Protein AF-0000000080282209 (afdb_homodimer)

pLDDT: mean 96.03, std 4.67, range [55.38, 98.94]

Organism: Amycolatopsis orientalis (NCBI:txid31958)

Solvent-accessible surface area (backbone atoms only — not comparable to full-atom values): 29805 Å² total; per-residue (Å²): 130,85,61,48,77,62,69,85,67,68,61,69,82,38,49,68,60,52,50,51,51,41,63,74,38,39,68,49,49,39,55,50,38,53,59,71,51,58,87,59,62,84,45,36,33,34,35,30,46,46,34,48,61,20,61,69,52,25,40,48,25,49,76,28,24,89,66,11,30,38,38,38,37,25,22,42,46,64,68,29,40,53,47,11,50,54,51,24,50,71,39,30,30,93,63,36,48,75,46,78,44,86,36,30,80,79,41,85,63,44,62,79,75,48,74,73,14,48,30,30,35,36,49,79,42,57,87,52,42,35,44,43,62,59,40,48,36,50,46,43,69,30,24,30,75,67,9,33,36,38,35,34,58,81,58,42,72,72,48,46,68,42,59,28,66,73,55,74,65,64,45,53,68,56,53,36,51,41,23,38,53,51,42,48,52,51,52,52,71,65,22,80,75,50,48,90,58,54,56,19,68,60,51,45,44,43,74,40,57,30,37,83,62,44,54,50,74,41,66,36,75,42,47,46,58,45,56,71,67,51,39,54,47,50,40,52,47,52,52,49,36,53,60,59,17,49,89,68,44,53,71,64,55,49,53,38,53,53,37,31,62,30,86,84,34,95,62,18,50,76,75,54,64,40,35,33,40,36,31,29,41,25,38,38,33,26,25,26,101,132,86,61,47,79,62,67,86,68,70,61,71,81,37,49,68,61,52,50,51,52,41,63,73,37,39,68,51,51,38,53,50,39,54,60,72,49,60,88,57,63,83,45,37,33,36,35,31,44,47,34,50,63,20,61,68,52,25,40,46,26,48,77,28,25,89,65,11,30,38,38,37,36,26,20,42,46,65,68,29,41,52,49,11,51,53,51,23,50,71,39,30,29,93,64,36,46,76,46,78,43,85,35,28,81,80,41,86,63,44,61,80,75,47,74,70,14,47,32,31,34,35,50,79,38,58,86,50,43,34,43,43,62,60,42,46,35,50,45,42,68,30,24,30,76,68,8,33,36,37,36,35,57,81,59,42,73,73,48,46,68,42,58,28,65,73,55,74,66,63,44,54,67,57,53,37,51,43,24,38,53,52,43,46,52,53,52,51,71,63,23,79,76,48,48,91,58,54,57,20,68,60,51,46,44,42,74,40,59,32,38,82,64,45,54,50,74,41,66,37,74,41,47,46,58,47,56,72,68,51,38,52,47,49,40,52,49,53,52,49,35,54,60,60,18,51,87,68,44,53,71,64,54,50,53,39,53,52,37,31,62,29,85,86,35,95,62,17,50,76,74,55,65,40,36,33,40,36,32,28,42,24,39,37,34,25,24,26,101

Sequence (578 aa):
MAVHTHDDIDWADRLRSLRMAEALDAGPTRAAARRLLKGMPDGPTILDVGCGAGGMSVHFAEELASAGARIVLVDATEHLLAEARRAVSAAAGDKSTVETIHADVADDGLPKKLPSADLVWASRVVHHLPDQQAAINTFARLARPGGLVAISEGGLDFNCLPWDLGVGRPGLEERLLAARGEWFAEMRAGIPGSVAMPYGWNIALQRAGLDDVDSFGVLIHHPAPGPELLREFVVERVTWLAEVAGDRLSGDDHKTAAALVDPASPAFLGARQDLFLQGAKTIHCGRRPMAVHTHDDIDWADRLRSLRMAEALDAGPTRAAARRLLKGMPDGPTILDVGCGAGGMSVHFAEELASAGARIVLVDATEHLLAEARRAVSAAAGDKSTVETIHADVADDGLPKKLPSADLVWASRVVHHLPDQQAAINTFARLARPGGLVAISEGGLDFNCLPWDLGVGRPGLEERLLAARGEWFAEMRAGIPGSVAMPYGWNIALQRAGLDDVDSFGVLIHHPAPGPELLREFVVERVTWLAEVAGDRLSGDDHKTAAALVDPASPAFLGARQDLFLQGAKTIHCGRRP

Secondary structure (DSSP, 8-state):
-----SS---GGGGHHHHHHHHHHTHHHHHHHHHHHHTTPPSS-EEEEET-TT-HHHHHHHHHTTTT--EEEEEES-HHHHHHHHHHHHHHS-TT-EEEEEE--TT-TTHHHHS--EEEEEEES-GGGSSBHHHHHHHHHHHEEEEEEEEEE---EEEE-S-S--SSSSS-HHHHHHHHHHHHHHHHHHTSTT-B---S-HHHHHHHTT-EEEEEEEEEEEEPSSPPHHHHHHHHHHHHHHHHHHGGGS-HHHHHHHHHHH-TTSTT-GGG-S---EEEEEEEEEEE--/-----SS---GGGGHHHHHHHHHHTHHHHHHHHHHHHTTPPSS-EEEEET-TT-HHHHHHHHHTTTT--EEEEEES-HHHHHHHHHHHHHHS-TT-EEEEEE--TT-TTHHHHS--EEEEEEES-GGGSSBHHHHHHHHHHHEEEEEEEEEE---EEEE-S-S--SSSSS-HHHHHHHHHHHHHHHHHHTSTT-B---S-HHHHHHHTT-EEEEEEEEEEEEPSSPPHHHHHHHHHHHHHHHHHHGGGS-HHHHHHHHHHH-TTSTT-GGG-S---EEEEEEEEEEE--

Structure (mmCIF, N/CA/C/O backbone):
data_AF-0000000080282209-model_v1
#
loop_
_entity.id
_entity.type
_entity.pdbx_description
1 polymer Methylase
#
loop_
_atom_site.group_PDB
_atom_site.id
_atom_site.type_symbol
_atom_site.label_atom_id
_atom_site.label_alt_id
_atom_site.label_comp_id
_atom_site.label_asym_id
_atom_site.label_entity_id
_atom_site.label_seq_id
_atom_site.pdbx_PDB_ins_code
_atom_site.Cartn_x
_atom_site.Cartn_y
_atom_site.Cartn_z
_atom_site.occupancy
_atom_site.B_iso_or_equiv
_atom_site.auth_seq_id
_atom_site.auth_comp_id
_atom_site.auth_asym_id
_atom_site.auth_atom_id
_atom_site.pdbx_PDB_model_num
ATOM 1 N N . MET A 1 1 ? -3.6 38.219 7.805 1 55.38 1 MET A N 1
ATOM 2 C CA . MET A 1 1 ? -3.881 37.812 6.434 1 55.38 1 MET A CA 1
ATOM 3 C C . MET A 1 1 ? -5.117 36.906 6.379 1 55.38 1 MET A C 1
ATOM 5 O O . MET A 1 1 ? -5.477 36.281 7.371 1 55.38 1 MET A O 1
ATOM 9 N N . ALA A 1 2 ? -5.738 36.906 5.086 1 67.38 2 ALA A N 1
ATOM 10 C CA . ALA A 1 2 ? -6.996 36.188 4.914 1 67.38 2 ALA A CA 1
ATOM 11 C C . ALA A 1 2 ? -6.793 34.656 5.039 1 67.38 2 ALA A C 1
ATOM 13 O O . ALA A 1 2 ? -5.859 34.125 4.457 1 67.38 2 ALA A O 1
ATOM 14 N N . VAL A 1 3 ? -7.488 34 5.941 1 80.44 3 VAL A N 1
ATOM 15 C CA . VAL A 1 3 ? -7.488 32.562 6.133 1 80.44 3 VAL A CA 1
ATOM 16 C C . VAL A 1 3 ? -7.852 31.875 4.824 1 80.44 3 VAL A C 1
ATOM 18 O O . VAL A 1 3 ? -8.898 32.156 4.234 1 80.44 3 VAL A O 1
ATOM 21 N N . HIS A 1 4 ? -6.957 31.016 4.273 1 78.75 4 HIS A N 1
ATOM 22 C CA . HIS A 1 4 ? -7.234 30.328 3.01 1 78.75 4 HIS A CA 1
ATOM 23 C C . HIS A 1 4 ? -6.395 29.078 2.865 1 78.75 4 HIS A C 1
ATOM 25 O O . HIS A 1 4 ? -5.453 28.859 3.633 1 78.75 4 HIS A O 1
ATOM 31 N N . THR A 1 5 ? -6.867 28.25 1.902 1 80.88 5 THR A N 1
ATOM 32 C CA . THR A 1 5 ? -6.055 27.109 1.494 1 80.88 5 THR A CA 1
ATOM 33 C C . THR A 1 5 ? -5.059 27.516 0.41 1 80.88 5 THR A C 1
ATOM 35 O O . THR A 1 5 ? -5.238 28.531 -0.254 1 80.88 5 THR A O 1
ATOM 38 N N . HIS A 1 6 ? -4.027 26.75 0.248 1 81.69 6 HIS A N 1
ATOM 39 C CA . HIS A 1 6 ? -2.949 27.188 -0.629 1 81.69 6 HIS A CA 1
ATOM 40 C C . HIS A 1 6 ? -2.941 26.406 -1.934 1 81.69 6 HIS A C 1
ATOM 42 O O . HIS A 1 6 ? -2.229 26.75 -2.875 1 81.69 6 HIS A O 1
ATOM 48 N N . ASP A 1 7 ? -3.777 25.406 -2.057 1 80.12 7 ASP A N 1
ATOM 49 C CA . ASP A 1 7 ? -3.668 24.469 -3.168 1 80.12 7 ASP A CA 1
ATOM 50 C C . ASP A 1 7 ? -4.758 24.719 -4.207 1 80.12 7 ASP A C 1
ATOM 52 O O . ASP A 1 7 ? -4.832 24.016 -5.219 1 80.12 7 ASP A O 1
ATOM 56 N N . ASP A 1 8 ? -5.625 25.672 -4.098 1 78.88 8 ASP A N 1
ATOM 57 C CA . ASP A 1 8 ? -6.707 26.062 -5 1 78.88 8 ASP A CA 1
ATOM 58 C C . ASP A 1 8 ? -7.727 24.938 -5.148 1 78.88 8 ASP A C 1
ATOM 60 O O . ASP A 1 8 ? -8.312 24.766 -6.215 1 78.88 8 ASP A O 1
ATOM 64 N N . ILE A 1 9 ? -7.859 24.062 -4.211 1 78.94 9 ILE A N 1
ATOM 65 C CA . ILE A 1 9 ? -8.867 23.016 -4.168 1 78.94 9 ILE A CA 1
ATOM 66 C C . ILE A 1 9 ? -10.047 23.453 -3.309 1 78.94 9 ILE A C 1
ATOM 68 O O . ILE A 1 9 ? -9.859 24.047 -2.238 1 78.94 9 ILE A O 1
ATOM 72 N N . ASP A 1 10 ? -11.195 23.234 -3.836 1 83.12 10 ASP A N 1
ATOM 73 C CA . ASP A 1 10 ? -12.398 23.516 -3.057 1 83.12 10 ASP A CA 1
ATOM 74 C C . ASP A 1 10 ? -12.727 22.344 -2.133 1 83.12 10 ASP A C 1
ATOM 76 O O . ASP A 1 10 ? -13.562 21.5 -2.465 1 83.12 10 ASP A O 1
ATOM 80 N N . TRP A 1 11 ? -12.289 22.391 -1.03 1 82.12 11 TRP A N 1
ATOM 81 C CA . TRP A 1 11 ? -12.414 21.281 -0.078 1 82.12 11 TRP A CA 1
ATOM 82 C C . TRP A 1 11 ? -13.844 21.188 0.455 1 82.12 11 TRP A C 1
ATOM 84 O O . TRP A 1 11 ? -14.289 20.125 0.864 1 82.12 11 TRP A O 1
ATOM 94 N N . ALA A 1 12 ? -14.539 22.234 0.569 1 81.44 12 ALA A N 1
ATOM 95 C CA . ALA A 1 12 ? -15.938 22.219 1.01 1 81.44 12 ALA A CA 1
ATOM 96 C C . ALA A 1 12 ? -16.781 21.328 0.105 1 81.44 12 ALA A C 1
ATOM 98 O O . ALA A 1 12 ? -17.672 20.609 0.579 1 81.44 12 ALA A O 1
ATOM 99 N N . ASP A 1 13 ? -16.422 21.328 -1.155 1 84.62 13 ASP A N 1
ATOM 100 C CA . ASP A 1 13 ? -17.172 20.547 -2.141 1 84.62 13 ASP A CA 1
ATOM 101 C C . ASP A 1 13 ? -16.797 19.062 -2.078 1 84.62 13 ASP A C 1
ATOM 103 O O . ASP A 1 13 ? -17.406 18.234 -2.748 1 84.62 13 ASP A O 1
ATOM 107 N N . ARG A 1 14 ? -15.883 18.781 -1.133 1 89.06 14 ARG A N 1
ATOM 108 C CA . ARG A 1 14 ? -15.375 17.422 -1.071 1 89.06 14 ARG A CA 1
ATOM 109 C C . ARG A 1 14 ? -15.828 16.719 0.209 1 89.06 14 ARG A C 1
ATOM 111 O O . ARG A 1 14 ? -15.344 15.633 0.539 1 89.06 14 ARG A O 1
ATOM 118 N N . LEU A 1 15 ? -16.797 17.266 0.87 1 92 15 LEU A N 1
ATOM 119 C CA . LEU A 1 15 ? -17.219 16.75 2.164 1 92 15 LEU A CA 1
ATOM 120 C C . LEU A 1 15 ? -17.703 15.312 2.037 1 92 15 LEU A C 1
ATOM 122 O O . LEU A 1 15 ? -17.344 14.445 2.842 1 92 15 LEU A O 1
ATOM 126 N N . ARG A 1 16 ? -18.516 15.055 1.03 1 90.75 16 ARG A N 1
ATOM 127 C CA . ARG A 1 16 ? -19.062 13.719 0.853 1 90.75 16 ARG A CA 1
ATOM 128 C C . ARG A 1 16 ? -17.969 12.688 0.645 1 90.75 16 ARG A C 1
ATOM 130 O O . ARG A 1 16 ? -17.969 11.625 1.268 1 90.75 16 ARG A O 1
ATOM 137 N N . SER A 1 17 ? -17.047 13 -0.207 1 92.19 17 SER A N 1
ATOM 138 C CA . SER A 1 17 ? -15.922 12.109 -0.483 1 92.19 17 SER A CA 1
ATOM 139 C C . SER A 1 17 ? -15.07 11.891 0.763 1 92.19 17 SER A C 1
ATOM 141 O O . SER A 1 17 ? -14.625 10.773 1.027 1 92.19 17 SER A O 1
ATOM 143 N N . LEU A 1 18 ? -14.852 12.93 1.521 1 93.56 18 LEU A N 1
ATOM 144 C CA . LEU A 1 18 ? -14.086 12.836 2.76 1 93.56 18 LEU A CA 1
ATOM 145 C C . LEU A 1 18 ? -14.773 11.906 3.756 1 93.56 18 LEU A C 1
ATOM 147 O O . LEU A 1 18 ? -14.125 11.062 4.375 1 93.56 18 LEU A O 1
ATOM 151 N N . ARG A 1 19 ? -16.062 12.008 3.834 1 94.12 19 ARG A N 1
ATOM 152 C CA . ARG A 1 19 ? -16.828 11.188 4.762 1 94.12 19 ARG A CA 1
ATOM 153 C C . ARG A 1 19 ? -16.812 9.719 4.344 1 94.12 19 ARG A C 1
ATOM 155 O O . ARG A 1 19 ? -16.719 8.828 5.188 1 94.12 19 ARG A O 1
ATOM 162 N N . MET A 1 20 ? -16.938 9.484 3.043 1 94.38 20 MET A N 1
ATOM 163 C CA . MET A 1 20 ? -16.875 8.117 2.543 1 94.38 20 MET A CA 1
ATOM 164 C C . MET A 1 20 ? -15.516 7.484 2.855 1 94.38 20 MET A C 1
ATOM 166 O O . MET A 1 20 ? -15.453 6.348 3.328 1 94.38 20 MET A O 1
ATOM 170 N N . ALA A 1 21 ? -14.484 8.227 2.602 1 94.31 21 ALA A N 1
ATOM 171 C CA . ALA A 1 21 ? -13.133 7.738 2.883 1 94.31 21 ALA A CA 1
ATOM 172 C C . ALA A 1 21 ? -12.953 7.445 4.371 1 94.31 21 ALA A C 1
ATOM 174 O O . ALA A 1 21 ? -12.398 6.41 4.746 1 94.31 21 ALA A O 1
ATOM 175 N N . GLU A 1 22 ? -13.406 8.328 5.195 1 95.12 22 GLU A N 1
ATOM 176 C CA . GLU A 1 22 ? -13.32 8.164 6.645 1 95.12 22 GLU A CA 1
ATOM 177 C C . GLU A 1 22 ? -14.055 6.91 7.102 1 95.12 22 GLU A C 1
ATOM 179 O O . GLU A 1 22 ? -13.57 6.191 7.98 1 95.12 22 GLU A O 1
ATOM 184 N N . ALA A 1 23 ? -15.227 6.695 6.492 1 95.81 23 ALA A N 1
ATOM 185 C CA . ALA A 1 23 ? -16 5.512 6.844 1 95.81 23 ALA A CA 1
ATOM 186 C C . ALA A 1 23 ? -15.266 4.234 6.445 1 95.81 23 ALA A C 1
ATOM 188 O O . ALA A 1 23 ? -15.242 3.264 7.207 1 95.81 23 ALA A O 1
ATOM 189 N N . LEU A 1 24 ? -14.625 4.227 5.352 1 95.88 24 LEU A N 1
ATOM 190 C CA . LEU A 1 24 ? -13.945 3.049 4.82 1 95.88 24 LEU A CA 1
ATOM 191 C C . LEU A 1 24 ? -12.648 2.785 5.574 1 95.88 24 LEU A C 1
ATOM 193 O O . LEU A 1 24 ? -12.18 1.646 5.633 1 95.88 24 LEU A O 1
ATOM 197 N N . ASP A 1 25 ? -12.055 3.832 6.125 1 95.69 25 ASP A N 1
ATOM 198 C CA . ASP A 1 25 ? -10.789 3.605 6.82 1 95.69 25 ASP A CA 1
ATOM 199 C C . ASP A 1 25 ? -10.984 3.645 8.336 1 95.69 25 ASP A C 1
ATOM 201 O O . ASP A 1 25 ? -10.008 3.67 9.094 1 95.69 25 ASP A O 1
ATOM 205 N N . ALA A 1 26 ? -12.18 3.615 8.859 1 96.69 26 ALA A N 1
ATOM 206 C CA . ALA A 1 26 ? -12.508 3.865 10.266 1 96.69 26 ALA A CA 1
ATOM 207 C C . ALA A 1 26 ? -11.789 2.877 11.172 1 96.69 26 ALA A C 1
ATOM 209 O O . ALA A 1 26 ? -11.164 3.273 12.164 1 96.69 26 ALA A O 1
ATOM 210 N N . GLY A 1 27 ? -11.898 1.588 10.828 1 97 27 GLY A N 1
ATOM 211 C CA . GLY A 1 27 ? -11.305 0.565 11.672 1 97 27 GLY A CA 1
ATOM 212 C C . GLY A 1 27 ? -9.812 0.755 11.883 1 97 27 GLY A C 1
ATOM 213 O O . GLY A 1 27 ? -9.367 0.995 13.008 1 97 27 GLY A O 1
ATOM 214 N N . PRO A 1 28 ? -9.086 0.719 10.805 1 97.69 28 PRO A N 1
ATOM 215 C CA . PRO A 1 28 ? -7.633 0.896 10.93 1 97.69 28 PRO A CA 1
ATOM 216 C C . PRO A 1 28 ? -7.254 2.258 11.508 1 97.69 28 PRO A C 1
ATOM 218 O O . PRO A 1 28 ? -6.262 2.371 12.234 1 97.69 28 PRO A O 1
ATOM 221 N N . THR A 1 29 ? -7.945 3.309 11.203 1 97.69 29 THR A N 1
ATOM 222 C CA . THR A 1 29 ? -7.664 4.641 11.727 1 97.69 29 THR A CA 1
ATOM 223 C C . THR A 1 29 ? -7.918 4.691 13.234 1 97.69 29 THR A C 1
ATOM 225 O O . THR A 1 29 ? -7.211 5.383 13.969 1 97.69 29 THR A O 1
ATOM 228 N N . ARG A 1 30 ? -8.945 4.02 13.711 1 98.19 30 ARG A N 1
ATOM 229 C CA . ARG A 1 30 ? -9.195 3.934 15.141 1 98.19 30 ARG A CA 1
ATOM 230 C C . ARG A 1 30 ? -8.039 3.258 15.859 1 98.19 30 ARG A C 1
ATOM 232 O O . ARG A 1 30 ? -7.621 3.703 16.938 1 98.19 30 ARG A O 1
ATOM 239 N N . ALA A 1 31 ? -7.551 2.168 15.266 1 98.38 31 ALA A N 1
ATOM 240 C CA . ALA A 1 31 ? -6.395 1.493 15.844 1 98.38 31 ALA A CA 1
ATOM 241 C C . ALA A 1 31 ? -5.188 2.428 15.914 1 98.38 31 ALA A C 1
ATOM 243 O O . ALA A 1 31 ? -4.434 2.408 16.891 1 98.38 31 ALA A O 1
ATOM 244 N N . ALA A 1 32 ? -4.992 3.203 14.859 1 98.62 32 ALA A N 1
ATOM 245 C CA . ALA A 1 32 ? -3.916 4.188 14.852 1 98.62 32 ALA A CA 1
ATOM 246 C C . ALA A 1 32 ? -4.109 5.227 15.953 1 98.62 32 ALA A C 1
ATOM 248 O O . ALA A 1 32 ? -3.152 5.613 16.625 1 98.62 32 ALA A O 1
ATOM 249 N N . ALA A 1 33 ? -5.34 5.688 16.141 1 98.75 33 ALA A N 1
ATOM 250 C CA . ALA A 1 33 ? -5.645 6.637 17.203 1 98.75 33 ALA A CA 1
ATOM 251 C C . ALA A 1 33 ? -5.266 6.074 18.562 1 98.75 33 ALA A C 1
ATOM 253 O O . ALA A 1 33 ? -4.625 6.758 19.375 1 98.75 33 ALA A O 1
ATOM 254 N N . ARG A 1 34 ? -5.641 4.812 18.812 1 98.31 34 ARG A N 1
ATOM 255 C CA . ARG A 1 34 ? -5.309 4.156 20.078 1 98.31 34 ARG A CA 1
ATOM 256 C C . ARG A 1 34 ? -3.799 4.129 20.297 1 98.31 34 ARG A C 1
ATOM 258 O O . ARG A 1 34 ? -3.324 4.371 21.406 1 98.31 34 ARG A O 1
ATOM 265 N N . ARG A 1 35 ? -3.125 3.824 19.219 1 98.44 35 ARG A N 1
ATOM 266 C CA . ARG A 1 35 ? -1.669 3.768 19.312 1 98.44 35 ARG A CA 1
ATOM 267 C C . ARG A 1 35 ? -1.086 5.133 19.656 1 98.44 35 ARG A C 1
ATOM 269 O O . ARG A 1 35 ? -0.184 5.234 20.484 1 98.44 35 ARG A O 1
ATOM 276 N N . LEU A 1 36 ? -1.546 6.172 19.047 1 98.62 36 LEU A N 1
ATOM 277 C CA . LEU A 1 36 ? -1.034 7.523 19.25 1 98.62 36 LEU A CA 1
ATOM 278 C C . LEU A 1 36 ? -1.358 8.023 20.656 1 98.62 36 LEU A C 1
ATOM 280 O O . LEU A 1 36 ? -0.621 8.836 21.203 1 98.62 36 LEU A O 1
ATOM 284 N N . LEU A 1 37 ? -2.436 7.523 21.219 1 98.25 37 LEU A N 1
ATOM 285 C CA . LEU A 1 37 ? -2.904 8.008 22.516 1 98.25 37 LEU A CA 1
ATOM 286 C C . LEU A 1 37 ? -2.229 7.258 23.656 1 98.25 37 LEU A C 1
ATOM 288 O O . LEU A 1 37 ? -2.373 7.629 24.828 1 98.25 37 LEU A O 1
ATOM 292 N N . LYS A 1 38 ? -1.565 6.168 23.312 1 96.88 38 LYS A N 1
ATOM 293 C CA . LYS A 1 38 ? -0.911 5.387 24.359 1 96.88 38 LYS A CA 1
ATOM 294 C C . LYS A 1 38 ? 0.052 6.246 25.172 1 96.88 38 LYS A C 1
ATOM 296 O O . LYS A 1 38 ? 0.897 6.941 24.609 1 96.88 38 LYS A O 1
ATOM 301 N N . GLY A 1 39 ? -0.11 6.266 26.453 1 93.44 39 GLY A N 1
ATOM 302 C CA . GLY A 1 39 ? 0.801 6.953 27.344 1 93.44 39 GLY A CA 1
ATOM 303 C C . GLY A 1 39 ? 0.463 8.422 27.531 1 93.44 39 GLY A C 1
ATOM 304 O O . GLY A 1 39 ? 1.195 9.148 28.203 1 93.44 39 GLY A O 1
ATOM 305 N N . MET A 1 40 ? -0.633 8.852 26.953 1 95.38 40 MET A N 1
ATOM 306 C CA . MET A 1 40 ? -1.047 10.242 27.141 1 95.38 40 MET A CA 1
ATOM 307 C C . MET A 1 40 ? -1.525 10.492 28.562 1 95.38 40 MET A C 1
ATOM 309 O O . MET A 1 40 ? -1.998 9.578 29.234 1 95.38 40 MET A O 1
ATOM 313 N N . PRO A 1 41 ? -1.358 11.703 29.062 1 94.88 41 PRO A N 1
ATOM 314 C CA . PRO A 1 41 ? -1.919 12.031 30.375 1 94.88 41 PRO A CA 1
ATOM 315 C C . PRO A 1 41 ? -3.445 12.039 30.391 1 94.88 41 PRO A C 1
ATOM 317 O O . PRO A 1 41 ? -4.07 11.977 29.328 1 94.88 41 PRO A O 1
ATOM 320 N N . ASP A 1 42 ? -3.922 12.055 31.625 1 92.62 42 ASP A N 1
ATOM 321 C CA . ASP A 1 42 ? -5.367 12.219 31.75 1 92.62 42 ASP A CA 1
ATOM 322 C C . ASP A 1 42 ? -5.812 13.578 31.219 1 92.62 42 ASP A C 1
ATOM 324 O O . ASP A 1 42 ? -5.172 14.594 31.5 1 92.62 42 ASP A O 1
ATOM 328 N N . GLY A 1 43 ? -6.809 13.602 30.453 1 95.44 43 GLY A N 1
ATOM 329 C CA . GLY A 1 43 ? -7.352 14.828 29.906 1 95.44 43 GLY A CA 1
ATOM 330 C C . GLY A 1 43 ? -6.379 15.562 29.016 1 95.44 43 GLY A C 1
ATOM 331 O O . GLY A 1 43 ? -6.121 16.75 29.203 1 95.44 43 GLY A O 1
ATOM 332 N N . PRO A 1 44 ? -5.84 14.836 28.078 1 98.38 44 PRO A N 1
ATOM 333 C CA . PRO A 1 44 ? -4.828 15.469 27.234 1 98.38 44 PRO A CA 1
ATOM 334 C C . PRO A 1 44 ? -5.406 16.578 26.344 1 98.38 44 PRO A C 1
ATOM 336 O O . PRO A 1 44 ? -6.598 16.562 26.031 1 98.38 44 PRO A O 1
ATOM 339 N N . THR A 1 45 ? -4.523 17.531 26 1 98.75 45 THR A N 1
ATOM 340 C CA . THR A 1 45 ? -4.828 18.5 24.953 1 98.75 45 THR A CA 1
ATOM 341 C C . THR A 1 45 ? -4.355 18 23.594 1 98.75 45 THR A C 1
ATOM 343 O O . THR A 1 45 ? -3.174 17.703 23.406 1 98.75 45 THR A O 1
ATOM 346 N N . ILE A 1 46 ? -5.262 17.891 22.641 1 98.88 46 ILE A N 1
ATOM 347 C CA . ILE A 1 46 ? -4.98 17.406 21.297 1 98.88 46 ILE A CA 1
ATOM 348 C C . ILE A 1 46 ? -5.273 18.5 20.266 1 98.88 46 ILE A C 1
ATOM 350 O O . ILE A 1 46 ? -6.363 19.078 20.266 1 98.88 46 ILE A O 1
ATOM 354 N N . LEU A 1 47 ? -4.266 18.828 19.5 1 98.88 47 LEU A N 1
ATOM 355 C CA . LEU A 1 47 ? -4.461 19.703 18.359 1 98.88 47 LEU A CA 1
ATOM 356 C C . LEU A 1 47 ? -4.582 18.906 17.062 1 98.88 47 LEU A C 1
ATOM 358 O O . LEU A 1 47 ? -3.705 18.094 16.75 1 98.88 47 LEU A O 1
ATOM 362 N N . ASP A 1 48 ? -5.656 19.047 16.375 1 98.81 48 ASP A N 1
ATOM 363 C CA . ASP A 1 48 ? -5.848 18.516 15.039 1 98.81 48 ASP A CA 1
ATOM 364 C C . ASP A 1 48 ? -5.77 19.609 13.992 1 98.81 48 ASP A C 1
ATOM 366 O O . ASP A 1 48 ? -6.762 20.297 13.719 1 98.81 48 ASP A O 1
ATOM 370 N N . VAL A 1 49 ? -4.555 19.797 13.414 1 98.25 49 VAL A N 1
ATOM 371 C CA . VAL A 1 49 ? -4.262 20.891 12.508 1 98.25 49 VAL A CA 1
ATOM 372 C C . VAL A 1 49 ? -4.547 20.484 11.07 1 98.25 49 VAL A C 1
ATOM 374 O O . VAL A 1 49 ? -3.92 19.547 10.547 1 98.25 49 VAL A O 1
ATOM 377 N N . GLY A 1 50 ? -5.383 21.219 10.383 1 97.38 50 GLY A N 1
ATOM 378 C CA . GLY A 1 50 ? -5.949 20.734 9.133 1 97.38 50 GLY A CA 1
ATOM 379 C C . GLY A 1 50 ? -6.914 19.578 9.328 1 97.38 50 GLY A C 1
ATOM 380 O O . GLY A 1 50 ? -6.801 18.547 8.656 1 97.38 50 GLY A O 1
ATOM 381 N N . CYS A 1 51 ? -7.891 19.734 10.141 1 97.69 51 CYS A N 1
ATOM 382 C CA . CYS A 1 51 ? -8.688 18.641 10.656 1 97.69 51 CYS A CA 1
ATOM 383 C C . CYS A 1 51 ? -9.68 18.141 9.617 1 97.69 51 CYS A C 1
ATOM 385 O O . CYS A 1 51 ? -10.273 17.078 9.766 1 97.69 51 CYS A O 1
ATOM 387 N N . GLY A 1 52 ? -9.93 18.938 8.555 1 96.06 52 GLY A N 1
ATOM 388 C CA . GLY A 1 52 ? -10.961 18.547 7.602 1 96.06 52 GLY A CA 1
ATOM 389 C C . GLY A 1 52 ? -12.312 18.297 8.25 1 96.06 52 GLY A C 1
ATOM 390 O O . GLY A 1 52 ? -12.797 19.109 9.031 1 96.06 52 GLY A O 1
ATOM 391 N N . ALA A 1 53 ? -12.906 17.219 7.906 1 95.19 53 ALA A N 1
ATOM 392 C CA . ALA A 1 53 ? -14.219 16.906 8.445 1 95.19 53 ALA A CA 1
ATOM 393 C C . ALA A 1 53 ? -14.109 16.281 9.836 1 95.19 53 ALA A C 1
ATOM 395 O O . ALA A 1 53 ? -15.117 15.875 10.422 1 95.19 53 ALA A O 1
ATOM 396 N N . GLY A 1 54 ? -12.938 16.109 10.312 1 97.19 54 GLY A N 1
ATOM 397 C CA . GLY A 1 54 ? -12.719 15.742 11.703 1 97.19 54 GLY A CA 1
ATOM 398 C C . GLY A 1 54 ? -12.641 14.242 11.914 1 97.19 54 GLY A C 1
ATOM 399 O O . GLY A 1 54 ? -12.898 13.75 13.016 1 97.19 54 GLY A O 1
ATOM 400 N N . GLY A 1 55 ? -12.367 13.484 10.875 1 96.69 55 GLY A N 1
ATOM 401 C CA . GLY A 1 55 ? -12.406 12.031 10.938 1 96.69 55 GLY A CA 1
ATOM 402 C C . GLY A 1 55 ? -11.539 11.453 12.039 1 96.69 55 GLY A C 1
ATOM 403 O O . GLY A 1 55 ? -12.023 10.688 12.875 1 96.69 55 GLY A O 1
ATOM 404 N N . MET A 1 56 ? -10.281 11.812 12.117 1 98.44 56 MET A N 1
ATOM 405 C CA . MET A 1 56 ? -9.367 11.289 13.125 1 98.44 56 MET A CA 1
ATOM 406 C C . MET A 1 56 ? -9.758 11.773 14.516 1 98.44 56 MET A C 1
ATOM 408 O O . MET A 1 56 ? -9.688 11.008 15.484 1 98.44 56 MET A O 1
ATOM 412 N N . SER A 1 57 ? -10.148 12.969 14.633 1 98.62 57 SER A N 1
ATOM 413 C CA . SER A 1 57 ? -10.484 13.555 15.93 1 98.62 57 SER A CA 1
ATOM 414 C C . SER A 1 57 ? -11.727 12.891 16.531 1 98.62 57 SER A C 1
ATOM 416 O O . SER A 1 57 ? -11.875 12.836 17.75 1 98.62 57 SER A O 1
ATOM 418 N N . VAL A 1 58 ? -12.641 12.391 15.688 1 98.56 58 VAL A N 1
ATOM 419 C CA . VAL A 1 58 ? -13.758 11.586 16.188 1 98.56 58 VAL A CA 1
ATOM 420 C C . VAL A 1 58 ? -13.219 10.367 16.922 1 98.56 58 VAL A C 1
ATOM 422 O O . VAL A 1 58 ? -13.688 10.039 18.016 1 98.56 58 VAL A O 1
ATOM 425 N N . HIS A 1 59 ? -12.219 9.672 16.375 1 98.62 59 HIS A N 1
ATOM 426 C CA . HIS A 1 59 ? -11.633 8.5 17.016 1 98.62 59 HIS A CA 1
ATOM 427 C C . HIS A 1 59 ? -10.922 8.875 18.312 1 98.62 59 HIS A C 1
ATOM 429 O O . HIS A 1 59 ? -11.023 8.156 19.312 1 98.62 59 HIS A O 1
ATOM 435 N N . PHE A 1 60 ? -10.156 10.008 18.297 1 98.62 60 PHE A N 1
ATOM 436 C CA . PHE A 1 60 ? -9.547 10.477 19.531 1 98.62 60 PHE A CA 1
ATOM 437 C C . PHE A 1 60 ? -10.602 10.688 20.609 1 98.62 60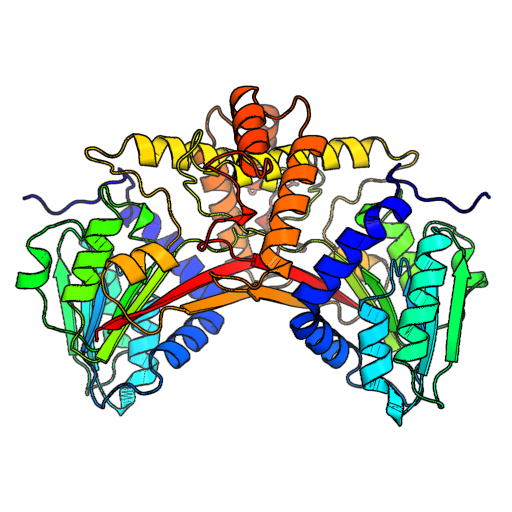 PHE A C 1
ATOM 439 O O . PHE A 1 60 ? -10.438 10.234 21.75 1 98.62 60 PHE A O 1
ATOM 446 N N . ALA A 1 61 ? -11.688 11.391 20.234 1 98.31 61 ALA A N 1
ATOM 447 C CA . ALA A 1 61 ? -12.758 11.711 21.172 1 98.31 61 ALA A CA 1
ATOM 448 C C . ALA A 1 61 ? -13.375 10.438 21.75 1 98.31 61 ALA A C 1
ATOM 450 O O . ALA A 1 61 ? -13.586 10.336 22.953 1 98.31 61 ALA A O 1
ATOM 451 N N . GLU A 1 62 ? -13.648 9.484 20.891 1 97.75 62 GLU A N 1
ATOM 452 C CA . GLU A 1 62 ? -14.258 8.234 21.328 1 97.75 62 GLU A CA 1
ATOM 453 C C . GLU A 1 62 ? -13.352 7.496 22.312 1 97.75 62 GLU A C 1
ATOM 455 O O . GLU A 1 62 ? -13.82 7.008 23.344 1 97.75 62 GLU A O 1
ATOM 460 N N . GLU A 1 63 ? -12.094 7.391 21.984 1 97 63 GLU A N 1
ATOM 461 C CA . GLU A 1 63 ? -11.148 6.656 22.812 1 97 63 GLU A CA 1
ATOM 462 C C . GLU A 1 63 ? -10.961 7.336 24.172 1 97 63 GLU A C 1
ATOM 464 O O . GLU A 1 63 ? -10.641 6.676 25.156 1 97 63 GLU A O 1
ATOM 469 N N . LEU A 1 64 ? -11.227 8.656 24.234 1 97.38 64 LEU A N 1
ATOM 470 C CA . LEU A 1 64 ? -10.953 9.414 25.453 1 97.38 64 LEU A CA 1
ATOM 471 C C . LEU A 1 64 ? -12.25 9.82 26.141 1 97.38 64 LEU A C 1
ATOM 473 O O . LEU A 1 64 ? -12.234 10.648 27.047 1 97.38 64 LEU A O 1
ATOM 477 N N . ALA A 1 65 ? -13.336 9.305 25.703 1 94.81 65 ALA A N 1
ATOM 478 C CA . ALA A 1 65 ? -14.656 9.734 26.156 1 94.81 65 ALA A CA 1
ATOM 479 C C . ALA A 1 65 ? -14.766 9.633 27.688 1 94.81 65 ALA A C 1
ATOM 481 O O . ALA A 1 65 ? -15.383 10.492 28.328 1 94.81 65 ALA A O 1
ATOM 482 N N . SER A 1 66 ? -14.219 8.617 28.328 1 93.25 66 SER A N 1
ATOM 483 C CA . SER A 1 66 ? -14.328 8.391 29.766 1 93.25 66 SER A CA 1
ATOM 484 C C . SER A 1 66 ? -13.328 9.258 30.531 1 93.25 66 SER A C 1
ATOM 486 O O . SER A 1 66 ? -13.625 9.711 31.641 1 93.25 66 SER A O 1
ATOM 488 N N . ALA A 1 67 ? -12.18 9.492 29.938 1 93.44 67 ALA A N 1
ATOM 489 C CA . ALA A 1 67 ? -11.117 10.227 30.625 1 93.44 67 ALA A CA 1
ATOM 490 C C . ALA A 1 67 ? -11.258 11.727 30.391 1 93.44 67 ALA A C 1
ATOM 492 O O . ALA A 1 67 ? -10.805 12.531 31.219 1 93.44 67 ALA A O 1
ATOM 493 N N . GLY A 1 68 ? -11.836 12.031 29.266 1 95.81 68 GLY A N 1
ATOM 494 C CA . GLY A 1 68 ? -11.914 13.43 28.875 1 95.81 68 GLY A CA 1
ATOM 495 C C . GLY A 1 68 ? -10.703 13.898 28.094 1 95.81 68 GLY A C 1
ATOM 496 O O . GLY A 1 68 ? -9.625 13.312 28.188 1 95.81 68 GLY A O 1
ATOM 497 N N . ALA A 1 69 ? -10.906 14.977 27.328 1 97.56 69 ALA A N 1
ATOM 498 C CA . ALA A 1 69 ? -9.836 15.602 26.547 1 97.56 69 ALA A CA 1
ATOM 499 C C . ALA A 1 69 ? -10.211 17.016 26.125 1 97.56 69 ALA A C 1
ATOM 501 O O . ALA A 1 69 ? -11.383 17.406 26.188 1 97.56 69 ALA A O 1
ATOM 502 N N . ARG A 1 70 ? -9.195 17.797 25.938 1 98.62 70 ARG A N 1
ATOM 503 C CA . ARG A 1 70 ? -9.359 19.047 25.219 1 98.62 70 ARG A CA 1
ATOM 504 C C . ARG A 1 70 ? -8.922 18.891 23.766 1 98.62 70 ARG A C 1
ATOM 506 O O . ARG A 1 70 ? -7.738 18.719 23.469 1 98.62 70 ARG A O 1
ATOM 513 N N . ILE A 1 71 ? -9.891 18.906 22.844 1 98.75 71 ILE A N 1
ATOM 514 C CA . ILE A 1 71 ? -9.609 18.734 21.438 1 98.75 71 ILE A CA 1
ATOM 515 C C . ILE A 1 71 ? -9.805 20.047 20.688 1 98.75 71 ILE A C 1
ATOM 517 O O . ILE A 1 71 ? -10.898 20.625 20.719 1 98.75 71 ILE A O 1
ATOM 521 N N . VAL A 1 72 ? -8.75 20.516 20.078 1 98.81 72 VAL A N 1
ATOM 522 C CA . VAL A 1 72 ? -8.781 21.766 19.312 1 98.81 72 VAL A CA 1
ATOM 523 C C . VAL A 1 72 ? -8.656 21.453 17.812 1 98.81 72 VAL A C 1
ATOM 525 O O . VAL A 1 72 ? -7.652 20.875 17.375 1 98.81 72 VAL A O 1
ATOM 528 N N . LEU A 1 73 ? -9.672 21.828 17.078 1 98.62 73 LEU A N 1
ATOM 529 C CA . LEU A 1 73 ? -9.75 21.594 15.641 1 98.62 73 LEU A CA 1
ATOM 530 C C . LEU A 1 73 ? -9.367 22.859 14.875 1 98.62 73 LEU A C 1
ATOM 532 O O . LEU A 1 73 ? -9.938 23.922 15.102 1 98.62 73 LEU A O 1
ATOM 536 N N . VAL A 1 74 ? -8.406 22.75 14.016 1 98.12 74 VAL A N 1
ATOM 537 C CA . VAL A 1 74 ? -7.926 23.891 13.25 1 98.12 74 VAL A CA 1
ATOM 538 C C . VAL A 1 74 ? -8.07 23.609 11.758 1 98.12 74 VAL A C 1
ATOM 540 O O . VAL A 1 74 ? -7.594 22.578 11.258 1 98.12 74 VAL A O 1
ATOM 543 N N . ASP A 1 75 ? -8.68 24.469 11.008 1 97.19 75 ASP A N 1
ATOM 544 C CA . ASP A 1 75 ? -8.781 24.344 9.555 1 97.19 75 ASP A CA 1
ATOM 545 C C . ASP A 1 75 ? -9.07 25.688 8.914 1 97.19 75 ASP A C 1
ATOM 547 O O . ASP A 1 75 ? -9.625 26.594 9.555 1 97.19 75 ASP A O 1
ATOM 551 N N . ALA A 1 76 ? -8.711 25.781 7.68 1 94.94 76 ALA A N 1
ATOM 552 C CA . ALA A 1 76 ? -8.906 27.031 6.953 1 94.94 76 ALA A CA 1
ATOM 553 C C . ALA A 1 76 ? -10.289 27.078 6.309 1 94.94 76 ALA A C 1
ATOM 555 O O . ALA A 1 76 ? -10.734 28.141 5.859 1 94.94 76 ALA A O 1
ATOM 556 N N . THR A 1 77 ? -10.938 25.938 6.199 1 95.06 77 THR A N 1
ATOM 557 C CA . THR A 1 77 ? -12.25 25.844 5.582 1 95.06 77 THR A CA 1
ATOM 558 C C . THR A 1 77 ? -13.352 25.859 6.648 1 95.06 77 THR A C 1
ATOM 560 O O . THR A 1 77 ? -13.578 24.859 7.32 1 95.06 77 THR A O 1
ATOM 563 N N . GLU A 1 78 ? -14.102 26.906 6.688 1 94.94 78 GLU A N 1
ATOM 564 C CA . GLU A 1 78 ? -15.109 27.109 7.723 1 94.94 78 GLU A CA 1
ATOM 565 C C . GLU A 1 78 ? -16.156 26 7.695 1 94.94 78 GLU A C 1
ATOM 567 O O . GLU A 1 78 ? -16.562 25.5 8.742 1 94.94 78 GLU A O 1
ATOM 572 N N . HIS A 1 79 ? -16.578 25.719 6.52 1 95.38 79 HIS A N 1
ATOM 573 C CA . HIS A 1 79 ? -17.609 24.703 6.371 1 95.38 79 HIS A CA 1
ATOM 574 C C . HIS A 1 79 ? -17.141 23.359 6.922 1 95.38 79 HIS A C 1
ATOM 576 O O . HIS A 1 79 ? -17.875 22.688 7.637 1 95.38 79 HIS A O 1
ATOM 582 N N . LEU A 1 80 ? -15.938 22.922 6.613 1 96.19 80 LEU A N 1
ATOM 583 C CA . LEU A 1 80 ? -15.383 21.672 7.121 1 96.19 80 LEU A CA 1
ATOM 584 C C . LEU A 1 80 ? -15.211 21.719 8.633 1 96.19 80 LEU A C 1
ATOM 586 O O . LEU A 1 80 ? -15.477 20.734 9.328 1 96.19 80 LEU A O 1
ATOM 590 N N . LEU A 1 81 ? -14.789 22.859 9.078 1 97 81 LEU A N 1
ATOM 591 C CA . LEU A 1 81 ? -14.586 23.047 10.508 1 97 81 LEU A CA 1
ATOM 592 C C . LEU A 1 81 ? -15.891 22.875 11.273 1 97 81 LEU A C 1
ATOM 594 O O . LEU A 1 81 ? -15.914 22.25 12.336 1 97 81 LEU A O 1
ATOM 598 N N . ALA A 1 82 ? -16.969 23.438 10.75 1 97.44 82 ALA A N 1
ATOM 599 C CA . ALA A 1 82 ? -18.281 23.297 11.375 1 97.44 82 ALA A CA 1
ATOM 600 C C . ALA A 1 82 ? -18.703 21.828 11.422 1 97.44 82 ALA A C 1
ATOM 602 O O . ALA A 1 82 ? -19.234 21.359 12.438 1 97.44 82 ALA A O 1
ATOM 603 N N . GLU A 1 83 ? -18.5 21.156 10.32 1 97.31 83 GLU A N 1
ATOM 604 C CA . GLU A 1 83 ? -18.828 19.734 10.25 1 97.31 83 GLU A CA 1
ATOM 605 C C . GLU A 1 83 ? -17.984 18.922 11.219 1 97.31 83 GLU A C 1
ATOM 607 O O . GLU A 1 83 ? -18.469 17.984 11.859 1 97.31 83 GLU A O 1
ATOM 612 N N . ALA A 1 84 ? -16.734 19.234 11.32 1 98.19 84 ALA A N 1
ATOM 613 C CA . ALA A 1 84 ? -15.836 18.562 12.25 1 98.19 84 ALA A CA 1
ATOM 614 C C . ALA A 1 84 ? -16.281 18.766 13.688 1 98.19 84 ALA A C 1
ATOM 616 O O . ALA A 1 84 ? -16.328 17.812 14.477 1 98.19 84 ALA A O 1
ATOM 617 N N . ARG A 1 85 ? -16.578 20 14.031 1 98.25 85 ARG A N 1
ATOM 618 C CA . ARG A 1 85 ? -17.047 20.312 15.383 1 98.25 85 ARG A CA 1
ATOM 619 C C . ARG A 1 85 ? -18.266 19.469 15.75 1 98.25 85 ARG A C 1
ATOM 621 O O . ARG A 1 85 ? -18.328 18.906 16.844 1 98.25 85 ARG A O 1
ATOM 628 N N . ARG A 1 86 ? -19.188 19.453 14.852 1 97.75 86 ARG A N 1
ATOM 629 C CA . ARG A 1 86 ? -20.406 18.672 15.078 1 97.75 86 ARG A CA 1
ATOM 630 C C . ARG A 1 86 ? -20.078 17.203 15.328 1 97.75 86 ARG A C 1
ATOM 632 O O . ARG A 1 86 ? -20.516 16.625 16.312 1 97.75 86 ARG A O 1
ATOM 639 N N . ALA A 1 87 ? -19.328 16.594 14.469 1 97.75 87 ALA A N 1
ATOM 640 C CA . ALA A 1 87 ? -19.016 15.156 14.539 1 97.75 87 ALA A CA 1
ATOM 641 C C . ALA A 1 87 ? -18.203 14.836 15.789 1 97.75 87 ALA A C 1
ATOM 643 O O . ALA A 1 87 ? -18.484 13.867 16.484 1 97.75 87 ALA A O 1
ATOM 644 N N . VAL A 1 88 ? -17.188 15.625 16.062 1 98.56 88 VAL A N 1
ATOM 645 C CA . VAL A 1 88 ? -16.281 15.352 17.172 1 98.56 88 VAL A CA 1
ATOM 646 C C . VAL A 1 88 ? -17 15.57 18.5 1 98.56 88 VAL A C 1
ATOM 648 O O . VAL A 1 88 ? -16.844 14.789 19.438 1 98.56 88 VAL A O 1
ATOM 651 N N . SER A 1 89 ? -17.828 16.609 18.562 1 98 89 SER A N 1
ATOM 652 C CA . SER A 1 89 ? -18.594 16.875 19.766 1 98 89 SER A CA 1
ATOM 653 C C . SER A 1 89 ? -19.562 15.727 20.078 1 98 89 SER A C 1
ATOM 655 O O . SER A 1 89 ? -19.766 15.375 21.234 1 98 89 SER A O 1
ATOM 657 N N . ALA A 1 90 ? -20.125 15.203 19.047 1 97.19 90 ALA A N 1
ATOM 658 C CA . ALA A 1 90 ? -21.062 14.094 19.219 1 97.19 90 ALA A CA 1
ATOM 659 C C . ALA A 1 90 ? -20.344 12.867 19.781 1 97.19 90 ALA A C 1
ATOM 661 O O . ALA A 1 90 ? -20.953 12.086 20.516 1 97.19 90 ALA A O 1
ATOM 662 N N . ALA A 1 91 ? -19.125 12.703 19.406 1 97 91 ALA A N 1
ATOM 663 C CA . ALA A 1 91 ? -18.344 11.547 19.844 1 97 91 ALA A CA 1
ATOM 664 C C . ALA A 1 91 ? -17.719 11.789 21.219 1 97 91 ALA A C 1
ATOM 666 O O . ALA A 1 91 ? -17.391 10.844 21.938 1 97 91 ALA A O 1
ATOM 667 N N . ALA A 1 92 ? -17.656 13.07 21.516 1 95.38 92 ALA A N 1
ATOM 668 C CA . ALA A 1 92 ? -16.922 13.461 22.719 1 95.38 92 ALA A CA 1
ATOM 669 C C . ALA A 1 92 ? -17.766 13.242 23.969 1 95.38 92 ALA A C 1
ATOM 671 O O . ALA A 1 92 ? -18.984 13.484 23.969 1 95.38 92 ALA A O 1
ATOM 672 N N . GLY A 1 93 ? -17.422 12.641 24.953 1 89.62 93 GLY A N 1
ATOM 673 C CA . GLY A 1 93 ? -18.109 12.523 26.234 1 89.62 93 GLY A CA 1
ATOM 674 C C . GLY A 1 93 ? -18.25 13.852 26.953 1 89.62 93 GLY A C 1
ATOM 675 O O . GLY A 1 93 ? -17.656 14.852 26.547 1 89.62 93 GLY A O 1
ATOM 676 N N . ASP A 1 94 ? -18.938 13.852 28.094 1 92.44 94 ASP A N 1
ATOM 677 C CA . ASP A 1 94 ? -19.281 15.047 28.859 1 92.44 94 ASP A CA 1
ATOM 678 C C . ASP A 1 94 ? -18.031 15.664 29.484 1 92.44 94 ASP A C 1
ATOM 680 O O . ASP A 1 94 ? -18.047 16.828 29.875 1 92.44 94 ASP A O 1
ATOM 684 N N . LYS A 1 95 ? -17.031 14.867 29.531 1 94.12 95 LYS A N 1
ATOM 685 C CA . LYS A 1 95 ? -15.82 15.336 30.188 1 94.12 95 LYS A CA 1
ATOM 686 C C . LYS A 1 95 ? -14.875 16.031 29.219 1 94.12 95 LYS A C 1
ATOM 688 O O . LYS A 1 95 ? -13.859 16.594 29.609 1 94.12 95 LYS A O 1
ATOM 693 N N . SER A 1 96 ? -15.188 16.016 27.922 1 96.31 96 SER A N 1
ATOM 694 C CA . SER A 1 96 ? -14.305 16.562 26.906 1 96.31 96 SER A CA 1
ATOM 695 C C . SER A 1 96 ? -14.781 17.938 26.422 1 96.31 96 SER A C 1
ATOM 697 O O . SER A 1 96 ? -15.977 18.234 26.484 1 96.31 96 SER A O 1
ATOM 699 N N . THR A 1 97 ? -13.82 18.766 26.016 1 97.75 97 THR A N 1
ATOM 700 C CA . THR A 1 97 ? -14.125 20.016 25.344 1 97.75 97 THR A CA 1
ATOM 701 C C . THR A 1 97 ? -13.633 20 23.906 1 97.75 97 THR A C 1
ATOM 703 O O . THR A 1 97 ? -12.555 19.469 23.609 1 97.75 97 THR A O 1
ATOM 706 N N . VAL A 1 98 ? -14.438 20.484 23.016 1 98.44 98 VAL A N 1
ATOM 707 C CA . VAL A 1 98 ? -14.102 20.594 21.609 1 98.44 98 VAL A CA 1
ATOM 708 C C . VAL A 1 98 ? -14.125 22.047 21.172 1 98.44 98 VAL A C 1
ATOM 710 O O . VAL A 1 98 ? -15.156 22.719 21.297 1 98.44 98 VAL A O 1
ATOM 713 N N . GLU A 1 99 ? -13.023 22.531 20.703 1 98.25 99 GLU A N 1
ATOM 714 C CA . GLU A 1 99 ? -12.883 23.906 20.234 1 98.25 99 GLU A CA 1
ATOM 715 C C . GLU A 1 99 ? -12.484 23.953 18.766 1 98.25 99 GLU A C 1
ATOM 717 O O . GLU A 1 99 ? -11.891 23.016 18.25 1 98.25 99 GLU A O 1
ATOM 722 N N . THR A 1 100 ? -12.891 25.016 18.125 1 97.94 100 THR A N 1
ATOM 723 C CA . THR A 1 100 ? -12.508 25.219 16.734 1 97.94 100 THR A CA 1
ATOM 724 C C . THR A 1 100 ? -11.75 26.531 16.578 1 97.94 100 THR A C 1
ATOM 726 O O . THR A 1 100 ? -12.078 27.531 17.219 1 97.94 100 THR A O 1
ATOM 729 N N . ILE A 1 101 ? -10.758 26.484 15.781 1 97.38 101 ILE A N 1
ATOM 730 C CA . ILE A 1 101 ? -10.008 27.672 15.391 1 97.38 101 ILE A CA 1
ATOM 731 C C . ILE A 1 101 ? -9.922 27.75 13.867 1 97.38 101 ILE A C 1
ATOM 733 O O . ILE A 1 101 ? -9.32 26.875 13.234 1 97.38 101 ILE A O 1
ATOM 737 N N . HIS A 1 102 ? -10.531 28.766 13.281 1 96.38 102 HIS A N 1
ATOM 738 C CA . HIS A 1 102 ? -10.43 29.031 11.852 1 96.38 102 HIS A CA 1
ATOM 739 C C . HIS A 1 102 ? -9.117 29.734 11.516 1 96.38 102 HIS A C 1
ATOM 741 O O . HIS A 1 102 ? -8.945 30.922 11.82 1 96.38 102 HIS A O 1
ATOM 747 N N . ALA A 1 103 ? -8.172 28.969 10.961 1 94.75 103 ALA A N 1
ATOM 748 C CA . ALA A 1 103 ? -6.844 29.531 10.727 1 94.75 103 ALA A CA 1
ATOM 749 C C . ALA A 1 103 ? -6.156 28.828 9.555 1 94.75 103 ALA A C 1
ATOM 751 O O . ALA A 1 103 ? -6.492 27.688 9.219 1 94.75 103 ALA A O 1
ATOM 752 N N . ASP A 1 104 ? -5.27 29.609 8.953 1 93.06 104 ASP A N 1
ATOM 753 C CA . ASP A 1 104 ? -4.328 29.062 7.977 1 93.06 104 ASP A CA 1
ATOM 754 C C . ASP A 1 104 ? -3.18 28.344 8.664 1 93.06 104 ASP A C 1
ATOM 756 O O . ASP A 1 104 ? -2.441 28.938 9.453 1 93.06 104 ASP A O 1
ATOM 760 N N . VAL A 1 105 ? -3.021 27.141 8.312 1 89.38 105 VAL A N 1
ATOM 761 C CA . VAL A 1 105 ? -2.018 26.297 8.945 1 89.38 105 VAL A CA 1
ATOM 762 C C . VAL A 1 105 ? -0.621 26.844 8.648 1 89.38 105 VAL A C 1
ATOM 764 O O . VAL A 1 105 ? 0.318 26.594 9.414 1 89.38 105 VAL A O 1
ATOM 767 N N . ALA A 1 106 ? -0.473 27.562 7.574 1 91.44 106 ALA A N 1
ATOM 768 C CA . ALA A 1 106 ? 0.829 28.094 7.184 1 91.44 106 ALA A CA 1
ATOM 769 C C . ALA A 1 106 ? 1.086 29.438 7.844 1 91.44 106 ALA A C 1
ATOM 771 O O . ALA A 1 106 ? 2.16 30.031 7.68 1 91.44 106 ALA A O 1
ATOM 772 N N . ASP A 1 107 ? 0.142 29.891 8.602 1 90.44 107 ASP A N 1
ATOM 773 C CA . ASP A 1 107 ? 0.293 31.172 9.273 1 90.44 107 ASP A CA 1
ATOM 774 C C . ASP A 1 107 ? 1.373 31.109 10.344 1 90.44 107 ASP A C 1
ATOM 776 O O . ASP A 1 107 ? 1.261 30.344 11.305 1 90.44 107 ASP A O 1
ATOM 780 N N . ASP A 1 108 ? 2.273 32 10.266 1 87.94 108 ASP A N 1
ATOM 781 C CA . ASP A 1 108 ? 3.391 32.031 11.203 1 87.94 108 ASP A CA 1
ATOM 782 C C . ASP A 1 108 ? 2.908 32.375 12.617 1 87.94 108 ASP A C 1
ATOM 784 O O . ASP A 1 108 ? 3.584 32.031 13.602 1 87.94 108 ASP A O 1
ATOM 788 N N . GLY A 1 109 ? 1.816 33 12.711 1 90.94 109 GLY A N 1
ATOM 789 C CA . GLY A 1 109 ? 1.284 33.375 14.008 1 90.94 109 GLY A CA 1
ATOM 790 C C . GLY A 1 109 ? 0.416 32.312 14.633 1 90.94 109 GLY A C 1
ATOM 791 O O . GLY A 1 109 ? -0.135 32.5 15.719 1 90.94 109 GLY A O 1
ATOM 792 N N . LEU A 1 110 ? 0.345 31.188 14.008 1 92.06 110 LEU A N 1
ATOM 793 C CA . LEU A 1 110 ? -0.544 30.125 14.461 1 92.06 110 LEU A CA 1
ATOM 794 C C . LEU A 1 110 ? -0.211 29.719 15.891 1 92.06 110 LEU A C 1
ATOM 796 O O . LEU A 1 110 ? -1.108 29.562 16.719 1 92.06 110 LEU A O 1
ATOM 800 N N . PRO A 1 111 ? 1.039 29.609 16.266 1 93.75 111 PRO A N 1
ATOM 801 C CA . PRO A 1 111 ? 1.362 29.172 17.625 1 93.75 111 PRO A CA 1
ATOM 802 C C . PRO A 1 111 ? 0.793 30.094 18.703 1 93.75 111 PRO A C 1
ATOM 804 O O . PRO A 1 111 ? 0.473 29.641 19.797 1 93.75 111 PRO A O 1
ATOM 807 N N . LYS A 1 112 ? 0.667 31.297 18.344 1 94.12 112 LYS A N 1
ATOM 808 C CA . LYS A 1 112 ? 0.156 32.25 19.312 1 94.12 112 LYS A CA 1
ATOM 809 C C . LYS A 1 112 ? -1.349 32.094 19.5 1 94.12 112 LYS A C 1
ATOM 811 O O . LYS A 1 112 ? -1.909 32.594 20.484 1 94.12 112 LYS A O 1
ATOM 816 N N . LYS A 1 113 ? -1.937 31.453 18.625 1 94.19 113 LYS A N 1
ATOM 817 C CA . LYS A 1 113 ? -3.391 31.328 18.641 1 94.19 113 LYS A CA 1
ATOM 818 C C . LYS A 1 113 ? -3.822 30.016 19.281 1 94.19 113 LYS A C 1
ATOM 820 O O . LYS A 1 113 ? -5.012 29.797 19.531 1 94.19 113 LYS A O 1
ATOM 825 N N . LEU A 1 114 ? -2.9 29.141 19.531 1 97.25 114 LEU A N 1
ATOM 826 C CA . LEU A 1 114 ? -3.24 27.781 19.953 1 97.25 114 LEU A CA 1
ATOM 827 C C . LEU A 1 114 ? -2.588 27.469 21.297 1 97.25 114 LEU A C 1
ATOM 829 O O . LEU A 1 114 ? -1.521 27.984 21.609 1 97.25 114 LEU A O 1
ATOM 833 N N . PRO A 1 115 ? -3.193 26.672 22.062 1 97.12 115 PRO A N 1
ATOM 834 C CA . PRO A 1 115 ? -2.537 26.188 23.281 1 97.12 115 PRO A CA 1
ATOM 835 C C . PRO A 1 115 ? -1.433 25.172 22.984 1 97.12 115 PRO A C 1
ATOM 837 O O . PRO A 1 115 ? -1.42 24.562 21.922 1 97.12 115 PRO A O 1
ATOM 840 N N . SER A 1 116 ? -0.538 25.031 24.016 1 97.38 116 SER A N 1
ATOM 841 C CA . SER A 1 116 ? 0.382 23.891 23.922 1 97.38 116 SER A CA 1
ATOM 842 C C . SER A 1 116 ? -0.362 22.562 24.031 1 97.38 116 SER A C 1
ATOM 844 O O . SER A 1 116 ? -1.38 22.469 24.719 1 97.38 116 SER A O 1
ATOM 846 N N . ALA A 1 117 ? 0.188 21.562 23.406 1 98.56 117 ALA A N 1
ATOM 847 C CA . ALA A 1 117 ? -0.587 20.328 23.281 1 98.56 117 ALA A CA 1
ATOM 848 C C . ALA A 1 117 ? 0.248 19.109 23.656 1 98.56 117 ALA A C 1
ATOM 850 O O . ALA A 1 117 ? 1.479 19.156 23.578 1 98.56 117 ALA A O 1
ATOM 851 N N . ASP A 1 118 ? -0.475 18.062 24.109 1 98.81 118 ASP A N 1
ATOM 852 C CA . ASP A 1 118 ? 0.134 16.766 24.359 1 98.81 118 ASP A CA 1
ATOM 853 C C . ASP A 1 118 ? 0.294 15.977 23.062 1 98.81 118 ASP A C 1
ATOM 855 O O . ASP A 1 118 ? 1.198 15.141 22.938 1 98.81 118 ASP A O 1
ATOM 859 N N . LEU A 1 119 ? -0.569 16.219 22.141 1 98.88 119 LEU A N 1
ATOM 860 C CA . LEU A 1 119 ? -0.543 15.617 20.812 1 98.88 119 LEU A CA 1
ATOM 861 C C . LEU A 1 119 ? -0.887 16.656 19.75 1 98.88 119 LEU A C 1
ATOM 863 O O . LEU A 1 119 ? -1.938 17.297 19.812 1 98.88 119 LEU A O 1
ATOM 867 N N . VAL A 1 120 ? 0.002 16.859 18.812 1 98.88 120 VAL A N 1
ATOM 868 C CA . VAL A 1 120 ? -0.254 17.625 17.594 1 98.88 120 VAL A CA 1
ATOM 869 C C . VAL A 1 120 ? -0.393 16.672 16.406 1 98.88 120 VAL A C 1
ATOM 871 O O . VAL A 1 120 ? 0.539 15.93 16.078 1 98.88 120 VAL A O 1
ATOM 874 N N . TRP A 1 121 ? -1.541 16.734 15.828 1 98.88 121 TRP A N 1
ATOM 875 C CA . TRP A 1 121 ? -1.874 15.836 14.719 1 98.88 121 TRP A CA 1
ATOM 876 C C . TRP A 1 121 ? -2.15 16.625 13.445 1 98.88 121 TRP A C 1
ATOM 878 O O . TRP A 1 121 ? -2.822 17.656 13.484 1 98.88 121 TRP A O 1
ATOM 888 N N . ALA A 1 122 ? -1.617 16.188 12.352 1 98.69 122 ALA A N 1
ATOM 889 C CA . ALA A 1 122 ? -1.932 16.703 11.023 1 98.69 122 ALA A CA 1
ATOM 890 C C . ALA A 1 122 ? -1.905 15.578 9.984 1 98.69 122 ALA A C 1
ATOM 892 O O . ALA A 1 122 ? -0.928 14.836 9.891 1 98.69 122 ALA A O 1
ATOM 893 N N . SER A 1 123 ? -2.932 15.445 9.227 1 98.25 123 SER A N 1
ATOM 894 C CA . SER A 1 123 ? -3.023 14.383 8.234 1 98.25 123 SER A CA 1
ATOM 895 C C . SER A 1 123 ? -3.447 14.93 6.875 1 98.25 123 SER A C 1
ATOM 897 O O . SER A 1 123 ? -4.512 15.539 6.75 1 98.25 123 SER A O 1
ATOM 899 N N . ARG A 1 124 ? -2.604 14.617 5.879 1 96.5 124 ARG A N 1
ATOM 900 C CA . ARG A 1 124 ? -2.885 14.977 4.492 1 96.5 124 ARG A CA 1
ATOM 901 C C . ARG A 1 124 ? -3.135 16.469 4.359 1 96.5 124 ARG A C 1
ATOM 903 O O . ARG A 1 124 ? -4.094 16.891 3.703 1 96.5 124 ARG A O 1
ATOM 910 N N . VAL A 1 125 ? -2.236 17.25 4.992 1 96 125 VAL A N 1
ATOM 911 C CA . VAL A 1 125 ? -2.355 18.703 5.008 1 96 125 VAL A CA 1
ATOM 912 C C . VAL A 1 125 ? -1.019 19.328 4.629 1 96 125 VAL A C 1
ATOM 914 O O . VAL A 1 125 ? -0.971 20.266 3.822 1 96 125 VAL A O 1
ATOM 917 N N . VAL A 1 126 ? 0.058 18.844 5.109 1 97.12 126 VAL A N 1
ATOM 918 C CA . VAL A 1 126 ? 1.363 19.484 5.055 1 97.12 126 VAL A CA 1
ATOM 919 C C . VAL A 1 126 ? 1.838 19.578 3.605 1 97.12 126 VAL A C 1
ATOM 921 O O . VAL A 1 126 ? 2.424 20.578 3.197 1 97.12 126 VAL A O 1
ATOM 924 N N . HIS A 1 127 ? 1.525 18.531 2.814 1 96.31 127 HIS A N 1
ATOM 925 C CA . HIS A 1 127 ? 1.999 18.5 1.436 1 96.31 127 HIS A CA 1
ATOM 926 C C . HIS A 1 127 ? 1.274 19.531 0.584 1 96.31 127 HIS A C 1
ATOM 928 O O . HIS A 1 127 ? 1.661 19.781 -0.56 1 96.31 127 HIS A O 1
ATOM 934 N N . HIS A 1 128 ? 0.283 20.219 1.095 1 95.31 128 HIS A N 1
ATOM 935 C CA . HIS A 1 128 ? -0.424 21.281 0.389 1 95.31 128 HIS A CA 1
ATOM 936 C C . HIS A 1 128 ? 0.091 22.656 0.804 1 95.31 128 HIS A C 1
ATOM 938 O O . HIS A 1 128 ? -0.386 23.688 0.308 1 95.31 128 HIS A O 1
ATOM 944 N N . LEU A 1 129 ? 0.998 22.75 1.707 1 96.5 129 LEU A N 1
ATOM 945 C CA . LEU A 1 129 ? 1.502 24.016 2.232 1 96.5 129 LEU A CA 1
ATOM 946 C C . LEU A 1 129 ? 2.727 24.484 1.45 1 96.5 129 LEU A C 1
ATOM 948 O O . LEU A 1 129 ? 3.504 23.656 0.961 1 96.5 129 LEU A O 1
ATOM 952 N N . PRO A 1 130 ? 2.914 25.781 1.356 1 95.94 130 PRO A N 1
ATOM 953 C CA . PRO A 1 130 ? 4.055 26.281 0.591 1 95.94 130 PRO A CA 1
ATOM 954 C C . PRO A 1 130 ? 5.398 25.828 1.159 1 95.94 130 PRO A C 1
ATOM 956 O O . PRO A 1 130 ? 6.266 25.375 0.411 1 95.94 130 PRO A O 1
ATOM 959 N N . ASP A 1 131 ? 5.594 25.969 2.428 1 97.31 131 ASP A N 1
ATOM 960 C CA . ASP A 1 131 ? 6.812 25.578 3.127 1 97.31 131 ASP A CA 1
ATOM 961 C C . ASP A 1 131 ? 6.539 24.453 4.133 1 97.31 131 ASP A C 1
ATOM 963 O O . ASP A 1 131 ? 6.129 24.719 5.266 1 97.31 131 ASP A O 1
ATOM 967 N N . GLN A 1 132 ? 6.793 23.219 3.715 1 98 132 GLN A N 1
ATOM 968 C CA . GLN A 1 132 ? 6.461 22.047 4.508 1 98 132 GLN A CA 1
ATOM 969 C C . GLN A 1 132 ? 7.305 21.984 5.781 1 98 132 GLN A C 1
ATOM 971 O O . GLN A 1 132 ? 6.789 21.688 6.859 1 98 132 GLN A O 1
ATOM 976 N N . GLN A 1 133 ? 8.609 22.266 5.672 1 98.44 133 GLN A N 1
ATOM 977 C CA . GLN A 1 133 ? 9.477 22.25 6.844 1 98.44 133 GLN A CA 1
ATOM 978 C C . GLN A 1 133 ? 9.031 23.281 7.871 1 98.44 133 GLN A C 1
ATOM 980 O O . GLN A 1 133 ? 9.031 23.016 9.078 1 98.44 133 GLN A O 1
ATOM 985 N N . ALA A 1 134 ? 8.672 24.438 7.422 1 98 134 ALA A N 1
ATOM 986 C CA . ALA A 1 134 ? 8.203 25.469 8.328 1 98 134 ALA A CA 1
ATOM 987 C C . ALA A 1 134 ? 6.965 25.016 9.102 1 98 134 ALA A C 1
ATOM 989 O O . ALA A 1 134 ? 6.82 25.312 10.289 1 98 134 ALA A O 1
ATOM 990 N N . ALA A 1 135 ? 6.055 24.359 8.406 1 97.81 135 ALA A N 1
ATOM 991 C CA . ALA A 1 135 ? 4.867 23.828 9.07 1 97.81 135 ALA A CA 1
ATOM 992 C C . ALA A 1 135 ? 5.25 22.844 10.164 1 97.81 135 ALA A C 1
ATOM 994 O O . ALA A 1 135 ? 4.719 22.891 11.273 1 97.81 135 ALA A O 1
ATOM 995 N N . ILE A 1 136 ? 6.156 21.922 9.883 1 98.5 136 ILE A N 1
ATOM 996 C CA . ILE A 1 136 ? 6.59 20.938 10.852 1 98.5 136 ILE A CA 1
ATOM 997 C C . ILE A 1 136 ? 7.254 21.625 12.039 1 98.5 136 ILE A C 1
ATOM 999 O O . ILE A 1 136 ? 7.047 21.234 13.195 1 98.5 136 ILE A O 1
ATOM 1003 N N . ASN A 1 137 ? 8.078 22.656 11.742 1 98.38 137 ASN A N 1
ATOM 1004 C CA . ASN A 1 137 ? 8.656 23.453 12.82 1 98.38 137 ASN A CA 1
ATOM 1005 C C . ASN A 1 137 ? 7.574 24.031 13.727 1 98.38 137 ASN A C 1
ATOM 1007 O O . ASN A 1 137 ? 7.715 24.016 14.953 1 98.38 137 ASN A O 1
ATOM 1011 N N . THR A 1 138 ? 6.57 24.562 13.109 1 98 138 THR A N 1
ATOM 1012 C CA . THR A 1 138 ? 5.457 25.125 13.859 1 98 138 THR A CA 1
ATOM 1013 C C . THR A 1 138 ? 4.793 24.078 14.727 1 98 138 THR A C 1
ATOM 1015 O O . THR A 1 138 ? 4.492 24.328 15.898 1 98 138 THR A O 1
ATOM 1018 N N . PHE A 1 139 ? 4.527 22.859 14.203 1 98.44 139 PHE A N 1
ATOM 1019 C CA . PHE A 1 139 ? 3.914 21.781 14.961 1 98.44 139 PHE A CA 1
ATOM 1020 C C . PHE A 1 139 ? 4.766 21.422 16.172 1 98.44 139 PHE A C 1
ATOM 1022 O O . PHE A 1 139 ? 4.238 21.172 17.266 1 98.44 139 PHE A O 1
ATOM 1029 N N . ALA A 1 140 ? 6.062 21.359 15.977 1 98.25 140 ALA A N 1
ATOM 1030 C CA . ALA A 1 140 ? 6.977 21.062 17.078 1 98.25 140 ALA A CA 1
ATOM 1031 C C . ALA A 1 140 ? 6.859 22.094 18.188 1 98.25 140 ALA A C 1
ATOM 1033 O O . ALA A 1 140 ? 6.891 21.75 19.375 1 98.25 140 ALA A O 1
ATOM 1034 N N . ARG A 1 141 ? 6.672 23.344 17.812 1 97.12 141 ARG A N 1
ATOM 1035 C CA . ARG A 1 141 ? 6.559 24.438 18.781 1 97.12 141 ARG A CA 1
ATOM 1036 C C . ARG A 1 141 ? 5.242 24.344 19.547 1 97.12 141 ARG A C 1
ATOM 1038 O O . ARG A 1 141 ? 5.156 24.797 20.688 1 97.12 141 ARG A O 1
ATOM 1045 N N . LEU A 1 142 ? 4.285 23.797 18.922 1 98.19 142 LEU A N 1
ATOM 1046 C CA . LEU A 1 142 ? 2.959 23.703 19.531 1 98.19 142 LEU A CA 1
ATOM 1047 C C . LEU A 1 142 ? 2.914 22.578 20.562 1 98.19 142 LEU A C 1
ATOM 1049 O O . LEU A 1 142 ? 2.018 22.547 21.406 1 98.19 142 LEU A O 1
ATOM 1053 N N . ALA A 1 143 ? 3.828 21.625 20.406 1 98.44 143 ALA A N 1
ATOM 1054 C CA . ALA A 1 143 ? 3.834 20.484 21.312 1 98.44 143 ALA A CA 1
ATOM 1055 C C . ALA A 1 143 ? 4.457 20.859 22.656 1 98.44 143 ALA A C 1
ATOM 1057 O O . ALA A 1 143 ? 5.457 21.578 22.703 1 98.44 143 ALA A O 1
ATOM 1058 N N . ARG A 1 144 ? 3.926 20.375 23.75 1 98 144 ARG A N 1
ATOM 1059 C CA . ARG A 1 144 ? 4.543 20.469 25.062 1 98 144 ARG A CA 1
ATOM 1060 C C . ARG A 1 144 ? 5.832 19.656 25.125 1 98 144 ARG A C 1
ATOM 1062 O O . ARG A 1 144 ? 6.027 18.734 24.328 1 98 144 ARG A O 1
ATOM 1069 N N . PRO A 1 145 ? 6.711 20.094 26.109 1 97.69 145 PRO A N 1
ATOM 1070 C CA . PRO A 1 145 ? 7.816 19.156 26.328 1 97.69 145 PRO A CA 1
ATOM 1071 C C . PRO A 1 145 ? 7.344 17.734 26.594 1 97.69 145 PRO A C 1
ATOM 1073 O O . PRO A 1 145 ? 6.457 17.516 27.422 1 97.69 145 PRO A O 1
ATOM 1076 N N . GLY A 1 146 ? 7.863 16.812 25.859 1 97.62 146 GLY A N 1
ATOM 1077 C CA . GLY A 1 146 ? 7.43 15.422 25.953 1 97.62 146 GLY A CA 1
ATOM 1078 C C . GLY A 1 146 ? 6.227 15.117 25.078 1 97.62 146 GLY A C 1
ATOM 1079 O O . GLY A 1 146 ? 5.859 13.953 24.922 1 97.62 146 GLY A O 1
ATOM 1080 N N . GLY A 1 147 ? 5.621 16.141 24.531 1 98.56 147 GLY A N 1
ATOM 1081 C CA . GLY A 1 147 ? 4.449 15.969 23.688 1 98.56 147 GLY A CA 1
ATOM 1082 C C . GLY A 1 147 ? 4.762 15.297 22.359 1 98.56 147 GLY A C 1
ATOM 1083 O O . GLY A 1 147 ? 5.91 15.297 21.906 1 98.56 147 GLY A O 1
ATOM 1084 N N . LEU A 1 148 ? 3.752 14.711 21.797 1 98.88 148 LEU A N 1
ATOM 1085 C CA . LEU A 1 148 ? 3.883 13.969 20.547 1 98.88 148 LEU A CA 1
ATOM 1086 C C . LEU A 1 148 ? 3.434 14.812 19.359 1 98.88 148 LEU A C 1
ATOM 1088 O O . LEU A 1 148 ? 2.387 15.461 19.422 1 98.88 148 LEU A O 1
ATOM 1092 N N . VAL A 1 149 ? 4.273 14.875 18.359 1 98.88 149 VAL A N 1
ATOM 1093 C CA . VAL A 1 149 ? 3.893 15.375 17.031 1 98.88 149 VAL A CA 1
ATOM 1094 C C . VAL A 1 149 ? 3.734 14.211 16.062 1 98.88 149 VAL A C 1
ATOM 1096 O O . VAL A 1 149 ? 4.645 13.391 15.906 1 98.88 149 VAL A O 1
ATOM 1099 N N . ALA A 1 150 ? 2.588 14.078 15.461 1 98.94 150 ALA A N 1
ATOM 1100 C CA . ALA A 1 150 ? 2.305 13.016 14.5 1 98.94 150 ALA A CA 1
ATOM 1101 C C . ALA A 1 150 ? 1.684 13.57 13.227 1 98.94 150 ALA A C 1
ATOM 1103 O O . ALA A 1 150 ? 0.736 14.359 13.281 1 98.94 150 ALA A O 1
ATOM 1104 N N . ILE A 1 151 ? 2.252 13.18 12.102 1 98.88 151 ILE A N 1
ATOM 1105 C CA . ILE A 1 151 ? 1.7 13.586 10.812 1 98.88 151 ILE A CA 1
ATOM 1106 C C . ILE A 1 151 ? 1.452 12.352 9.953 1 98.88 151 ILE A C 1
ATOM 1108 O O . ILE A 1 151 ? 2.219 11.391 10 1 98.88 151 ILE A O 1
ATOM 1112 N N . SER A 1 152 ? 0.351 12.312 9.273 1 98.69 152 SER A N 1
ATOM 1113 C CA . SER A 1 152 ? 0.081 11.297 8.258 1 98.69 152 SER A CA 1
ATOM 1114 C C . SER A 1 152 ? 0.292 11.859 6.855 1 98.69 152 SER A C 1
ATOM 1116 O O . SER A 1 152 ? -0.571 12.562 6.324 1 98.69 152 SER A O 1
ATOM 1118 N N . GLU A 1 153 ? 1.392 11.57 6.277 1 98.25 153 GLU A N 1
ATOM 1119 C CA . GLU A 1 153 ? 1.804 12.008 4.949 1 98.25 153 GLU A CA 1
ATOM 1120 C C . GLU A 1 153 ? 2.373 10.852 4.137 1 98.25 153 GLU A C 1
ATOM 1122 O O . GLU A 1 153 ? 3.068 9.984 4.68 1 98.25 153 GLU A O 1
ATOM 1127 N N . GLY A 1 154 ? 2.129 10.906 2.9 1 95.38 154 GLY A N 1
ATOM 1128 C CA . GLY A 1 154 ? 2.6 9.836 2.045 1 95.38 154 GLY A CA 1
ATOM 1129 C C . GLY A 1 154 ? 1.775 8.562 2.17 1 95.38 154 GLY A C 1
ATOM 1130 O O . GLY A 1 154 ? 0.549 8.625 2.283 1 95.38 154 GLY A O 1
ATOM 1131 N N . GLY A 1 155 ? 2.447 7.43 2.137 1 96.31 155 GLY A N 1
ATOM 1132 C CA . GLY A 1 155 ? 1.773 6.145 2.098 1 96.31 155 GLY A CA 1
ATOM 1133 C C . GLY A 1 155 ? 1.637 5.582 0.695 1 96.31 155 GLY A C 1
ATOM 1134 O O . GLY A 1 155 ? 2.414 5.93 -0.196 1 96.31 155 GLY A O 1
ATOM 1135 N N . LEU A 1 156 ? 0.794 4.574 0.598 1 97.31 156 LEU A N 1
ATOM 1136 C CA . LEU A 1 156 ? 0.536 3.922 -0.682 1 97.31 156 LEU A CA 1
ATOM 1137 C C . LEU A 1 156 ? -0.834 4.316 -1.225 1 97.31 156 LEU A C 1
ATOM 1139 O O . LEU A 1 156 ? -1.823 4.312 -0.488 1 97.31 156 LEU A O 1
ATOM 1143 N N . ASP A 1 157 ? -0.843 4.672 -2.529 1 95.38 157 ASP A N 1
ATOM 1144 C CA . ASP A 1 157 ? -2.113 5.02 -3.158 1 95.38 157 ASP A CA 1
ATOM 1145 C C . ASP A 1 157 ? -3.09 3.846 -3.104 1 95.38 157 ASP A C 1
ATOM 1147 O O . ASP A 1 157 ? -2.674 2.686 -3.09 1 95.38 157 ASP A O 1
ATOM 1151 N N . PHE A 1 158 ? -4.285 4.168 -3.123 1 95.88 158 PHE A N 1
ATOM 1152 C CA . PHE A 1 158 ? -5.316 3.141 -3.137 1 95.88 158 PHE A CA 1
ATOM 1153 C C . PHE A 1 158 ? -5.375 2.447 -4.492 1 95.88 158 PHE A C 1
ATOM 1155 O O . PHE A 1 158 ? -5.23 3.094 -5.531 1 95.88 158 PHE A O 1
ATOM 1162 N N . ASN A 1 159 ? -5.559 1.169 -4.492 1 97.31 159 ASN A N 1
ATOM 1163 C CA . ASN A 1 159 ? -6.008 0.354 -5.613 1 97.31 159 ASN A CA 1
ATOM 1164 C C . ASN A 1 159 ? -7.395 -0.23 -5.359 1 97.31 159 ASN A C 1
ATOM 1166 O O . ASN A 1 159 ? -7.699 -0.654 -4.242 1 97.31 159 ASN A O 1
ATOM 1170 N N . CYS A 1 160 ? -8.227 -0.186 -6.41 1 98.12 160 CYS A N 1
ATOM 1171 C CA . CYS A 1 160 ? -9.594 -0.63 -6.152 1 98.12 160 CYS A CA 1
ATOM 1172 C C . CYS A 1 160 ? -10.18 -1.33 -7.375 1 98.12 160 CYS A C 1
ATOM 1174 O O . CYS A 1 160 ? -11.352 -1.693 -7.383 1 98.12 160 CYS A O 1
ATOM 1176 N N . LEU A 1 161 ? -9.438 -1.488 -8.445 1 98.31 161 LEU A N 1
ATOM 1177 C CA . LEU A 1 161 ? -9.922 -2.068 -9.695 1 98.31 161 LEU A CA 1
ATOM 1178 C C . LEU A 1 161 ? -9.133 -3.326 -10.047 1 98.31 161 LEU A C 1
ATOM 1180 O O . LEU A 1 161 ? -7.934 -3.408 -9.789 1 98.31 161 LEU A O 1
ATOM 1184 N N . PRO A 1 162 ? -9.82 -4.309 -10.695 1 97.44 162 PRO A N 1
ATOM 1185 C CA . PRO A 1 162 ? -9.031 -5.352 -11.359 1 97.44 162 PRO A CA 1
ATOM 1186 C C . PRO A 1 162 ? -8.125 -4.801 -12.453 1 97.44 162 PRO A C 1
ATOM 1188 O O . PRO A 1 162 ? -8.406 -3.74 -13.016 1 97.44 162 PRO A O 1
ATOM 1191 N N . TRP A 1 163 ? -7.082 -5.531 -12.688 1 97.25 163 TRP A N 1
ATOM 1192 C CA . TRP A 1 163 ? -6.098 -5.066 -13.656 1 97.25 163 TRP A CA 1
ATOM 1193 C C . TRP A 1 163 ? -6.703 -4.992 -15.055 1 97.25 163 TRP A C 1
ATOM 1195 O O . TRP A 1 163 ? -6.422 -4.062 -15.812 1 97.25 163 TRP A O 1
ATOM 1205 N N . ASP A 1 164 ? -7.473 -5.949 -15.43 1 97.81 164 ASP A N 1
ATOM 1206 C CA . ASP A 1 164 ? -8.219 -5.996 -16.688 1 97.81 164 ASP A CA 1
ATOM 1207 C C . ASP A 1 164 ? -9.719 -5.805 -16.438 1 97.81 164 ASP A C 1
ATOM 1209 O O . ASP A 1 164 ? -10.336 -6.59 -15.711 1 97.81 164 ASP A O 1
ATOM 1213 N N . LEU A 1 165 ? -10.289 -4.793 -17.062 1 98 165 LEU A N 1
ATOM 1214 C CA . LEU A 1 165 ? -11.672 -4.41 -16.797 1 98 165 LEU A CA 1
ATOM 1215 C C . LEU A 1 165 ? -12.594 -4.918 -17.891 1 98 165 LEU A C 1
ATOM 1217 O O . LEU A 1 165 ? -13.82 -4.77 -17.797 1 98 165 LEU A O 1
ATOM 1221 N N . GLY A 1 166 ? -12.008 -5.469 -18.906 1 97.31 166 GLY A N 1
ATOM 1222 C CA . GLY A 1 166 ? -12.805 -5.98 -20 1 97.31 166 GLY A CA 1
ATOM 1223 C C . GLY A 1 166 ? -13.188 -4.91 -21 1 97.31 166 GLY A C 1
ATOM 1224 O O . GLY A 1 166 ? -13.844 -5.199 -22 1 97.31 166 GLY A O 1
ATOM 1225 N N . VAL A 1 167 ? -12.875 -3.68 -20.688 1 97.75 167 VAL A N 1
ATOM 1226 C CA . VAL A 1 167 ? -13.047 -2.531 -21.578 1 97.75 167 VAL A CA 1
ATOM 1227 C C . VAL A 1 167 ? -11.758 -1.711 -21.609 1 97.75 167 VAL A C 1
ATOM 1229 O O . VAL A 1 167 ? -11.078 -1.562 -20.594 1 97.75 167 VAL A O 1
ATOM 1232 N N . GLY A 1 168 ? -11.445 -1.211 -22.812 1 96.75 168 GLY A N 1
ATOM 1233 C CA . GLY A 1 168 ? -10.172 -0.515 -22.938 1 96.75 168 GLY A CA 1
ATOM 1234 C C . GLY A 1 168 ? -8.969 -1.419 -22.719 1 96.75 168 GLY A C 1
ATOM 1235 O O . GLY A 1 168 ? -9.094 -2.645 -22.781 1 96.75 168 GLY A O 1
ATOM 1236 N N . ARG A 1 169 ? -7.84 -0.848 -22.578 1 95.12 169 ARG A N 1
ATOM 1237 C CA . ARG A 1 169 ? -6.633 -1.628 -22.328 1 95.12 169 ARG A CA 1
ATOM 1238 C C . ARG A 1 169 ? -6.43 -1.855 -20.844 1 95.12 169 ARG A C 1
ATOM 1240 O O . ARG A 1 169 ? -6.766 -0.996 -20.031 1 95.12 169 ARG A O 1
ATOM 1247 N N . PRO A 1 170 ? -5.898 -2.98 -20.438 1 97.06 170 PRO A N 1
ATOM 1248 C CA . PRO A 1 170 ? -5.652 -3.254 -19.016 1 97.06 170 PRO A CA 1
ATOM 1249 C C . PRO A 1 170 ? -4.738 -2.219 -18.375 1 97.06 170 PRO A C 1
ATOM 1251 O O . PRO A 1 170 ? -3.969 -1.547 -19.062 1 97.06 170 PRO A O 1
ATOM 1254 N N . GLY A 1 171 ? -4.871 -2.062 -17.094 1 97 171 GLY A N 1
ATOM 1255 C CA . GLY A 1 171 ? -3.977 -1.199 -16.344 1 97 171 GLY A CA 1
ATOM 1256 C C . GLY A 1 171 ? -4.453 0.24 -16.266 1 97 171 GLY A C 1
ATOM 1257 O O . GLY A 1 171 ? -3.654 1.154 -16.062 1 97 171 GLY A O 1
ATOM 1258 N N . LEU A 1 172 ? -5.738 0.507 -16.484 1 98.06 172 LEU A N 1
ATOM 1259 C CA . LEU A 1 172 ? -6.273 1.864 -16.516 1 98.06 172 LEU A CA 1
ATOM 1260 C C . LEU A 1 172 ? -6 2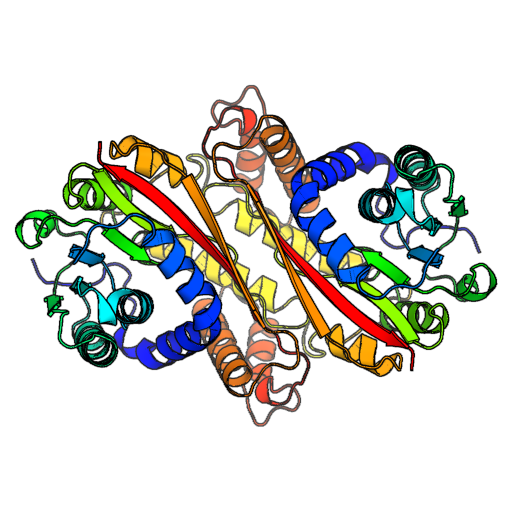.588 -15.211 1 98.06 172 LEU A C 1
ATOM 1262 O O . LEU A 1 172 ? -5.637 3.768 -15.211 1 98.06 172 LEU A O 1
ATOM 1266 N N . GLU A 1 173 ? -6.219 1.937 -14.062 1 98.06 173 GLU A N 1
ATOM 1267 C CA . GLU A 1 173 ? -6.055 2.586 -12.766 1 98.06 173 GLU A CA 1
ATOM 1268 C C . GLU A 1 173 ? -4.633 3.111 -12.586 1 98.06 173 GLU A C 1
ATOM 1270 O O . GLU A 1 173 ? -4.43 4.203 -12.055 1 98.06 173 GLU A O 1
ATOM 1275 N N . GLU A 1 174 ? -3.654 2.34 -13 1 97.06 174 GLU A N 1
ATOM 1276 C CA . GLU A 1 174 ? -2.2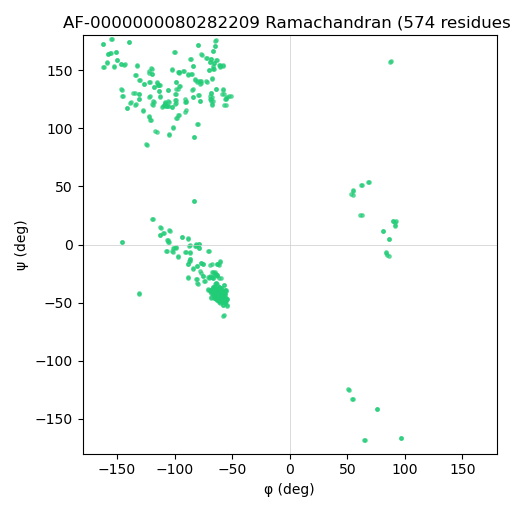62 2.775 -12.93 1 97.06 174 GLU A CA 1
ATOM 1277 C C . GLU A 1 174 ? -2.033 4.039 -13.75 1 97.06 174 GLU A C 1
ATOM 1279 O O . GLU A 1 174 ? -1.299 4.938 -13.328 1 97.06 174 GLU A O 1
ATOM 1284 N N . ARG A 1 175 ? -2.615 4.051 -14.93 1 97.44 175 ARG A N 1
ATOM 1285 C CA . ARG A 1 175 ? -2.461 5.227 -15.773 1 97.44 175 ARG A CA 1
ATOM 1286 C C . ARG A 1 175 ? -3.16 6.438 -15.164 1 97.44 175 ARG A C 1
ATOM 1288 O O . ARG A 1 175 ? -2.65 7.559 -15.234 1 97.44 175 ARG A O 1
ATOM 1295 N N . LEU A 1 176 ? -4.348 6.223 -14.562 1 98.25 176 LEU A N 1
ATOM 1296 C CA . LEU A 1 176 ? -5.047 7.293 -13.852 1 98.25 176 LEU A CA 1
ATOM 1297 C C . LEU A 1 176 ? -4.203 7.828 -12.703 1 98.25 176 LEU A C 1
ATOM 1299 O O . LEU A 1 176 ? -4.086 9.047 -12.531 1 98.25 176 LEU A O 1
ATOM 1303 N N . LEU A 1 177 ? -3.59 6.961 -11.953 1 97.81 177 LEU A N 1
ATOM 1304 C CA . LEU A 1 177 ? -2.773 7.352 -10.805 1 97.81 177 LEU A CA 1
ATOM 1305 C C . LEU A 1 177 ? -1.516 8.086 -11.266 1 97.81 177 LEU A C 1
ATOM 1307 O O . LEU A 1 177 ? -1.082 9.039 -10.617 1 97.81 177 LEU A O 1
ATOM 1311 N N . ALA A 1 178 ? -0.951 7.625 -12.344 1 96.62 178 ALA A N 1
ATOM 1312 C CA . ALA A 1 178 ? 0.212 8.312 -12.898 1 96.62 178 ALA A CA 1
ATOM 1313 C C . ALA A 1 178 ? -0.136 9.742 -13.305 1 96.62 178 ALA A C 1
ATOM 1315 O O . ALA A 1 178 ? 0.611 10.672 -13.008 1 96.62 178 ALA A O 1
ATOM 1316 N N . ALA A 1 179 ? -1.251 9.859 -13.984 1 97.5 179 ALA A N 1
ATOM 1317 C CA . ALA A 1 179 ? -1.704 11.188 -14.391 1 97.5 179 ALA A CA 1
ATOM 1318 C C . ALA A 1 179 ? -1.948 12.086 -13.18 1 97.5 179 ALA A C 1
ATOM 1320 O O . ALA A 1 179 ? -1.587 13.266 -13.195 1 97.5 179 ALA A O 1
ATOM 1321 N N . ARG A 1 180 ? -2.553 11.547 -12.195 1 97.12 180 ARG A N 1
ATOM 1322 C CA . ARG A 1 180 ? -2.791 12.297 -10.969 1 97.12 180 ARG A CA 1
ATOM 1323 C C . ARG A 1 180 ? -1.475 12.719 -10.32 1 97.12 180 ARG A C 1
ATOM 1325 O O . ARG A 1 180 ? -1.375 13.82 -9.773 1 97.12 180 ARG A O 1
ATOM 1332 N N . GLY A 1 181 ? -0.462 11.797 -10.289 1 96.38 181 GLY A N 1
ATOM 1333 C CA . GLY A 1 181 ? 0.854 12.156 -9.781 1 96.38 181 GLY A CA 1
ATOM 1334 C C . GLY A 1 181 ? 1.468 13.344 -10.492 1 96.38 181 GLY A C 1
ATOM 1335 O O . GLY A 1 181 ? 2.051 14.219 -9.852 1 96.38 181 GLY A O 1
ATOM 1336 N N . GLU A 1 182 ? 1.302 13.43 -11.789 1 95.69 182 GLU A N 1
ATOM 1337 C CA . GLU A 1 182 ? 1.803 14.555 -12.57 1 95.69 182 GLU A CA 1
ATOM 1338 C C . GLU A 1 182 ? 1.045 15.836 -12.242 1 95.69 182 GLU A C 1
ATOM 1340 O O . GLU A 1 182 ? 1.646 16.906 -12.117 1 95.69 182 GLU A O 1
ATOM 1345 N N . TRP A 1 183 ? -0.201 15.648 -12.195 1 96.19 183 TRP A N 1
ATOM 1346 C CA . TRP A 1 183 ? -1.026 16.781 -11.797 1 96.19 183 TRP A CA 1
ATOM 1347 C C . TRP A 1 183 ? -0.568 17.344 -10.461 1 96.19 183 TRP A C 1
ATOM 1349 O O . TRP A 1 183 ? -0.434 18.562 -10.305 1 96.19 183 TRP A O 1
ATOM 1359 N N . PHE A 1 184 ? -0.355 16.516 -9.523 1 95.62 184 PHE A N 1
ATOM 1360 C CA . PHE A 1 184 ? 0.059 16.938 -8.188 1 95.62 184 PHE A CA 1
ATOM 1361 C C . PHE A 1 184 ? 1.387 17.672 -8.242 1 95.62 184 PHE A C 1
ATOM 1363 O O . PHE A 1 184 ? 1.567 18.688 -7.555 1 95.62 184 PHE A O 1
ATOM 1370 N N . ALA A 1 185 ? 2.303 17.172 -8.961 1 94.44 185 ALA A N 1
ATOM 1371 C CA . ALA A 1 185 ? 3.598 17.828 -9.102 1 94.44 185 ALA A CA 1
ATOM 1372 C C . ALA A 1 185 ? 3.436 19.25 -9.641 1 94.44 185 ALA A C 1
ATOM 1374 O O . ALA A 1 185 ? 4.078 20.172 -9.148 1 94.44 185 ALA A O 1
ATOM 1375 N N . GLU A 1 186 ? 2.623 19.359 -10.641 1 93.94 186 GLU A N 1
ATOM 1376 C CA . GLU A 1 186 ? 2.363 20.672 -11.219 1 93.94 186 GLU A CA 1
ATOM 1377 C C . GLU A 1 186 ? 1.665 21.578 -10.211 1 93.94 186 GLU A C 1
ATOM 1379 O O . GLU A 1 186 ? 2.023 22.75 -10.078 1 93.94 186 GLU A O 1
ATOM 1384 N N . MET A 1 187 ? 0.669 21.016 -9.578 1 93.25 187 MET A N 1
ATOM 1385 C CA . MET A 1 187 ? -0.066 21.766 -8.562 1 93.25 187 MET A CA 1
ATOM 1386 C C . MET A 1 187 ? 0.875 22.281 -7.48 1 93.25 187 MET A C 1
ATOM 1388 O O . MET A 1 187 ? 0.85 23.469 -7.137 1 93.25 187 MET A O 1
ATOM 1392 N N . ARG A 1 188 ? 1.711 21.438 -6.949 1 94.12 188 ARG A N 1
ATOM 1393 C CA . ARG A 1 188 ? 2.641 21.797 -5.887 1 94.12 188 ARG A CA 1
ATOM 1394 C C . ARG A 1 188 ? 3.619 22.875 -6.355 1 94.12 188 ARG A C 1
ATOM 1396 O O . ARG A 1 188 ? 3.92 23.812 -5.617 1 94.12 188 ARG A O 1
ATOM 1403 N N . ALA A 1 189 ? 4.125 22.734 -7.551 1 92.31 189 ALA A N 1
ATOM 1404 C CA . ALA A 1 189 ? 5.059 23.703 -8.117 1 92.31 189 ALA A CA 1
ATOM 1405 C C . ALA A 1 189 ? 4.398 25.078 -8.281 1 92.31 189 ALA A C 1
ATOM 1407 O O . ALA A 1 189 ? 5.074 26.109 -8.258 1 92.31 189 ALA A O 1
ATOM 1408 N N . GLY A 1 190 ? 3.111 25.047 -8.438 1 93.69 190 GLY A N 1
ATOM 1409 C CA . GLY A 1 190 ? 2.373 26.281 -8.688 1 93.69 190 GLY A CA 1
ATOM 1410 C C . GLY A 1 190 ? 1.965 27 -7.414 1 93.69 190 GLY A C 1
ATOM 1411 O O . GLY A 1 190 ? 1.447 28.109 -7.461 1 93.69 190 GLY A O 1
ATOM 1412 N N . ILE A 1 191 ? 2.184 26.406 -6.254 1 94.12 191 ILE A N 1
ATOM 1413 C CA . ILE A 1 191 ? 1.869 27.047 -4.984 1 94.12 191 ILE A CA 1
ATOM 1414 C C . ILE A 1 191 ? 2.795 28.25 -4.773 1 94.12 191 ILE A C 1
ATOM 1416 O O . ILE A 1 191 ? 4.02 28.094 -4.73 1 94.12 191 ILE A O 1
ATOM 1420 N N . PRO A 1 192 ? 2.227 29.453 -4.645 1 93.56 192 PRO A N 1
ATOM 1421 C CA . PRO A 1 192 ? 3.08 30.609 -4.395 1 93.56 192 PRO A CA 1
ATOM 1422 C C . PRO A 1 192 ? 3.928 30.453 -3.133 1 93.56 192 PRO A C 1
ATOM 1424 O O . PRO A 1 192 ? 3.4 30.125 -2.068 1 93.56 192 PRO A O 1
ATOM 1427 N N . GLY A 1 193 ? 5.184 30.688 -3.297 1 93.88 193 GLY A N 1
ATOM 1428 C CA . GLY A 1 193 ? 6.074 30.641 -2.15 1 93.88 193 GLY A CA 1
ATOM 1429 C C . GLY A 1 193 ? 6.488 29.234 -1.778 1 93.88 193 GLY A C 1
ATOM 1430 O O . GLY A 1 193 ? 7.039 29 -0.7 1 93.88 193 GLY A O 1
ATOM 1431 N N . SER A 1 194 ? 6.18 28.297 -2.682 1 94.69 194 SER A N 1
ATOM 1432 C CA . SER A 1 194 ? 6.543 26.922 -2.408 1 94.69 194 SER A CA 1
ATOM 1433 C C . SER A 1 194 ? 8.047 26.781 -2.195 1 94.69 194 SER A C 1
ATOM 1435 O O . SER A 1 194 ? 8.844 27.375 -2.922 1 94.69 194 SER A O 1
ATOM 1437 N N . VAL A 1 195 ? 8.406 26.047 -1.125 1 96.44 195 VAL A N 1
ATOM 1438 C CA . VAL A 1 195 ? 9.797 25.75 -0.78 1 96.44 195 VAL A CA 1
ATOM 1439 C C . VAL A 1 195 ? 10.055 24.266 -0.929 1 96.44 195 VAL A C 1
ATOM 1441 O O . VAL A 1 195 ? 9.281 23.438 -0.446 1 96.44 195 VAL A O 1
ATOM 1444 N N . ALA A 1 196 ? 11.164 23.938 -1.614 1 96.12 196 ALA A N 1
ATOM 1445 C CA . ALA A 1 196 ? 11.531 22.531 -1.811 1 96.12 196 ALA A CA 1
ATOM 1446 C C . ALA A 1 196 ? 11.922 21.875 -0.488 1 96.12 196 ALA A C 1
ATOM 1448 O O . ALA A 1 196 ? 12.539 22.516 0.37 1 96.12 196 ALA A O 1
ATOM 1449 N N . MET A 1 197 ? 11.562 20.688 -0.335 1 97.56 197 MET A N 1
ATOM 1450 C CA . MET A 1 197 ? 12 19.844 0.768 1 97.56 197 MET A CA 1
ATOM 1451 C C . MET A 1 197 ? 12.648 18.562 0.247 1 97.56 197 MET A C 1
ATOM 1453 O O . MET A 1 197 ? 11.984 17.516 0.156 1 97.56 197 MET A O 1
ATOM 1457 N N . PRO A 1 198 ? 13.906 18.609 -0.049 1 97.88 198 PRO A N 1
ATOM 1458 C CA . PRO A 1 198 ? 14.594 17.5 -0.725 1 97.88 198 PRO A CA 1
ATOM 1459 C C . PRO A 1 198 ? 15.039 16.406 0.238 1 97.88 198 PRO A C 1
ATOM 1461 O O . PRO A 1 198 ? 16.156 15.875 0.112 1 97.88 198 PRO A O 1
ATOM 1464 N N . TYR A 1 199 ? 14.258 16.109 1.225 1 98.19 199 TYR A N 1
ATOM 1465 C CA . TYR A 1 199 ? 14.5 15.047 2.189 1 98.19 199 TYR A CA 1
ATOM 1466 C C . TYR A 1 199 ? 13.188 14.484 2.721 1 98.19 199 TYR A C 1
ATOM 1468 O O . TYR A 1 199 ? 12.117 15.062 2.488 1 98.19 199 TYR A O 1
ATOM 1476 N N . GLY A 1 200 ? 13.203 13.344 3.367 1 98.44 200 GLY A N 1
ATOM 1477 C CA .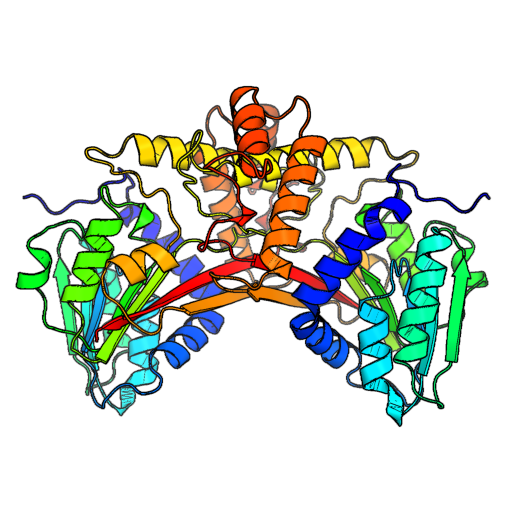 GLY A 1 200 ? 12.016 12.641 3.834 1 98.44 200 GLY A CA 1
ATOM 1478 C C . GLY A 1 200 ? 11.453 13.219 5.117 1 98.44 200 GLY A C 1
ATOM 1479 O O . GLY A 1 200 ? 12.07 14.078 5.746 1 98.44 200 GLY A O 1
ATOM 1480 N N . TRP A 1 201 ? 10.305 12.727 5.469 1 98.62 201 TRP A N 1
ATOM 1481 C CA . TRP A 1 201 ? 9.57 13.219 6.625 1 98.62 201 TRP A CA 1
ATOM 1482 C C . TRP A 1 201 ? 10.336 12.953 7.914 1 98.62 201 TRP A C 1
ATOM 1484 O O . TRP A 1 201 ? 10.25 13.727 8.867 1 98.62 201 TRP A O 1
ATOM 1494 N N . ASN A 1 202 ? 11.094 11.812 7.969 1 98.56 202 ASN A N 1
ATOM 1495 C CA . ASN A 1 202 ? 11.898 11.547 9.156 1 98.56 202 ASN A CA 1
ATOM 1496 C C . ASN A 1 202 ? 12.922 12.648 9.406 1 98.56 202 ASN A C 1
ATOM 1498 O O . ASN A 1 202 ? 13.109 13.094 10.539 1 98.56 202 ASN A O 1
ATOM 1502 N N . ILE A 1 203 ? 13.531 13.109 8.312 1 98.75 203 ILE A N 1
ATOM 1503 C CA . ILE A 1 203 ? 14.523 14.172 8.414 1 98.75 203 ILE A CA 1
ATOM 1504 C C . ILE A 1 203 ? 13.836 15.492 8.758 1 98.75 203 ILE A C 1
ATOM 1506 O O . ILE A 1 203 ? 14.359 16.281 9.555 1 98.75 203 ILE A O 1
ATOM 1510 N N . ALA A 1 204 ? 12.688 15.742 8.203 1 98.81 204 ALA A N 1
ATOM 1511 C CA . ALA A 1 204 ? 11.93 16.953 8.516 1 98.81 204 ALA A CA 1
ATOM 1512 C C . ALA A 1 204 ? 11.609 17.031 10 1 98.81 204 ALA A C 1
ATOM 1514 O O . ALA A 1 204 ? 11.75 18.094 10.617 1 98.81 204 ALA A O 1
ATOM 1515 N N . LEU A 1 205 ? 11.156 15.922 10.562 1 98.88 205 LEU A N 1
ATOM 1516 C CA . LEU A 1 205 ? 10.836 15.883 11.984 1 98.88 205 LEU A CA 1
ATOM 1517 C C . LEU A 1 205 ? 12.094 16.094 12.828 1 98.88 205 LEU A C 1
ATOM 1519 O O . LEU A 1 205 ? 12.055 16.812 13.828 1 98.88 205 LEU A O 1
ATOM 1523 N N . GLN A 1 206 ? 13.195 15.492 12.414 1 98.81 206 GLN A N 1
ATOM 1524 C CA . GLN A 1 206 ? 14.461 15.664 13.125 1 98.81 206 GLN A CA 1
ATOM 1525 C C . GLN A 1 206 ? 14.93 17.125 13.078 1 98.81 206 GLN A C 1
ATOM 1527 O O . GLN A 1 206 ? 15.359 17.672 14.086 1 98.81 206 GLN A O 1
ATOM 1532 N N . ARG A 1 207 ? 14.828 17.719 11.914 1 98.75 207 ARG A N 1
ATOM 1533 C CA . ARG A 1 207 ? 15.25 19.109 11.727 1 98.75 207 ARG A CA 1
ATOM 1534 C C . ARG A 1 207 ? 14.398 20.047 12.562 1 98.75 207 ARG A C 1
ATOM 1536 O O . ARG A 1 207 ? 14.852 21.141 12.922 1 98.75 207 ARG A O 1
ATOM 1543 N N . ALA A 1 208 ? 13.195 19.641 12.852 1 98.75 208 ALA A N 1
ATOM 1544 C CA . ALA A 1 208 ? 12.312 20.438 13.695 1 98.75 208 ALA A CA 1
ATOM 1545 C C . ALA A 1 208 ? 12.672 20.281 15.172 1 98.75 208 ALA A C 1
ATOM 1547 O O . ALA A 1 208 ? 12.031 20.891 16.031 1 98.75 208 ALA A O 1
ATOM 1548 N N . GLY A 1 209 ? 13.602 19.469 15.469 1 98.69 209 GLY A N 1
ATOM 1549 C CA . GLY A 1 209 ? 14.102 19.312 16.828 1 98.69 209 GLY A CA 1
ATOM 1550 C C . GLY A 1 209 ? 13.398 18.234 17.609 1 98.69 209 GLY A C 1
ATOM 1551 O O . GLY A 1 209 ? 13.5 18.172 18.844 1 98.69 209 GLY A O 1
ATOM 1552 N N . LEU A 1 210 ? 12.68 17.359 16.922 1 98.81 210 LEU A N 1
ATOM 1553 C CA . LEU A 1 210 ? 11.945 16.312 17.609 1 98.81 210 LEU A CA 1
ATOM 1554 C C . LEU A 1 210 ? 12.844 15.102 17.891 1 98.81 210 LEU A C 1
ATOM 1556 O O . LEU A 1 210 ? 13.719 14.781 17.078 1 98.81 210 LEU A O 1
ATOM 1560 N N . ASP A 1 211 ? 12.578 14.438 19.016 1 98.38 211 ASP A N 1
ATOM 1561 C CA . ASP A 1 211 ? 13.273 13.219 19.406 1 98.38 211 ASP A CA 1
ATOM 1562 C C . ASP A 1 211 ? 12.43 11.984 19.094 1 98.38 211 ASP A C 1
ATOM 1564 O O . ASP A 1 211 ? 11.25 12.102 18.766 1 98.38 211 ASP A O 1
ATOM 1568 N N . ASP A 1 212 ? 13.078 10.805 19.125 1 97.88 212 ASP A N 1
ATOM 1569 C CA . ASP A 1 212 ? 12.422 9.516 19 1 97.88 212 ASP A CA 1
ATOM 1570 C C . ASP A 1 212 ? 11.578 9.461 17.719 1 97.88 212 ASP A C 1
ATOM 1572 O O . ASP A 1 212 ? 10.414 9.039 17.75 1 97.88 212 ASP A O 1
ATOM 1576 N N . VAL A 1 213 ? 12.141 9.969 16.641 1 98.56 213 VAL A N 1
ATOM 1577 C CA . VAL A 1 213 ? 11.438 10.016 15.359 1 98.56 213 VAL A CA 1
ATOM 1578 C C . VAL A 1 213 ? 11.258 8.594 14.82 1 98.56 213 VAL A C 1
ATOM 1580 O O . VAL A 1 213 ? 12.203 7.805 14.805 1 98.56 213 VAL A O 1
ATOM 1583 N N . ASP A 1 214 ? 10 8.258 14.422 1 97.88 214 ASP A N 1
ATOM 1584 C CA . ASP A 1 214 ? 9.641 6.949 13.883 1 97.88 214 ASP A CA 1
ATOM 1585 C C . ASP A 1 214 ? 8.414 7.051 12.984 1 97.88 214 ASP A C 1
ATOM 1587 O O . ASP A 1 214 ? 7.895 8.141 12.75 1 97.88 214 ASP A O 1
ATOM 1591 N N . SER A 1 215 ? 8.031 6.004 12.398 1 98.44 215 SER A N 1
ATOM 1592 C CA . SER A 1 215 ? 6.797 5.949 11.625 1 98.44 215 SER A CA 1
ATOM 1593 C C . SER A 1 215 ? 6.184 4.555 11.656 1 98.44 215 SER A C 1
ATOM 1595 O O . SER A 1 215 ? 6.871 3.576 11.961 1 98.44 215 SER A O 1
ATOM 1597 N N . PHE A 1 216 ? 4.895 4.469 11.375 1 98.31 216 PHE A N 1
ATOM 1598 C CA . PHE A 1 216 ? 4.219 3.188 11.219 1 98.31 216 PHE A CA 1
ATOM 1599 C C . PHE A 1 216 ? 3.162 3.262 10.125 1 98.31 216 PHE A C 1
ATOM 1601 O O . PHE A 1 216 ? 2.68 4.348 9.797 1 98.31 216 PHE A O 1
ATOM 1608 N N . GLY A 1 217 ? 2.877 2.115 9.562 1 98.19 217 GLY A N 1
ATOM 1609 C CA . GLY A 1 217 ? 1.907 2.027 8.484 1 98.19 217 GLY A CA 1
ATOM 1610 C C . GLY A 1 217 ? 0.52 1.639 8.953 1 98.19 217 GLY A C 1
ATOM 1611 O O . GLY A 1 217 ? 0.376 0.901 9.93 1 98.19 217 GLY A O 1
ATOM 1612 N N . VAL A 1 218 ? -0.471 2.133 8.289 1 98.38 218 VAL A N 1
ATOM 1613 C CA . VAL A 1 218 ? -1.874 1.792 8.5 1 98.38 218 VAL A CA 1
ATOM 1614 C C . VAL A 1 218 ? -2.469 1.224 7.219 1 98.38 218 VAL A C 1
ATOM 1616 O O . VAL A 1 218 ? -2.734 1.965 6.27 1 98.38 218 VAL A O 1
ATOM 1619 N N . LEU A 1 219 ? -2.705 -0.073 7.195 1 98.38 219 LEU A N 1
ATOM 1620 C CA . LEU A 1 219 ? -3.242 -0.732 6.012 1 98.38 219 LEU A CA 1
ATOM 1621 C C . LEU A 1 219 ? -4.762 -0.613 5.965 1 98.38 219 LEU A C 1
ATOM 1623 O O . LEU A 1 219 ? -5.441 -0.884 6.957 1 98.38 219 LEU A O 1
ATOM 1627 N N . ILE A 1 220 ? -5.258 -0.142 4.887 1 97.81 220 ILE A N 1
ATOM 1628 C CA . ILE A 1 220 ? -6.68 -0.162 4.574 1 97.81 220 ILE A CA 1
ATOM 1629 C C . ILE A 1 220 ? -6.973 -1.28 3.576 1 97.81 220 ILE A C 1
ATOM 1631 O O . ILE A 1 220 ? -6.449 -1.279 2.461 1 97.81 220 ILE A O 1
ATOM 1635 N N . HIS A 1 221 ? -7.781 -2.223 3.986 1 97.5 221 HIS A N 1
ATOM 1636 C CA . HIS A 1 221 ? -8.055 -3.365 3.123 1 97.5 221 HIS A CA 1
ATOM 1637 C C . HIS A 1 221 ? -9.523 -3.783 3.211 1 97.5 221 HIS A C 1
ATOM 1639 O O . HIS A 1 221 ? -10 -4.148 4.285 1 97.5 221 HIS A O 1
ATOM 1645 N N . HIS A 1 222 ? -10.234 -3.701 2.154 1 97.94 222 HIS A N 1
ATOM 1646 C CA . HIS A 1 222 ? -11.578 -4.242 1.941 1 97.94 222 HIS A CA 1
ATOM 1647 C C . HIS A 1 222 ? -11.602 -5.203 0.756 1 97.94 222 HIS A C 1
ATOM 1649 O O . HIS A 1 222 ? -11.461 -4.777 -0.394 1 97.94 222 HIS A O 1
ATOM 1655 N N . PRO A 1 223 ? -11.766 -6.488 1.004 1 97.38 223 PRO A N 1
ATOM 1656 C CA . PRO A 1 223 ? -11.758 -7.469 -0.086 1 97.38 223 PRO A CA 1
ATOM 1657 C C . PRO A 1 223 ? -12.969 -7.34 -1.007 1 97.38 223 PRO A C 1
ATOM 1659 O O . PRO A 1 223 ? -13.977 -6.746 -0.624 1 97.38 223 PRO A O 1
ATOM 1662 N N . ALA A 1 224 ? -12.773 -7.902 -2.234 1 97 224 ALA A N 1
ATOM 1663 C CA . ALA A 1 224 ? -13.906 -8.023 -3.152 1 97 224 ALA A CA 1
ATOM 1664 C C . ALA A 1 224 ? -14.805 -9.188 -2.758 1 97 224 ALA A C 1
ATOM 1666 O O . ALA A 1 224 ? -14.32 -10.25 -2.355 1 97 224 ALA A O 1
ATOM 1667 N N . PRO A 1 225 ? -16.125 -9.117 -2.791 1 94.44 225 PRO A N 1
ATOM 1668 C CA . PRO A 1 225 ? -16.844 -7.91 -3.195 1 94.44 225 PRO A CA 1
ATOM 1669 C C . PRO A 1 225 ? -17.016 -6.922 -2.047 1 94.44 225 PRO A C 1
ATOM 1671 O O . PRO A 1 225 ? -17.359 -7.324 -0.929 1 94.44 225 PRO A O 1
ATOM 1674 N N . GLY A 1 226 ? -16.766 -5.758 -2.258 1 91.25 226 GLY A N 1
ATOM 1675 C CA . GLY A 1 226 ? -16.922 -4.746 -1.223 1 91.25 226 GLY A CA 1
ATOM 1676 C C . GLY A 1 226 ? -18.375 -4.352 -0.988 1 91.25 226 GLY A C 1
ATOM 1677 O O . GLY A 1 226 ? -19.25 -4.699 -1.777 1 91.25 226 GLY A O 1
ATOM 1678 N N . PRO A 1 227 ? -18.641 -3.684 0.147 1 92.44 227 PRO A N 1
ATOM 1679 C CA . PRO A 1 227 ? -19.984 -3.195 0.419 1 92.44 227 PRO A CA 1
ATOM 1680 C C . PRO A 1 227 ? -20.438 -2.117 -0.566 1 92.44 227 PRO A C 1
ATOM 1682 O O . PRO A 1 227 ? -19.641 -1.655 -1.385 1 92.44 227 PRO A O 1
ATOM 1685 N N . GLU A 1 228 ? -21.719 -1.757 -0.502 1 94.88 228 GLU A N 1
ATOM 1686 C CA . GLU A 1 228 ? -22.281 -0.753 -1.398 1 94.88 228 GLU A CA 1
ATOM 1687 C C . GLU A 1 228 ? -21.516 0.562 -1.309 1 94.88 228 GLU A C 1
ATOM 1689 O O . GLU A 1 228 ? -21.234 1.191 -2.33 1 94.88 228 GLU A O 1
ATOM 1694 N N . LEU A 1 229 ? -21.172 0.971 -0.124 1 96.44 229 LEU A N 1
ATOM 1695 C CA . LEU A 1 229 ? -20.438 2.217 0.076 1 96.44 229 LEU A CA 1
ATOM 1696 C C . LEU A 1 229 ? -19.125 2.197 -0.686 1 96.44 229 LEU A C 1
ATOM 1698 O O . LEU A 1 229 ? -18.703 3.215 -1.245 1 96.44 229 LEU A O 1
ATOM 1702 N N . LEU A 1 230 ? -18.469 1.055 -0.645 1 97.06 230 LEU A N 1
ATOM 1703 C CA . LEU A 1 230 ? -17.203 0.931 -1.362 1 97.06 230 LEU A CA 1
ATOM 1704 C C . LEU A 1 230 ? -17.406 1.125 -2.861 1 97.06 230 LEU A C 1
ATOM 1706 O O . LEU A 1 230 ? -16.625 1.812 -3.516 1 97.06 230 LEU A O 1
ATOM 1710 N N . ARG A 1 231 ? -18.438 0.56 -3.387 1 96.62 231 ARG A N 1
ATOM 1711 C CA . ARG A 1 231 ? -18.734 0.725 -4.809 1 96.62 231 ARG A CA 1
ATOM 1712 C C . ARG A 1 231 ? -18.969 2.193 -5.148 1 96.62 231 ARG A C 1
ATOM 1714 O O . ARG A 1 231 ? -18.469 2.684 -6.168 1 96.62 231 ARG A O 1
ATOM 1721 N N . GLU A 1 232 ? -19.734 2.838 -4.297 1 96.88 232 GLU A N 1
ATOM 1722 C CA . GLU A 1 232 ? -19.984 4.266 -4.492 1 96.88 232 GLU A CA 1
ATOM 1723 C C . GLU A 1 232 ? -18.688 5.059 -4.441 1 96.88 232 GLU A C 1
ATOM 1725 O O . GLU A 1 232 ? -18.453 5.941 -5.273 1 96.88 232 GLU A O 1
ATOM 1730 N N . PHE A 1 233 ? -17.875 4.77 -3.488 1 97.62 233 PHE A N 1
ATOM 1731 C CA . PHE A 1 233 ? -16.594 5.426 -3.344 1 97.62 233 PHE A CA 1
ATOM 1732 C C . PHE A 1 233 ? -15.742 5.238 -4.598 1 97.62 233 PHE A C 1
ATOM 1734 O O . PHE A 1 233 ? -15.117 6.188 -5.082 1 97.62 233 PHE A O 1
ATOM 1741 N N . VAL A 1 234 ? -15.703 4.008 -5.117 1 98.12 234 VAL A N 1
ATOM 1742 C CA . VAL A 1 234 ? -14.867 3.686 -6.27 1 98.12 234 VAL A CA 1
ATOM 1743 C C . VAL A 1 234 ? -15.344 4.477 -7.488 1 98.12 234 VAL A C 1
ATOM 1745 O O . VAL A 1 234 ? -14.531 5.031 -8.234 1 98.12 234 VAL A O 1
ATOM 1748 N N . VAL A 1 235 ? -16.625 4.562 -7.688 1 98.19 235 VAL A N 1
ATOM 1749 C CA . VAL A 1 235 ? -17.172 5.32 -8.812 1 98.19 235 VAL A CA 1
ATOM 1750 C C . VAL A 1 235 ? -16.766 6.789 -8.688 1 98.19 235 VAL A C 1
ATOM 1752 O O . VAL A 1 235 ? -16.297 7.391 -9.656 1 98.19 235 VAL A O 1
ATOM 1755 N N . GLU A 1 236 ? -16.875 7.348 -7.523 1 97.25 236 GLU A N 1
ATOM 1756 C CA . GLU A 1 236 ? -16.5 8.742 -7.293 1 97.25 236 GLU A CA 1
ATOM 1757 C C . GLU A 1 236 ? -15 8.945 -7.5 1 97.25 236 GLU A C 1
ATOM 1759 O O . GLU A 1 236 ? -14.578 9.961 -8.07 1 97.25 236 GLU A O 1
ATOM 1764 N N . ARG A 1 237 ? -14.266 8.039 -7.012 1 97.31 237 ARG A N 1
ATOM 1765 C CA . ARG A 1 237 ? -12.812 8.125 -7.113 1 97.31 237 ARG A CA 1
ATOM 1766 C C . ARG A 1 237 ? -12.367 8.102 -8.57 1 97.31 237 ARG A C 1
ATOM 1768 O O . ARG A 1 237 ? -11.547 8.93 -8.984 1 97.31 237 ARG A O 1
ATOM 1775 N N . VAL A 1 238 ? -12.906 7.172 -9.328 1 98.19 238 VAL A N 1
ATOM 1776 C CA . VAL A 1 238 ? -12.523 7.062 -10.727 1 98.19 238 VAL A CA 1
ATOM 1777 C C . VAL A 1 238 ? -12.969 8.312 -11.492 1 98.19 238 VAL A C 1
ATOM 1779 O O . VAL A 1 238 ? -12.25 8.812 -12.352 1 98.19 238 VAL A O 1
ATOM 1782 N N . THR A 1 239 ? -14.156 8.812 -11.141 1 97.69 239 THR A N 1
ATOM 1783 C CA . THR A 1 239 ? -14.625 10.055 -11.734 1 97.69 239 THR A CA 1
ATOM 1784 C C . THR A 1 239 ? -13.633 11.188 -11.477 1 97.69 239 THR A C 1
ATOM 1786 O O . THR A 1 239 ? -13.219 11.883 -12.398 1 97.69 239 THR A O 1
ATOM 1789 N N . TRP A 1 240 ? -13.234 11.32 -10.289 1 96.5 240 TRP A N 1
ATOM 1790 C CA . TRP A 1 240 ? -12.32 12.375 -9.883 1 96.5 240 TRP A CA 1
ATOM 1791 C C . TRP A 1 240 ? -10.961 12.211 -10.562 1 96.5 240 TRP A C 1
ATOM 1793 O O . TRP A 1 240 ? -10.375 13.18 -11.047 1 96.5 240 TRP A O 1
ATOM 1803 N N . LEU A 1 241 ? -10.445 11 -10.555 1 97.69 241 LEU A N 1
ATOM 1804 C CA . LEU A 1 241 ? -9.141 10.734 -11.164 1 97.69 241 LEU A CA 1
ATOM 1805 C C . LEU A 1 241 ? -9.156 11.094 -12.648 1 97.69 241 LEU A C 1
ATOM 1807 O O . LEU A 1 241 ? -8.188 11.656 -13.164 1 97.69 241 LEU A O 1
ATOM 1811 N N . ALA A 1 242 ? -10.242 10.742 -13.281 1 97.88 242 ALA A N 1
ATOM 1812 C CA . ALA A 1 242 ? -10.359 11.062 -14.695 1 97.88 242 ALA A CA 1
ATOM 1813 C C . ALA A 1 242 ? -10.391 12.57 -14.922 1 97.88 242 ALA A C 1
ATOM 1815 O O . ALA A 1 242 ? -9.773 13.078 -15.867 1 97.88 242 ALA A O 1
ATOM 1816 N N . GLU A 1 243 ? -11.062 13.258 -14.086 1 96.38 243 GLU A N 1
ATOM 1817 C CA . GLU A 1 243 ? -11.133 14.711 -14.172 1 96.38 243 GLU A CA 1
ATOM 1818 C C . GLU A 1 243 ? -9.766 15.344 -13.961 1 96.38 243 GLU A C 1
ATOM 1820 O O . GLU A 1 243 ? -9.344 16.203 -14.734 1 96.38 243 GLU A O 1
ATOM 1825 N N . VAL A 1 244 ? -9.086 14.922 -12.969 1 95.62 244 VAL A N 1
ATOM 1826 C CA . VAL A 1 244 ? -7.789 15.461 -12.594 1 95.62 244 VAL A CA 1
ATOM 1827 C C . VAL A 1 244 ? -6.762 15.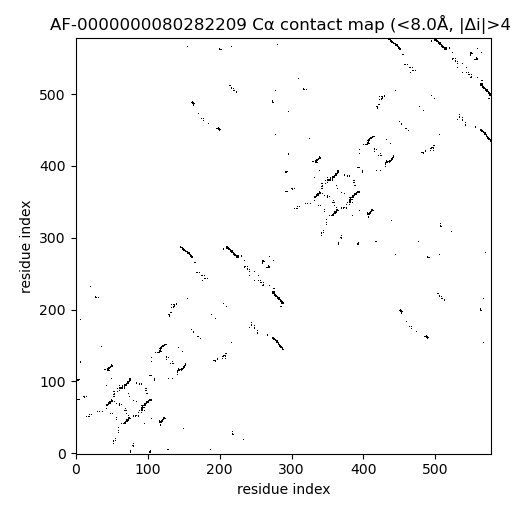141 -13.672 1 95.62 244 VAL A C 1
ATOM 1829 O O . VAL A 1 244 ? -5.859 15.945 -13.938 1 95.62 244 VAL A O 1
ATOM 1832 N N . ALA A 1 245 ? -6.852 13.969 -14.281 1 96.88 245 ALA A N 1
ATOM 1833 C CA . ALA A 1 245 ? -5.91 13.539 -15.312 1 96.88 245 ALA A CA 1
ATOM 1834 C C . ALA A 1 245 ? -5.922 14.492 -16.5 1 96.88 245 ALA A C 1
ATOM 1836 O O . ALA A 1 245 ? -4.875 14.773 -17.094 1 96.88 245 ALA A O 1
ATOM 1837 N N . GLY A 1 246 ? -7.133 14.969 -16.875 1 95.69 246 GLY A N 1
ATOM 1838 C CA . GLY A 1 246 ? -7.242 15.891 -18 1 95.69 246 GLY A CA 1
ATOM 1839 C C . GLY A 1 246 ? -6.539 15.406 -19.25 1 95.69 246 GLY A C 1
ATOM 1840 O O . GLY A 1 246 ? -6.746 14.266 -19.672 1 95.69 246 GLY A O 1
ATOM 1841 N N . ASP A 1 247 ? -5.609 16.266 -19.781 1 95.56 247 ASP A N 1
ATOM 1842 C CA . ASP A 1 247 ? -4.984 15.969 -21.078 1 95.56 247 ASP A CA 1
ATOM 1843 C C . ASP A 1 247 ? -3.834 14.977 -20.922 1 95.56 247 ASP A C 1
ATOM 1845 O O . ASP A 1 247 ? -3.254 14.531 -21.906 1 95.56 247 ASP A O 1
ATOM 1849 N N . ARG A 1 248 ? -3.578 14.586 -19.688 1 95.56 248 ARG A N 1
ATOM 1850 C CA . ARG A 1 248 ? -2.514 13.617 -19.438 1 95.56 248 ARG A CA 1
ATOM 1851 C C . ARG A 1 248 ? -2.988 12.195 -19.719 1 95.56 248 ARG A C 1
ATOM 1853 O O . ARG A 1 248 ? -2.176 11.273 -19.812 1 95.56 248 ARG A O 1
ATOM 1860 N N . LEU A 1 249 ? -4.227 12.039 -19.75 1 96.25 249 LEU A N 1
ATOM 1861 C CA . LEU A 1 249 ? -4.848 10.758 -20.078 1 96.25 249 LEU A CA 1
ATOM 1862 C C . LEU A 1 249 ? -5.211 10.688 -21.547 1 96.25 249 LEU A C 1
ATOM 1864 O O . LEU A 1 249 ? -5.707 11.664 -22.125 1 96.25 249 LEU A O 1
ATOM 1868 N N . SER A 1 250 ? -4.961 9.562 -22.266 1 96.88 250 SER A N 1
ATOM 1869 C CA . SER A 1 250 ? -5.293 9.414 -23.672 1 96.88 250 SER A CA 1
ATOM 1870 C C . SER A 1 250 ? -6.801 9.484 -23.891 1 96.88 250 SER A C 1
ATOM 1872 O O . SER A 1 250 ? -7.582 9.234 -22.969 1 96.88 250 SER A O 1
ATOM 1874 N N . GLY A 1 251 ? -7.18 9.805 -25.141 1 97.69 251 GLY A N 1
ATOM 1875 C CA . GLY A 1 251 ? -8.594 9.82 -25.484 1 97.69 251 GLY A CA 1
ATOM 1876 C C . GLY A 1 251 ? -9.281 8.484 -25.234 1 97.69 251 GLY A C 1
ATOM 1877 O O . GLY A 1 251 ? -10.391 8.445 -24.703 1 97.69 251 GLY A O 1
ATOM 1878 N N . ASP A 1 252 ? -8.633 7.434 -25.547 1 97.75 252 ASP A N 1
ATOM 1879 C CA . ASP A 1 252 ? -9.188 6.098 -25.344 1 97.75 252 ASP A CA 1
ATOM 1880 C C . ASP A 1 252 ? -9.375 5.801 -23.844 1 97.75 252 ASP A C 1
ATOM 1882 O O . ASP A 1 252 ? -10.375 5.195 -23.453 1 97.75 252 ASP A O 1
ATOM 1886 N N . ASP A 1 253 ? -8.43 6.215 -23.062 1 98.19 253 ASP A N 1
ATOM 1887 C CA . ASP A 1 253 ? -8.555 6.016 -21.625 1 98.19 253 ASP A CA 1
ATOM 1888 C C . ASP A 1 253 ? -9.688 6.855 -21.047 1 98.19 253 ASP A C 1
ATOM 1890 O O . ASP A 1 253 ? -10.398 6.41 -20.141 1 98.19 253 ASP A O 1
ATOM 1894 N N . HIS A 1 254 ? -9.828 8.07 -21.578 1 98.25 254 HIS A N 1
ATOM 1895 C CA . HIS A 1 254 ? -10.945 8.906 -21.141 1 98.25 254 HIS A CA 1
ATOM 1896 C C . HIS A 1 254 ? -12.281 8.25 -21.469 1 98.25 254 HIS A C 1
ATOM 1898 O O . HIS A 1 254 ? -13.203 8.258 -20.656 1 98.25 254 HIS A O 1
ATOM 1904 N N . LYS A 1 255 ? -12.375 7.762 -22.672 1 98.25 255 LYS A N 1
ATOM 1905 C CA . LYS A 1 255 ? -13.594 7.074 -23.078 1 98.25 255 LYS A CA 1
ATOM 1906 C C . LYS A 1 255 ? -13.883 5.875 -22.188 1 98.25 255 LYS A C 1
ATOM 1908 O O . LYS A 1 255 ? -15.023 5.652 -21.797 1 98.25 255 LYS A O 1
ATOM 1913 N N . THR A 1 256 ? -12.844 5.105 -21.891 1 98.69 256 THR A N 1
ATOM 1914 C CA . THR A 1 256 ? -12.984 3.953 -21 1 98.69 256 THR A CA 1
ATOM 1915 C C . THR A 1 256 ? -13.453 4.391 -19.609 1 98.69 256 THR A C 1
ATOM 1917 O O . THR A 1 256 ? -14.406 3.828 -19.062 1 98.69 256 THR A O 1
ATOM 1920 N N . ALA A 1 257 ? -12.773 5.398 -19.016 1 98.69 257 ALA A N 1
ATOM 1921 C CA . ALA A 1 257 ? -13.148 5.898 -17.703 1 98.69 257 ALA A CA 1
ATOM 1922 C C . ALA A 1 257 ? -14.602 6.379 -17.688 1 98.69 257 ALA A C 1
ATOM 1924 O O . ALA A 1 257 ? -15.344 6.109 -16.75 1 98.69 257 ALA A O 1
ATOM 1925 N N . ALA A 1 258 ? -15 7.086 -18.766 1 98.5 258 ALA A N 1
ATOM 1926 C CA . ALA A 1 258 ? -16.375 7.586 -18.859 1 98.5 258 ALA A CA 1
ATOM 1927 C C . ALA A 1 258 ? -17.375 6.438 -18.859 1 98.5 258 ALA A C 1
ATOM 1929 O O . ALA A 1 258 ? -18.422 6.52 -18.203 1 98.5 258 ALA A O 1
ATOM 1930 N N . ALA A 1 259 ? -17.078 5.398 -19.562 1 98.69 259 ALA A N 1
ATOM 1931 C CA . ALA A 1 259 ? -17.953 4.23 -19.609 1 98.69 259 ALA A CA 1
ATOM 1932 C C . ALA A 1 259 ? -18.047 3.566 -18.25 1 98.69 259 ALA A C 1
ATOM 1934 O O . ALA A 1 259 ? -19.125 3.105 -17.844 1 98.69 259 ALA A O 1
ATOM 1935 N N . LEU A 1 260 ? -16.984 3.529 -17.516 1 98.69 260 LEU A N 1
ATOM 1936 C CA . LEU A 1 260 ? -16.906 2.838 -16.234 1 98.69 260 LEU A CA 1
ATOM 1937 C C . LEU A 1 260 ? -17.75 3.545 -15.172 1 98.69 260 LEU A C 1
ATOM 1939 O O . LEU A 1 260 ? -18.219 2.916 -14.227 1 98.69 260 LEU A O 1
ATOM 1943 N N . VAL A 1 261 ? -17.938 4.879 -15.32 1 98.44 261 VAL A N 1
ATOM 1944 C CA . VAL A 1 261 ? -18.641 5.598 -14.258 1 98.44 261 VAL A CA 1
ATOM 1945 C C . VAL A 1 261 ? -20.062 5.953 -14.719 1 98.44 261 VAL A C 1
ATOM 1947 O O . VAL A 1 261 ? -20.797 6.629 -14.008 1 98.44 261 VAL A O 1
ATOM 1950 N N . ASP A 1 262 ? -20.484 5.52 -15.906 1 98.19 262 ASP A N 1
ATOM 1951 C CA . ASP A 1 262 ? -21.812 5.719 -16.453 1 98.19 262 ASP A CA 1
ATOM 1952 C C . ASP A 1 262 ? -22.734 4.559 -16.078 1 98.19 262 ASP A C 1
ATOM 1954 O O . ASP A 1 262 ? -22.578 3.447 -16.594 1 98.19 262 ASP A O 1
ATOM 1958 N N . PRO A 1 263 ? -23.766 4.805 -15.273 1 97.19 263 PRO A N 1
ATOM 1959 C CA . PRO A 1 263 ? -24.656 3.721 -14.844 1 97.19 263 PRO A CA 1
ATOM 1960 C C . PRO A 1 263 ? -25.375 3.047 -16.016 1 97.19 263 PRO A C 1
ATOM 1962 O O . PRO A 1 263 ? -25.875 1.932 -15.875 1 97.19 263 PRO A O 1
ATOM 1965 N N . ALA A 1 264 ? -25.422 3.658 -17.125 1 97.81 264 ALA A N 1
ATOM 1966 C CA . ALA A 1 264 ? -26.094 3.094 -18.281 1 97.81 264 ALA A CA 1
ATOM 1967 C C . ALA A 1 264 ? -25.156 2.186 -19.078 1 97.81 264 ALA A C 1
ATOM 1969 O O . ALA A 1 264 ? -25.594 1.438 -19.953 1 97.81 264 ALA A O 1
ATOM 1970 N N . SER A 1 265 ? -23.938 2.262 -18.812 1 97.94 265 SER A N 1
ATOM 1971 C CA . SER A 1 265 ? -22.953 1.467 -19.531 1 97.94 265 SER A CA 1
ATOM 1972 C C . SER A 1 265 ? -22.906 0.036 -19.016 1 97.94 265 SER A C 1
ATOM 1974 O O . SER A 1 265 ? -22.984 -0.189 -17.797 1 97.94 265 SER A O 1
ATOM 1976 N N . PRO A 1 266 ? -22.75 -0.947 -19.875 1 97.19 266 PRO A N 1
ATOM 1977 C CA . PRO A 1 266 ? -22.547 -2.322 -19.422 1 97.19 266 PRO A CA 1
ATOM 1978 C C . PRO A 1 266 ? -21.25 -2.494 -18.625 1 97.19 266 PRO A C 1
ATOM 1980 O O . PRO A 1 266 ? -21.078 -3.49 -17.922 1 97.19 266 PRO A O 1
ATOM 1983 N N . ALA A 1 267 ? -20.328 -1.562 -18.703 1 97.56 267 ALA A N 1
ATOM 1984 C CA . ALA A 1 267 ? -19.047 -1.632 -18.031 1 97.56 267 ALA A CA 1
ATOM 1985 C C . ALA A 1 267 ? -19.094 -0.92 -16.672 1 97.56 267 ALA A C 1
ATOM 1987 O O . ALA A 1 267 ? -18.078 -0.821 -15.984 1 97.56 267 ALA A O 1
ATOM 1988 N N . PHE A 1 268 ? -20.312 -0.488 -16.266 1 98.38 268 PHE A N 1
ATOM 1989 C CA . PHE A 1 268 ? -20.469 0.337 -15.078 1 98.38 268 PHE A CA 1
ATOM 1990 C C . PHE A 1 268 ? -19.859 -0.34 -13.859 1 98.38 268 PHE A C 1
ATOM 1992 O O . PHE A 1 268 ? -20.188 -1.482 -13.539 1 98.38 268 PHE A O 1
ATOM 1999 N N . LEU A 1 269 ? -18.969 0.387 -13.172 1 98.12 269 LEU A N 1
ATOM 2000 C CA . LEU A 1 269 ? -18.266 -0.13 -12 1 98.12 269 LEU A CA 1
ATOM 2001 C C . LEU A 1 269 ? -19.25 -0.526 -10.906 1 98.12 269 LEU A C 1
ATOM 2003 O O . LEU A 1 269 ? -19.016 -1.489 -10.172 1 98.12 269 LEU A O 1
ATOM 2007 N N . GLY A 1 270 ? -20.297 0.256 -10.766 1 96.56 270 GLY A N 1
ATOM 2008 C CA . GLY A 1 270 ? -21.25 0.022 -9.688 1 96.56 270 GLY A CA 1
ATOM 2009 C C . GLY A 1 270 ? -21.906 -1.347 -9.758 1 96.56 270 GLY A C 1
ATOM 2010 O O . GLY A 1 270 ? -22.484 -1.812 -8.773 1 96.56 270 GLY A O 1
ATOM 2011 N N . ALA A 1 271 ? -21.797 -2.047 -10.883 1 95.62 271 ALA A N 1
ATOM 2012 C CA . ALA A 1 271 ? -22.438 -3.35 -11.07 1 95.62 271 ALA A CA 1
ATOM 2013 C C . ALA A 1 271 ? -21.422 -4.48 -10.891 1 95.62 271 ALA A C 1
ATOM 2015 O O . ALA A 1 271 ? -21.797 -5.656 -10.906 1 95.62 271 ALA A O 1
ATOM 2016 N N . ARG A 1 272 ? -20.25 -4.168 -10.68 1 96.94 272 ARG A N 1
ATOM 2017 C CA . ARG A 1 272 ? -19.203 -5.191 -10.609 1 96.94 272 ARG A CA 1
ATOM 2018 C C . ARG A 1 272 ? -19.141 -5.805 -9.219 1 96.94 272 ARG A C 1
ATOM 2020 O O . ARG A 1 272 ? -19.453 -5.141 -8.227 1 96.94 272 ARG A O 1
ATOM 2027 N N . GLN A 1 273 ? -18.672 -7.008 -9.188 1 97.06 273 GLN A N 1
ATOM 2028 C CA . GLN A 1 273 ? -18.531 -7.727 -7.926 1 97.06 273 GLN A CA 1
ATOM 2029 C C . GLN A 1 273 ? -17.062 -7.965 -7.582 1 97.06 273 GLN A C 1
ATOM 2031 O O . GLN A 1 273 ? -16.75 -8.727 -6.66 1 97.06 273 GLN A O 1
ATOM 2036 N N . ASP A 1 274 ? -16.172 -7.371 -8.328 1 98.19 274 ASP A N 1
ATOM 2037 C CA . ASP A 1 274 ? -14.75 -7.625 -8.117 1 98.19 274 ASP A CA 1
ATOM 2038 C C . ASP A 1 274 ? -14.016 -6.336 -7.75 1 98.19 274 ASP A C 1
ATOM 2040 O O . ASP A 1 274 ? -12.812 -6.215 -7.984 1 98.19 274 ASP A O 1
ATOM 2044 N N . LEU A 1 275 ? -14.766 -5.352 -7.238 1 98.25 275 LEU A N 1
ATOM 2045 C CA . LEU A 1 275 ? -14.141 -4.148 -6.688 1 98.25 275 LEU A CA 1
ATOM 2046 C C . LEU A 1 275 ? -13.68 -4.383 -5.258 1 98.25 275 LEU A C 1
ATOM 2048 O O . LEU A 1 275 ? -14.32 -5.113 -4.5 1 98.25 275 LEU A O 1
ATOM 2052 N N . PHE A 1 276 ? -12.578 -3.854 -4.898 1 98.12 276 PHE A N 1
ATOM 2053 C CA . PHE A 1 276 ? -11.953 -3.922 -3.584 1 98.12 276 PHE A CA 1
ATOM 2054 C C . PHE A 1 276 ? -11.352 -2.576 -3.201 1 98.12 276 PHE A C 1
ATOM 2056 O O . PHE A 1 276 ? -11.43 -1.612 -3.967 1 98.12 276 PHE A O 1
ATOM 2063 N N . LEU A 1 277 ? -10.867 -2.402 -2.082 1 97.81 277 LEU A N 1
ATOM 2064 C CA . LEU A 1 277 ? -10.086 -1.237 -1.668 1 97.81 277 LEU A CA 1
ATOM 2065 C C . LEU A 1 277 ? -8.836 -1.66 -0.911 1 97.81 277 LEU A C 1
ATOM 2067 O O . LEU A 1 277 ? -8.914 -2.4 0.072 1 97.81 277 LEU A O 1
ATOM 2071 N N . GLN A 1 278 ? -7.77 -1.303 -1.418 1 97.88 278 GLN A N 1
ATOM 2072 C CA . GLN A 1 278 ? -6.508 -1.51 -0.712 1 97.88 278 GLN A CA 1
ATOM 2073 C C . GLN A 1 278 ? -5.633 -0.26 -0.771 1 97.88 278 GLN A C 1
ATOM 2075 O O . GLN A 1 278 ? -5.469 0.339 -1.835 1 97.88 278 GLN A O 1
ATOM 2080 N N . GLY A 1 279 ? -5.121 0.203 0.294 1 97.88 279 GLY A N 1
ATOM 2081 C CA . GLY A 1 279 ? -4.219 1.331 0.456 1 97.88 279 GLY A CA 1
ATOM 2082 C C . GLY A 1 279 ? -3.49 1.326 1.787 1 97.88 279 GLY A C 1
ATOM 2083 O O . GLY A 1 279 ? -3.729 0.456 2.627 1 97.88 279 GLY A O 1
ATOM 2084 N N . ALA A 1 280 ? -2.555 2.221 1.94 1 98.06 280 ALA A N 1
ATOM 2085 C CA . ALA A 1 280 ? -1.85 2.332 3.215 1 98.06 280 ALA A CA 1
ATOM 2086 C C . ALA A 1 280 ? -1.471 3.781 3.506 1 98.06 280 ALA A C 1
ATOM 2088 O O . ALA A 1 280 ? -1.006 4.5 2.617 1 98.06 280 ALA A O 1
ATOM 2089 N N . LYS A 1 281 ? -1.723 4.191 4.719 1 97.94 281 LYS A N 1
ATOM 2090 C CA . LYS A 1 281 ? -1.235 5.469 5.227 1 97.94 281 LYS A CA 1
ATOM 2091 C C . LYS A 1 281 ? 0.054 5.289 6.023 1 97.94 281 LYS A C 1
ATOM 2093 O O . LYS A 1 281 ? 0.283 4.23 6.613 1 97.94 281 LYS A O 1
ATOM 2098 N N . THR A 1 282 ? 0.873 6.242 5.992 1 98.38 282 THR A N 1
ATOM 2099 C CA . THR A 1 282 ? 2.037 6.273 6.871 1 98.38 282 THR A CA 1
ATOM 2100 C C . THR A 1 282 ? 1.918 7.41 7.887 1 98.38 282 THR A C 1
ATOM 2102 O O . THR A 1 282 ? 1.634 8.547 7.52 1 98.38 282 THR A O 1
ATOM 2105 N N . ILE A 1 283 ? 2.064 7.07 9.094 1 98.88 283 ILE A N 1
ATOM 2106 C CA . ILE A 1 283 ? 2.068 8.062 10.164 1 98.88 283 ILE A CA 1
ATOM 2107 C C . ILE A 1 283 ? 3.484 8.227 10.703 1 98.88 283 ILE A C 1
ATOM 2109 O O . ILE A 1 283 ? 4.102 7.258 11.148 1 98.88 283 ILE A O 1
ATOM 2113 N N . HIS A 1 284 ? 4.02 9.422 10.594 1 98.81 284 HIS A N 1
ATOM 2114 C CA . HIS A 1 284 ? 5.316 9.805 11.133 1 98.81 284 HIS A CA 1
ATOM 2115 C C . HIS A 1 284 ? 5.16 10.547 12.461 1 98.81 284 HIS A C 1
ATOM 2117 O O . HIS A 1 284 ? 4.254 11.367 12.609 1 98.81 284 HIS A O 1
ATOM 2123 N N . CYS A 1 285 ? 6.047 10.242 13.391 1 98.69 285 CYS A N 1
ATOM 2124 C CA . CYS A 1 285 ? 5.863 10.891 14.688 1 98.69 285 CYS A CA 1
ATOM 2125 C C . CYS A 1 285 ? 7.207 11.156 15.352 1 98.69 285 CYS A C 1
ATOM 2127 O O . CYS A 1 285 ? 8.219 10.562 14.984 1 98.69 285 CYS A O 1
ATOM 2129 N N . GLY A 1 286 ? 7.262 12.055 16.172 1 98.69 286 GLY A N 1
ATOM 2130 C CA . GLY A 1 286 ? 8.367 12.422 17.047 1 98.69 286 GLY A CA 1
ATOM 2131 C C . GLY A 1 286 ? 7.926 13.164 18.297 1 98.69 286 GLY A C 1
ATOM 2132 O O . GLY A 1 286 ? 6.789 13.633 18.375 1 98.69 286 GLY A O 1
ATOM 2133 N N . ARG A 1 287 ? 8.812 13.266 19.297 1 98.62 287 ARG A N 1
ATOM 2134 C CA . ARG A 1 287 ? 8.477 13.898 20.562 1 98.62 287 ARG A CA 1
ATOM 2135 C C . ARG A 1 287 ? 9.305 15.164 20.781 1 98.62 287 ARG A C 1
ATOM 2137 O O . ARG A 1 287 ? 10.492 15.203 20.438 1 98.62 287 ARG A O 1
ATOM 2144 N N . ARG A 1 288 ? 8.625 16.125 21.281 1 98.44 288 ARG A N 1
ATOM 2145 C CA . ARG A 1 288 ? 9.344 17.328 21.688 1 98.44 288 ARG A CA 1
ATOM 2146 C C . ARG A 1 288 ? 10.227 17.047 22.906 1 98.44 288 ARG A C 1
ATOM 2148 O O . ARG A 1 288 ? 9.75 16.531 23.922 1 98.44 288 ARG A O 1
ATOM 2155 N N . PRO A 1 289 ? 11.508 17.359 22.766 1 97.31 289 PRO A N 1
ATOM 2156 C CA . PRO A 1 289 ? 12.375 17.125 23.922 1 97.31 289 PRO A CA 1
ATOM 2157 C C . PRO A 1 289 ? 12.008 18 25.125 1 97.31 289 PRO A C 1
ATOM 2159 O O . PRO A 1 289 ? 11.477 19.094 24.953 1 97.31 289 PRO A O 1
ATOM 2162 N N . MET B 1 1 ? 6.285 -31.312 -23.156 1 55.72 1 MET B N 1
ATOM 2163 C CA . MET B 1 1 ? 6.832 -30.047 -23.625 1 55.72 1 MET B CA 1
ATOM 2164 C C . MET B 1 1 ? 7.941 -29.562 -22.703 1 55.72 1 MET B C 1
ATOM 2166 O O . MET B 1 1 ? 7.98 -29.938 -21.516 1 55.72 1 MET B O 1
ATOM 2170 N N . ALA B 1 2 ? 8.844 -28.688 -23.344 1 68 2 ALA B N 1
ATOM 2171 C CA . ALA B 1 2 ? 10.016 -28.219 -22.609 1 68 2 ALA B CA 1
ATOM 2172 C C . ALA B 1 2 ? 9.617 -27.312 -21.453 1 68 2 ALA B C 1
ATOM 2174 O O . ALA B 1 2 ? 8.781 -26.422 -21.609 1 68 2 ALA B O 1
ATOM 2175 N N . VAL B 1 3 ? 10.008 -27.641 -20.25 1 80.62 3 VAL B N 1
ATOM 2176 C CA . VAL B 1 3 ? 9.789 -26.844 -19.047 1 80.62 3 VAL B CA 1
ATOM 2177 C C . VAL B 1 3 ? 10.383 -25.453 -19.234 1 80.62 3 VAL B C 1
ATOM 2179 O O . VAL B 1 3 ? 11.57 -25.312 -19.547 1 80.62 3 VAL B O 1
ATOM 2182 N N . HIS B 1 4 ? 9.555 -24.359 -19.141 1 78.69 4 HIS B N 1
ATOM 2183 C CA . HIS B 1 4 ? 10.055 -23 -19.328 1 78.69 4 HIS B CA 1
ATOM 2184 C C . HIS B 1 4 ? 9.133 -21.984 -18.672 1 78.69 4 HIS B C 1
ATOM 2186 O O . HIS B 1 4 ? 8.016 -22.312 -18.281 1 78.69 4 HIS B O 1
ATOM 2192 N N . THR B 1 5 ? 9.734 -20.781 -18.516 1 80.81 5 THR B N 1
ATOM 2193 C CA . THR B 1 5 ? 8.922 -19.641 -18.109 1 80.81 5 THR B CA 1
ATOM 2194 C C . THR B 1 5 ? 8.297 -18.969 -19.328 1 80.81 5 THR B C 1
ATOM 2196 O O . THR B 1 5 ? 8.766 -19.141 -20.453 1 80.81 5 THR B O 1
ATOM 2199 N N . HIS B 1 6 ? 7.258 -18.234 -19.109 1 82 6 HIS B N 1
ATOM 2200 C CA . HIS B 1 6 ? 6.5 -17.734 -20.25 1 82 6 HIS B CA 1
ATOM 2201 C C . HIS B 1 6 ? 6.727 -16.234 -20.438 1 82 6 HIS B C 1
ATOM 2203 O O . HIS B 1 6 ? 6.324 -15.664 -21.453 1 82 6 HIS B O 1
ATOM 2209 N N . ASP B 1 7 ? 7.426 -15.602 -19.562 1 80.44 7 ASP B N 1
ATOM 2210 C CA . ASP B 1 7 ? 7.492 -14.141 -19.547 1 80.44 7 ASP B CA 1
ATOM 2211 C C . ASP B 1 7 ? 8.828 -13.641 -20.078 1 80.44 7 ASP B C 1
ATOM 2213 O O . ASP B 1 7 ? 9.078 -12.438 -20.141 1 80.44 7 ASP B O 1
ATOM 2217 N N . ASP B 1 8 ? 9.75 -14.461 -20.531 1 78.88 8 ASP B N 1
ATOM 2218 C CA . ASP B 1 8 ? 11.062 -14.148 -21.094 1 78.88 8 ASP B CA 1
ATOM 2219 C C . ASP B 1 8 ? 11.938 -13.43 -20.078 1 78.88 8 ASP B C 1
ATOM 2221 O O . ASP B 1 8 ? 12.75 -12.578 -20.438 1 78.88 8 ASP B O 1
ATOM 2225 N N . ILE B 1 9 ? 11.742 -13.594 -18.812 1 79.19 9 ILE B N 1
ATOM 2226 C CA . ILE B 1 9 ? 12.57 -13.062 -17.75 1 79.19 9 ILE B CA 1
ATOM 2227 C C . ILE B 1 9 ? 13.539 -14.133 -17.25 1 79.19 9 ILE B C 1
ATOM 2229 O O . ILE B 1 9 ? 13.156 -15.297 -17.094 1 79.19 9 ILE B O 1
ATOM 2233 N N . ASP B 1 10 ? 14.75 -13.734 -17.109 1 83.31 10 ASP B N 1
ATOM 2234 C CA . ASP B 1 10 ? 15.742 -14.641 -16.531 1 83.31 10 ASP B CA 1
ATOM 2235 C C . ASP B 1 10 ? 15.688 -14.617 -15.008 1 83.31 10 ASP B C 1
ATOM 2237 O O . ASP B 1 10 ? 16.469 -13.914 -14.367 1 83.31 10 ASP B O 1
ATOM 2241 N N . TRP B 1 11 ? 14.984 -15.438 -14.484 1 82.62 11 TRP B N 1
ATOM 2242 C CA . TRP B 1 11 ? 14.734 -15.461 -13.047 1 82.62 11 TRP B CA 1
ATOM 2243 C C . TRP B 1 11 ? 15.961 -15.969 -12.289 1 82.62 11 TRP B C 1
ATOM 2245 O O . TRP B 1 11 ? 16.156 -15.641 -11.117 1 82.62 11 TRP B O 1
ATOM 2255 N N . ALA B 1 12 ? 16.734 -16.812 -12.828 1 81.5 12 ALA B N 1
ATOM 2256 C CA . ALA B 1 12 ? 17.969 -17.281 -12.188 1 81.5 12 ALA B CA 1
ATOM 2257 C C . ALA B 1 12 ? 18.891 -16.125 -11.852 1 81.5 12 ALA B C 1
ATOM 2259 O O . ALA B 1 12 ? 19.547 -16.125 -10.797 1 81.5 12 ALA B O 1
ATOM 2260 N N . ASP B 1 13 ? 18.859 -15.141 -12.711 1 85.06 13 ASP B N 1
ATOM 2261 C CA . ASP B 1 13 ? 19.734 -13.984 -12.531 1 85.06 13 ASP B CA 1
ATOM 2262 C C . ASP B 1 13 ? 19.188 -13.031 -11.477 1 85.06 13 ASP B C 1
ATOM 2264 O O . ASP B 1 13 ? 19.844 -12.062 -11.102 1 85.06 13 ASP B O 1
ATOM 2268 N N . ARG B 1 14 ? 18.031 -13.438 -10.922 1 89.25 14 ARG B N 1
ATOM 2269 C CA . ARG B 1 14 ? 17.359 -12.547 -9.977 1 89.25 14 ARG B CA 1
ATOM 2270 C C . ARG B 1 14 ? 17.391 -13.117 -8.562 1 89.25 14 ARG B C 1
ATOM 2272 O O . ARG B 1 14 ? 16.719 -12.609 -7.668 1 89.25 14 ARG B O 1
ATOM 2279 N N . LEU B 1 15 ? 18.203 -14.086 -8.336 1 92.12 15 LEU B N 1
ATOM 2280 C CA . LEU B 1 15 ? 18.234 -14.781 -7.051 1 92.12 15 LEU B CA 1
ATOM 2281 C C . LEU B 1 15 ? 18.562 -13.82 -5.918 1 92.12 15 LEU B C 1
ATOM 2283 O O . LEU B 1 15 ? 17.906 -13.828 -4.875 1 92.12 15 LEU B O 1
ATOM 2287 N N . ARG B 1 16 ? 19.562 -12.984 -6.129 1 90.94 16 ARG B N 1
ATOM 2288 C CA . ARG B 1 16 ? 19.969 -12.055 -5.082 1 90.94 16 ARG B CA 1
ATOM 2289 C C . ARG B 1 16 ? 18.844 -11.102 -4.711 1 90.94 16 ARG B C 1
ATOM 2291 O O . ARG B 1 16 ? 18.562 -10.891 -3.527 1 90.94 16 ARG B O 1
ATOM 2298 N N . SER B 1 17 ? 18.219 -10.547 -5.699 1 92.31 17 SER B N 1
ATOM 2299 C CA . SER B 1 17 ? 17.094 -9.633 -5.477 1 92.31 17 SER B CA 1
ATOM 2300 C C . SER B 1 17 ? 15.938 -10.336 -4.773 1 92.31 17 SER B C 1
ATOM 2302 O O . SER B 1 17 ? 15.312 -9.766 -3.883 1 92.31 17 SER B O 1
ATOM 2304 N N . LEU B 1 18 ? 15.664 -11.547 -5.156 1 93.75 18 LEU B N 1
ATOM 2305 C CA . LEU B 1 18 ? 14.609 -12.336 -4.531 1 93.75 18 LEU B CA 1
ATOM 2306 C C . LEU B 1 18 ? 14.906 -12.578 -3.055 1 93.75 18 LEU B C 1
ATOM 2308 O O . LEU B 1 18 ? 14.016 -12.422 -2.209 1 93.75 18 LEU B O 1
ATOM 2312 N N . ARG B 1 19 ? 16.141 -12.852 -2.76 1 94.19 19 ARG B N 1
ATOM 2313 C CA . ARG B 1 19 ? 16.547 -13.117 -1.381 1 94.19 19 ARG B CA 1
ATOM 2314 C C . ARG B 1 19 ? 16.453 -11.852 -0.534 1 94.19 19 ARG B C 1
ATOM 2316 O O . ARG B 1 19 ? 16.047 -11.906 0.629 1 94.19 19 ARG B O 1
ATOM 2323 N N . MET B 1 20 ? 16.875 -10.727 -1.104 1 94.5 20 MET B N 1
ATOM 2324 C CA . MET B 1 20 ? 16.766 -9.461 -0.386 1 94.5 20 MET B CA 1
ATOM 2325 C C . MET B 1 20 ? 15.312 -9.125 -0.066 1 94.5 20 MET B C 1
ATOM 2327 O O . MET B 1 20 ? 14.992 -8.742 1.061 1 94.5 20 MET B O 1
ATOM 2331 N N . ALA B 1 21 ? 14.477 -9.297 -1.05 1 94.44 21 ALA B N 1
ATOM 2332 C CA . ALA B 1 21 ? 13.047 -9.039 -0.851 1 94.44 21 ALA B CA 1
ATOM 2333 C C . ALA B 1 21 ? 12.469 -9.953 0.22 1 94.44 21 ALA B C 1
ATOM 2335 O O . ALA B 1 21 ? 11.719 -9.508 1.088 1 94.44 21 ALA B O 1
ATOM 2336 N N . GLU B 1 22 ? 12.797 -11.195 0.168 1 95.19 22 GLU B N 1
ATOM 2337 C CA . GLU B 1 22 ? 12.328 -12.18 1.143 1 95.19 22 GLU B CA 1
ATOM 2338 C C . GLU B 1 22 ? 12.758 -11.805 2.557 1 95.19 22 GLU B C 1
ATOM 2340 O O . GLU B 1 22 ? 11.984 -11.945 3.506 1 95.19 22 GLU B O 1
ATOM 2345 N N . ALA B 1 23 ? 14.016 -11.352 2.641 1 95.94 23 ALA B N 1
ATOM 2346 C CA . ALA B 1 23 ? 14.531 -10.945 3.945 1 95.94 23 ALA B CA 1
ATOM 2347 C C . ALA B 1 23 ? 13.773 -9.734 4.48 1 95.94 23 ALA B C 1
ATOM 2349 O O . ALA B 1 23 ? 13.438 -9.68 5.668 1 95.94 23 ALA B O 1
ATOM 2350 N N . LEU B 1 24 ? 13.438 -8.812 3.668 1 95.88 24 LEU B N 1
ATOM 2351 C CA . LEU B 1 24 ? 12.781 -7.578 4.066 1 95.88 24 LEU B CA 1
ATOM 2352 C C . LEU B 1 24 ? 11.312 -7.82 4.387 1 95.88 24 LEU B C 1
ATOM 2354 O O . LEU B 1 24 ? 10.711 -7.082 5.172 1 95.88 24 LEU B O 1
ATOM 2358 N N . ASP B 1 25 ? 10.719 -8.844 3.779 1 95.69 25 ASP B N 1
ATOM 2359 C CA . ASP B 1 25 ? 9.305 -9.086 4.043 1 95.69 25 ASP B CA 1
ATOM 2360 C C . ASP B 1 25 ? 9.109 -10.266 4.988 1 95.69 25 ASP B C 1
ATOM 2362 O O . ASP B 1 25 ? 7.992 -10.742 5.176 1 95.69 25 ASP B O 1
ATOM 2366 N N . ALA B 1 26 ? 10.141 -10.773 5.625 1 96.75 26 ALA B N 1
ATOM 2367 C CA . ALA B 1 26 ? 10.125 -12.031 6.367 1 96.75 26 ALA B CA 1
ATOM 2368 C C . ALA B 1 26 ? 9.086 -12 7.484 1 96.75 26 ALA B C 1
ATOM 2370 O O . ALA B 1 26 ? 8.289 -12.93 7.625 1 96.75 26 ALA B O 1
ATOM 2371 N N . GLY B 1 27 ? 9.109 -10.922 8.273 1 97 27 GLY B N 1
ATOM 2372 C CA . GLY B 1 27 ? 8.203 -10.828 9.406 1 97 27 GLY B CA 1
ATOM 2373 C C . GLY B 1 27 ? 6.742 -10.938 9.008 1 97 27 GLY B C 1
ATOM 2374 O O . GLY B 1 27 ? 6.055 -11.883 9.391 1 97 27 GLY B O 1
ATOM 2375 N N . PRO B 1 28 ? 6.305 -10.008 8.203 1 97.69 28 PRO B N 1
ATOM 2376 C CA . PRO B 1 28 ? 4.906 -10.047 7.77 1 97.69 28 PRO B CA 1
ATOM 2377 C C . PRO B 1 28 ? 4.559 -11.312 6.992 1 97.69 28 PRO B C 1
ATOM 2379 O O . PRO B 1 28 ? 3.436 -11.812 7.094 1 97.69 28 PRO B O 1
ATOM 2382 N N . THR B 1 29 ? 5.422 -11.836 6.188 1 97.69 29 THR B N 1
ATOM 2383 C CA . THR B 1 29 ? 5.176 -13.062 5.434 1 97.69 29 THR B CA 1
ATOM 2384 C C . THR B 1 29 ? 5.047 -14.258 6.371 1 97.69 29 THR B C 1
ATOM 2386 O O . THR B 1 29 ? 4.258 -15.172 6.113 1 97.69 29 THR B O 1
ATOM 2389 N N . ARG B 1 30 ? 5.836 -14.305 7.426 1 98.19 30 ARG B N 1
ATOM 2390 C CA . ARG B 1 30 ? 5.703 -15.367 8.422 1 98.19 30 ARG B CA 1
ATOM 2391 C C . ARG B 1 30 ? 4.324 -15.336 9.07 1 98.19 30 ARG B C 1
ATOM 2393 O O . ARG B 1 30 ? 3.705 -16.375 9.281 1 98.19 30 ARG B O 1
ATOM 2400 N N . ALA B 1 31 ? 3.871 -14.125 9.406 1 98.38 31 ALA B N 1
ATOM 2401 C CA . ALA B 1 31 ? 2.531 -13.992 9.977 1 98.38 31 ALA B CA 1
ATOM 2402 C C . ALA B 1 31 ? 1.471 -14.5 9.008 1 98.38 31 ALA B C 1
ATOM 2404 O O . ALA B 1 31 ? 0.497 -15.133 9.414 1 98.38 31 ALA B O 1
ATOM 2405 N N . ALA B 1 32 ? 1.645 -14.18 7.734 1 98.62 32 ALA B N 1
ATOM 2406 C CA . ALA B 1 32 ? 0.73 -14.68 6.711 1 98.62 32 ALA B CA 1
ATOM 2407 C C . ALA B 1 32 ? 0.762 -16.203 6.645 1 98.62 32 ALA B C 1
ATOM 2409 O O . ALA B 1 32 ? -0.282 -16.844 6.516 1 98.62 32 ALA B O 1
ATOM 2410 N N . ALA B 1 33 ? 1.96 -16.781 6.719 1 98.75 33 ALA B N 1
ATOM 2411 C CA . ALA B 1 33 ? 2.096 -18.234 6.723 1 98.75 33 ALA B CA 1
ATOM 2412 C C . ALA B 1 33 ? 1.313 -18.859 7.875 1 98.75 33 ALA B C 1
ATOM 2414 O O . ALA B 1 33 ? 0.578 -19.828 7.684 1 98.75 33 ALA B O 1
ATOM 2415 N N . ARG B 1 34 ? 1.457 -18.281 9.07 1 98.31 34 ARG B N 1
ATOM 2416 C CA . ARG B 1 34 ? 0.739 -18.766 10.25 1 98.31 34 ARG B CA 1
ATOM 2417 C C . ARG B 1 34 ? -0.769 -18.734 10.016 1 98.31 34 ARG B C 1
ATOM 2419 O O . ARG B 1 34 ? -1.478 -19.672 10.383 1 98.31 34 ARG B O 1
ATOM 2426 N N . ARG B 1 35 ? -1.188 -17.641 9.43 1 98.44 35 ARG B N 1
ATOM 2427 C CA . ARG B 1 35 ? -2.613 -17.5 9.156 1 98.44 35 ARG B CA 1
ATOM 2428 C C . ARG B 1 35 ? -3.096 -18.578 8.188 1 98.44 35 ARG B C 1
ATOM 2430 O O . ARG B 1 35 ? -4.16 -19.172 8.391 1 98.44 35 ARG B O 1
ATOM 2437 N N . LEU B 1 36 ? -2.375 -18.844 7.148 1 98.62 36 LEU B N 1
ATOM 2438 C CA . LEU B 1 36 ? -2.756 -19.797 6.121 1 98.62 36 LEU B CA 1
ATOM 2439 C C . LEU B 1 36 ? -2.742 -21.219 6.676 1 98.62 36 LEU B C 1
ATOM 2441 O O . LEU B 1 36 ? -3.494 -22.078 6.211 1 98.62 36 LEU B O 1
ATOM 2445 N N . LEU B 1 37 ? -1.908 -21.453 7.668 1 98.25 37 LEU B N 1
ATOM 2446 C CA . LEU B 1 37 ? -1.729 -22.797 8.203 1 98.25 37 LEU B CA 1
ATOM 2447 C C . LEU B 1 37 ? -2.76 -23.094 9.289 1 98.25 37 LEU B C 1
ATOM 2449 O O . LEU B 1 37 ? -2.873 -24.234 9.75 1 98.25 37 LEU B O 1
ATOM 2453 N N . LYS B 1 38 ? -3.449 -22.062 9.742 1 96.88 38 LYS B N 1
ATOM 2454 C CA . LYS B 1 38 ? -4.441 -22.281 10.797 1 96.88 38 LYS B CA 1
ATOM 2455 C C . LYS B 1 38 ? -5.465 -23.328 10.391 1 96.88 38 LYS B C 1
ATOM 2457 O O . LYS B 1 38 ? -6.047 -23.25 9.305 1 96.88 38 LYS B O 1
ATOM 2462 N N . GLY B 1 39 ? -5.633 -24.328 11.18 1 93.44 39 GLY B N 1
ATOM 2463 C CA . GLY B 1 39 ? -6.652 -25.344 10.977 1 93.44 39 GLY B CA 1
ATOM 2464 C C . GLY B 1 39 ? -6.195 -26.469 10.062 1 93.44 39 GLY B C 1
ATOM 2465 O O . GLY B 1 39 ? -6.98 -27.359 9.734 1 93.44 39 GLY B O 1
ATOM 2466 N N . MET B 1 40 ? -4.949 -26.438 9.664 1 95.38 40 MET B N 1
ATOM 2467 C CA . MET B 1 40 ? -4.426 -27.516 8.828 1 95.38 40 MET B CA 1
ATOM 2468 C C . MET B 1 40 ? -4.293 -28.812 9.625 1 95.38 40 MET B C 1
ATOM 2470 O O . MET B 1 40 ? -4.125 -28.781 10.844 1 95.38 40 MET B O 1
ATOM 2474 N N . PRO B 1 41 ? -4.434 -29.953 8.977 1 94.88 41 PRO B N 1
ATOM 2475 C CA . PRO B 1 41 ? -4.191 -31.219 9.664 1 94.88 41 PRO B CA 1
ATOM 2476 C C . PRO B 1 41 ? -2.727 -31.406 10.055 1 94.88 41 PRO B C 1
ATOM 2478 O O . PRO B 1 41 ? -1.865 -30.641 9.633 1 94.88 41 PRO B O 1
ATOM 2481 N N . ASP B 1 42 ? -2.584 -32.406 10.922 1 92.56 42 ASP B N 1
ATOM 2482 C CA . ASP B 1 42 ? -1.207 -32.781 11.242 1 92.56 42 ASP B CA 1
ATOM 2483 C C . ASP B 1 42 ? -0.48 -33.312 10.008 1 92.56 42 ASP B C 1
ATOM 2485 O O . ASP B 1 42 ? -1.04 -34.094 9.25 1 92.56 42 ASP B O 1
ATOM 2489 N N . GLY B 1 43 ? 0.665 -32.875 9.789 1 95.38 43 GLY B N 1
ATOM 2490 C CA . GLY B 1 43 ? 1.474 -33.312 8.664 1 95.38 43 GLY B CA 1
ATOM 2491 C C . GLY B 1 43 ? 0.855 -33 7.316 1 95.38 43 GLY B C 1
ATOM 2492 O O . GLY B 1 43 ? 0.698 -33.875 6.473 1 95.38 43 GLY B O 1
ATOM 2493 N N . PRO B 1 44 ? 0.488 -31.766 7.16 1 98.38 44 PRO B N 1
ATOM 2494 C CA . PRO B 1 44 ? -0.193 -31.406 5.91 1 98.38 44 PRO B CA 1
ATOM 2495 C C . PRO B 1 44 ? 0.716 -31.516 4.691 1 98.38 44 PRO B C 1
ATOM 2497 O O . PRO B 1 44 ? 1.938 -31.406 4.812 1 98.38 44 PRO B O 1
ATOM 2500 N N . THR B 1 45 ? 0.077 -31.781 3.535 1 98.75 45 THR B N 1
ATOM 2501 C CA . THR B 1 45 ? 0.75 -31.641 2.248 1 98.75 45 THR B CA 1
ATOM 2502 C C . THR B 1 45 ? 0.582 -30.234 1.688 1 98.75 45 THR B C 1
ATOM 2504 O O . THR B 1 45 ? -0.543 -29.766 1.508 1 98.75 45 THR B O 1
ATOM 2507 N N . ILE B 1 46 ? 1.682 -29.562 1.415 1 98.88 46 ILE B N 1
ATOM 2508 C CA . ILE B 1 46 ? 1.695 -28.188 0.898 1 98.88 46 ILE B CA 1
ATOM 2509 C C . ILE B 1 46 ? 2.367 -28.172 -0.473 1 98.88 46 ILE B C 1
ATOM 2511 O O . ILE B 1 46 ? 3.486 -28.656 -0.631 1 98.88 46 ILE B O 1
ATOM 2515 N N . LEU B 1 47 ? 1.645 -27.672 -1.433 1 98.88 47 LEU B N 1
ATOM 2516 C CA . LEU B 1 47 ? 2.227 -27.406 -2.74 1 98.88 47 LEU B CA 1
ATOM 2517 C C . LEU B 1 47 ? 2.572 -25.922 -2.881 1 98.88 47 LEU B C 1
ATOM 2519 O O . LEU B 1 47 ? 1.714 -25.062 -2.686 1 98.88 47 LEU B O 1
ATOM 2523 N N . ASP B 1 48 ? 3.793 -25.625 -3.121 1 98.81 48 ASP B N 1
ATOM 2524 C CA . ASP B 1 48 ? 4.25 -24.297 -3.48 1 98.81 48 ASP B CA 1
ATOM 2525 C C . ASP B 1 48 ? 4.574 -24.203 -4.969 1 98.81 48 ASP B C 1
ATOM 2527 O O . ASP B 1 48 ? 5.676 -24.562 -5.395 1 98.81 48 ASP B O 1
ATOM 2531 N N . VAL B 1 49 ? 3.588 -23.734 -5.754 1 98.19 49 VAL B N 1
ATOM 2532 C CA . VAL B 1 49 ? 3.67 -23.719 -7.211 1 98.19 49 VAL B CA 1
ATOM 2533 C C . VAL B 1 49 ? 4.262 -22.391 -7.688 1 98.19 49 VAL B C 1
ATOM 2535 O O . VAL B 1 49 ? 3.688 -21.328 -7.449 1 98.19 49 VAL B O 1
ATOM 2538 N N . GLY B 1 50 ? 5.32 -22.453 -8.461 1 97.31 50 GLY B N 1
ATOM 2539 C CA . GLY B 1 50 ? 6.125 -21.266 -8.703 1 97.31 50 GLY B CA 1
ATOM 2540 C C . GLY B 1 50 ? 6.867 -20.781 -7.473 1 97.31 50 GLY B C 1
ATOM 2541 O O . GLY B 1 50 ? 6.809 -19.609 -7.133 1 97.31 50 GLY B O 1
ATOM 2542 N N . CYS B 1 51 ? 7.609 -21.625 -6.852 1 97.69 51 CYS B N 1
ATOM 2543 C CA . CYS B 1 51 ? 8.109 -21.406 -5.5 1 97.69 51 CYS B CA 1
ATOM 2544 C C . CYS B 1 51 ? 9.273 -20.422 -5.508 1 97.69 51 CYS B C 1
ATOM 2546 O O . CYS B 1 51 ? 9.672 -19.922 -4.453 1 97.69 51 CYS B O 1
ATOM 2548 N N . GLY B 1 52 ? 9.875 -20.156 -6.688 1 96 52 GLY B N 1
ATOM 2549 C CA . GLY B 1 52 ? 11.062 -19.312 -6.711 1 96 52 GLY B CA 1
ATOM 2550 C C . GLY B 1 52 ? 12.156 -19.812 -5.781 1 96 52 GLY B C 1
ATOM 2551 O O . GLY B 1 52 ? 12.516 -20.984 -5.797 1 96 52 GLY B O 1
ATOM 2552 N N . ALA B 1 53 ? 12.688 -18.922 -5.027 1 95.12 53 ALA B N 1
ATOM 2553 C CA . ALA B 1 53 ? 13.781 -19.281 -4.125 1 95.12 53 ALA B CA 1
ATOM 2554 C C . ALA B 1 53 ? 13.242 -19.906 -2.84 1 95.12 53 ALA B C 1
ATOM 2556 O O . ALA B 1 53 ? 14.016 -20.203 -1.92 1 95.12 53 ALA B O 1
ATOM 2557 N N . GLY B 1 54 ? 11.977 -20.031 -2.729 1 97.12 54 GLY B N 1
ATOM 2558 C CA . GLY B 1 54 ? 11.375 -20.812 -1.662 1 97.12 54 GLY B CA 1
ATOM 2559 C C . GLY B 1 54 ? 11.062 -19.984 -0.425 1 97.12 54 GLY B C 1
ATOM 2560 O O . GLY B 1 54 ? 10.977 -20.531 0.68 1 97.12 54 GLY B O 1
ATOM 2561 N N . GLY B 1 55 ? 10.977 -18.688 -0.555 1 96.69 55 GLY B N 1
ATOM 2562 C CA . GLY B 1 55 ? 10.82 -17.797 0.587 1 96.69 55 GLY B CA 1
ATOM 2563 C C . GLY B 1 55 ? 9.641 -18.156 1.471 1 96.69 55 GLY B C 1
ATOM 2564 O O . GLY B 1 55 ? 9.797 -18.344 2.678 1 96.69 55 GLY B O 1
ATOM 2565 N N . MET B 1 56 ? 8.445 -18.297 0.93 1 98.44 56 MET B N 1
ATOM 2566 C CA . MET B 1 56 ? 7.25 -18.609 1.704 1 98.44 56 MET B CA 1
ATOM 2567 C C . MET B 1 56 ? 7.332 -20.016 2.283 1 98.44 56 MET B C 1
ATOM 2569 O O . MET B 1 56 ? 6.926 -20.25 3.424 1 98.44 56 MET B O 1
ATOM 2573 N N . SER B 1 57 ? 7.82 -20.922 1.549 1 98.62 57 SER B N 1
ATOM 2574 C CA . SER B 1 57 ? 7.887 -22.312 1.979 1 98.62 57 SER B CA 1
ATOM 2575 C C . SER B 1 57 ? 8.844 -22.5 3.148 1 98.62 57 SER B C 1
ATOM 2577 O O . SER B 1 57 ? 8.672 -23.391 3.973 1 98.62 57 SER B O 1
ATOM 2579 N N . VAL B 1 58 ? 9.875 -21.641 3.244 1 98.56 58 VAL B N 1
ATOM 2580 C CA . VAL B 1 58 ? 10.727 -21.641 4.434 1 98.56 58 VAL B CA 1
ATOM 2581 C C . VAL B 1 58 ? 9.875 -21.344 5.668 1 98.56 58 VAL B C 1
ATOM 2583 O O . VAL B 1 58 ? 10.016 -22.016 6.695 1 98.56 58 VAL B O 1
ATOM 2586 N N . HIS B 1 59 ? 8.969 -20.359 5.617 1 98.62 59 HIS B N 1
ATOM 2587 C CA . HIS B 1 59 ? 8.102 -20.016 6.742 1 98.62 59 HIS B CA 1
ATOM 2588 C C . HIS B 1 59 ? 7.137 -21.156 7.059 1 98.62 59 HIS B C 1
ATOM 2590 O O . HIS B 1 59 ? 6.895 -21.469 8.227 1 98.62 59 HIS B O 1
ATOM 2596 N N . PHE B 1 60 ? 6.551 -21.781 6 1 98.62 60 PHE B N 1
ATOM 2597 C CA . PHE B 1 60 ? 5.707 -22.938 6.238 1 98.62 60 PHE B CA 1
ATOM 2598 C C . PHE B 1 60 ? 6.473 -24.016 6.996 1 98.62 60 PHE B C 1
ATOM 2600 O O . PHE B 1 60 ? 5.977 -24.562 7.984 1 98.62 60 PHE B O 1
ATOM 2607 N N . ALA B 1 61 ? 7.684 -24.312 6.508 1 98.31 61 ALA B N 1
ATOM 2608 C CA . ALA B 1 61 ? 8.516 -25.359 7.105 1 98.31 61 ALA B CA 1
ATOM 2609 C C . ALA B 1 61 ? 8.812 -25.047 8.57 1 98.31 61 ALA B C 1
ATOM 2611 O O . ALA B 1 61 ? 8.688 -25.922 9.43 1 98.31 61 ALA B O 1
ATOM 2612 N N . GLU B 1 62 ? 9.18 -23.828 8.836 1 97.69 62 GLU B N 1
ATOM 2613 C CA . GLU B 1 62 ? 9.5 -23.422 10.203 1 97.69 62 GLU B CA 1
ATOM 2614 C C . GLU B 1 62 ? 8.289 -23.578 11.125 1 97.69 62 GLU B C 1
ATOM 2616 O O . GLU B 1 62 ? 8.414 -24.094 12.234 1 97.69 62 GLU B O 1
ATOM 2621 N N . GLU B 1 63 ? 7.152 -23.109 10.688 1 97 63 GLU B N 1
ATOM 2622 C CA . GLU B 1 63 ? 5.938 -23.156 11.5 1 97 63 GLU B CA 1
ATOM 2623 C C . GLU B 1 63 ? 5.496 -24.594 11.758 1 97 63 GLU B C 1
ATOM 2625 O O . GLU B 1 63 ? 4.855 -24.875 12.773 1 97 63 GLU B O 1
ATOM 2630 N N . LEU B 1 64 ? 5.902 -25.516 10.875 1 97.31 64 LEU B N 1
ATOM 2631 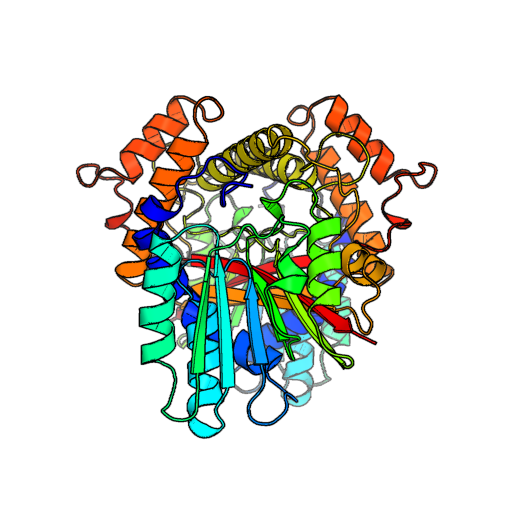C CA . LEU B 1 64 ? 5.422 -26.891 10.961 1 97.31 64 LEU B CA 1
ATOM 2632 C C . LEU B 1 64 ? 6.539 -27.828 11.398 1 97.31 64 LEU B C 1
ATOM 2634 O O . LEU B 1 64 ? 6.395 -29.062 11.32 1 97.31 64 LEU B O 1
ATOM 2638 N N . ALA B 1 65 ? 7.625 -27.312 11.805 1 94.81 65 ALA B N 1
ATOM 2639 C CA . ALA B 1 65 ? 8.828 -28.094 12.094 1 94.81 65 ALA B CA 1
ATOM 2640 C C . ALA B 1 65 ? 8.531 -29.188 13.117 1 94.81 65 ALA B C 1
ATOM 2642 O O . ALA B 1 65 ? 9.07 -30.297 13.016 1 94.81 65 ALA B O 1
ATOM 2643 N N . SER B 1 66 ? 7.727 -28.938 14.141 1 93.19 66 SER B N 1
ATOM 2644 C CA . SER B 1 66 ? 7.434 -29.891 15.203 1 93.19 66 SER B CA 1
ATOM 2645 C C . SER B 1 66 ? 6.395 -30.906 14.766 1 93.19 66 SER B C 1
ATOM 2647 O O . SER B 1 66 ? 6.453 -32.094 15.156 1 93.19 66 SER B O 1
ATOM 2649 N N . ALA B 1 67 ? 5.465 -30.484 13.938 1 93.38 67 ALA B N 1
ATOM 2650 C CA . ALA B 1 67 ? 4.359 -31.344 13.516 1 93.38 67 ALA B CA 1
ATOM 2651 C C . ALA B 1 67 ? 4.738 -32.156 12.281 1 93.38 67 ALA B C 1
ATOM 2653 O O . ALA B 1 67 ? 4.199 -33.25 12.062 1 93.38 67 ALA B O 1
ATOM 2654 N N . GLY B 1 68 ? 5.617 -31.578 11.523 1 95.69 68 GLY B N 1
ATOM 2655 C CA . GLY B 1 68 ? 5.965 -32.188 10.25 1 95.69 68 GLY B CA 1
ATOM 2656 C C . GLY B 1 68 ? 5.055 -31.766 9.117 1 95.69 68 GLY B C 1
ATOM 2657 O O . GLY B 1 68 ? 3.922 -31.344 9.344 1 95.69 68 GLY B O 1
ATOM 2658 N N . ALA B 1 69 ? 5.574 -31.891 7.891 1 97.56 69 ALA B N 1
ATOM 2659 C CA . ALA B 1 69 ? 4.812 -31.578 6.684 1 97.56 69 ALA B CA 1
ATOM 2660 C C . ALA B 1 69 ? 5.445 -32.219 5.453 1 97.56 69 ALA B C 1
ATOM 2662 O O . ALA B 1 69 ? 6.598 -32.656 5.5 1 97.56 69 ALA B O 1
ATOM 2663 N N . ARG B 1 70 ? 4.609 -32.469 4.492 1 98.62 70 ARG B N 1
ATOM 2664 C CA . ARG B 1 70 ? 5.102 -32.75 3.146 1 98.62 70 ARG B CA 1
ATOM 2665 C C . ARG B 1 70 ? 5.039 -31.484 2.273 1 98.62 70 ARG B C 1
ATOM 2667 O O . ARG B 1 70 ? 3.949 -31.016 1.932 1 98.62 70 ARG B O 1
ATOM 2674 N N . ILE B 1 71 ? 6.199 -30.922 1.964 1 98.75 71 ILE B N 1
ATOM 2675 C CA . ILE B 1 71 ? 6.266 -29.703 1.168 1 98.75 71 ILE B CA 1
ATOM 2676 C C . ILE B 1 71 ? 6.801 -30.031 -0.225 1 98.75 71 ILE B C 1
ATOM 2678 O O . ILE B 1 71 ? 7.914 -30.547 -0.367 1 98.75 71 ILE B O 1
ATOM 2682 N N . VAL B 1 72 ? 6 -29.734 -1.222 1 98.81 72 VAL B N 1
ATOM 2683 C CA . VAL B 1 72 ? 6.379 -29.969 -2.613 1 98.81 72 VAL B CA 1
ATOM 2684 C C . VAL B 1 72 ? 6.594 -28.625 -3.314 1 98.81 72 VAL B C 1
ATOM 2686 O O . VAL B 1 72 ? 5.676 -27.812 -3.404 1 98.81 72 VAL B O 1
ATOM 2689 N N . LEU B 1 73 ? 7.809 -28.422 -3.779 1 98.62 73 LEU B N 1
ATOM 2690 C CA . LEU B 1 73 ? 8.219 -27.203 -4.461 1 98.62 73 LEU B CA 1
ATOM 2691 C C . LEU B 1 73 ? 8.195 -27.391 -5.973 1 98.62 73 LEU B C 1
ATOM 2693 O O . LEU B 1 73 ? 8.82 -28.328 -6.496 1 98.62 73 LEU B O 1
ATOM 2697 N N . VAL B 1 74 ? 7.484 -26.547 -6.645 1 98.06 74 VAL B N 1
ATOM 2698 C CA . VAL B 1 74 ? 7.344 -26.656 -8.094 1 98.06 74 VAL B CA 1
ATOM 2699 C C . VAL B 1 74 ? 7.828 -25.359 -8.75 1 98.06 74 VAL B C 1
ATOM 2701 O O . VAL B 1 74 ? 7.379 -24.266 -8.398 1 98.06 74 VAL B O 1
ATOM 2704 N N . ASP B 1 75 ? 8.711 -25.438 -9.688 1 97.12 75 ASP B N 1
ATOM 2705 C CA . ASP B 1 75 ? 9.156 -24.266 -10.453 1 97.12 75 ASP B CA 1
ATOM 2706 C C . ASP B 1 75 ? 9.758 -24.688 -11.789 1 97.12 75 ASP B C 1
ATOM 2708 O O . ASP B 1 75 ? 10.234 -25.812 -11.938 1 97.12 75 ASP B O 1
ATOM 2712 N N . ALA B 1 76 ? 9.734 -23.766 -12.695 1 94.88 76 ALA B N 1
ATOM 2713 C CA . ALA B 1 76 ? 10.258 -24.047 -14.023 1 94.88 76 ALA B CA 1
ATOM 2714 C C . ALA B 1 76 ? 11.75 -23.75 -14.102 1 94.88 76 ALA B C 1
ATOM 2716 O O . ALA B 1 76 ? 12.422 -24.141 -15.062 1 94.88 76 ALA B O 1
ATOM 2717 N N . THR B 1 77 ? 12.258 -23 -13.141 1 94.94 77 THR B N 1
ATOM 2718 C CA . THR B 1 77 ? 13.672 -22.641 -13.109 1 94.94 77 THR B CA 1
ATOM 2719 C C . THR B 1 77 ? 14.453 -23.578 -12.203 1 94.94 77 THR B C 1
ATOM 2721 O O . THR B 1 77 ? 14.375 -23.469 -10.977 1 94.94 77 THR B O 1
ATOM 2724 N N . GLU B 1 78 ? 15.281 -24.375 -12.781 1 94.81 78 GLU B N 1
ATOM 2725 C CA . GLU B 1 78 ? 16.016 -25.406 -12.047 1 94.81 78 GLU B CA 1
ATOM 2726 C C . GLU B 1 78 ? 16.891 -24.797 -10.969 1 94.81 78 GLU B C 1
ATOM 2728 O O . GLU B 1 78 ? 16.969 -25.328 -9.852 1 94.81 78 GLU B O 1
ATOM 2733 N N . HIS B 1 79 ? 17.578 -23.781 -11.359 1 95.38 79 HIS B N 1
ATOM 2734 C CA . HIS B 1 79 ? 18.484 -23.141 -10.414 1 95.38 79 HIS B CA 1
ATOM 2735 C C . HIS B 1 79 ? 17.734 -22.641 -9.188 1 95.38 79 HIS B C 1
ATOM 2737 O O . HIS B 1 79 ? 18.188 -22.828 -8.055 1 95.38 79 HIS B O 1
ATOM 2743 N N . LEU B 1 80 ? 16.609 -21.969 -9.344 1 96.12 80 LEU B N 1
ATOM 2744 C CA . LEU B 1 80 ? 15.805 -21.469 -8.234 1 96.12 80 LEU B CA 1
ATOM 2745 C C . LEU B 1 80 ? 15.266 -22.625 -7.398 1 96.12 80 LEU B C 1
ATOM 2747 O O . LEU B 1 80 ? 15.227 -22.562 -6.172 1 96.12 80 LEU B O 1
ATOM 2751 N N . LEU B 1 81 ? 14.875 -23.656 -8.094 1 96.94 81 LEU B N 1
ATOM 2752 C CA . LEU B 1 81 ? 14.344 -24.828 -7.418 1 96.94 81 LEU B CA 1
ATOM 2753 C C . LEU B 1 81 ? 15.383 -25.453 -6.492 1 96.94 81 LEU B C 1
ATOM 2755 O O . LEU B 1 81 ? 15.062 -25.844 -5.371 1 96.94 81 LEU B O 1
ATOM 2759 N N . ALA B 1 82 ? 16.609 -25.547 -6.965 1 97.44 82 ALA B N 1
ATOM 2760 C CA . ALA B 1 82 ? 17.703 -26.094 -6.145 1 97.44 82 ALA B CA 1
ATOM 2761 C C . ALA B 1 82 ? 17.922 -25.234 -4.902 1 97.44 82 ALA B C 1
ATOM 2763 O O . ALA B 1 82 ? 18.109 -25.766 -3.803 1 97.44 82 ALA B O 1
ATOM 2764 N N . GLU B 1 83 ? 17.922 -23.938 -5.109 1 97.31 83 GLU B N 1
ATOM 2765 C CA . GLU B 1 83 ? 18.078 -23 -3.994 1 97.31 83 GLU B CA 1
ATOM 2766 C C . GLU B 1 83 ? 16.922 -23.109 -3.01 1 97.31 83 GLU B C 1
ATOM 2768 O O . GLU B 1 83 ? 17.125 -23.047 -1.796 1 97.31 83 GLU B O 1
ATOM 2773 N N . ALA B 1 84 ? 15.75 -23.25 -3.51 1 98.19 84 ALA B N 1
ATOM 2774 C CA . ALA B 1 84 ? 14.57 -23.406 -2.664 1 98.19 84 ALA B CA 1
ATOM 2775 C C . ALA B 1 84 ? 14.656 -24.688 -1.834 1 98.19 84 ALA B C 1
ATOM 2777 O O . ALA B 1 84 ? 14.383 -24.672 -0.631 1 98.19 84 ALA B O 1
ATOM 2778 N N . ARG B 1 85 ? 15 -25.766 -2.498 1 98.25 85 ARG B N 1
ATOM 2779 C CA . ARG B 1 85 ? 15.133 -27.047 -1.795 1 98.25 85 ARG B CA 1
ATOM 2780 C C . ARG B 1 85 ? 16.109 -26.922 -0.631 1 98.25 85 ARG B C 1
ATOM 2782 O O . ARG B 1 85 ? 15.828 -27.391 0.474 1 98.25 85 ARG B O 1
ATOM 2789 N N . ARG B 1 86 ? 17.219 -26.344 -0.917 1 97.75 86 ARG B N 1
ATOM 2790 C CA . ARG B 1 86 ? 18.234 -26.156 0.113 1 97.75 86 ARG B CA 1
ATOM 2791 C C . ARG B 1 86 ? 17.688 -25.359 1.29 1 97.75 86 ARG B C 1
ATOM 2793 O O . ARG B 1 86 ? 17.781 -25.797 2.441 1 97.75 86 ARG B O 1
ATOM 2800 N N . ALA B 1 87 ? 17.109 -24.234 1.048 1 97.75 87 ALA B N 1
ATOM 2801 C CA . ALA B 1 87 ? 16.625 -23.328 2.09 1 97.75 87 ALA B CA 1
ATOM 2802 C C . ALA B 1 87 ? 15.484 -23.953 2.881 1 97.75 87 ALA B C 1
ATOM 2804 O O . ALA B 1 87 ? 15.469 -23.891 4.113 1 97.75 87 ALA B O 1
ATOM 2805 N N . VAL B 1 88 ? 14.539 -24.547 2.193 1 98.56 88 VAL B N 1
ATOM 2806 C CA . VAL B 1 88 ? 13.352 -25.109 2.842 1 98.56 88 VAL B CA 1
ATOM 2807 C C . VAL B 1 88 ? 13.734 -26.328 3.662 1 98.56 88 VAL B C 1
ATOM 2809 O O . VAL B 1 88 ? 13.25 -26.516 4.777 1 98.56 88 VAL B O 1
ATOM 2812 N N . SER B 1 89 ? 14.633 -27.141 3.123 1 98 89 SER B N 1
ATOM 2813 C CA . SER B 1 89 ? 15.094 -28.328 3.854 1 98 89 SER B CA 1
ATOM 2814 C C . SER B 1 89 ? 15.812 -27.922 5.141 1 98 89 SER B C 1
ATOM 2816 O O . SER B 1 89 ? 15.672 -28.594 6.168 1 98 89 SER B O 1
ATOM 2818 N N . ALA B 1 90 ? 16.547 -26.891 5.047 1 97.19 90 ALA B N 1
ATOM 2819 C CA . ALA B 1 90 ? 17.266 -26.406 6.227 1 97.19 90 ALA B CA 1
ATOM 2820 C C . ALA B 1 90 ? 16.297 -25.969 7.316 1 97.19 90 ALA B C 1
ATOM 2822 O O . ALA B 1 90 ? 16.594 -26.094 8.508 1 97.19 90 ALA B O 1
ATOM 2823 N N . ALA B 1 91 ? 15.195 -25.438 6.914 1 97 91 ALA B N 1
ATOM 2824 C CA . ALA B 1 91 ? 14.188 -24.922 7.844 1 97 91 ALA B CA 1
ATOM 2825 C C . ALA B 1 91 ? 13.281 -26.047 8.336 1 97 91 ALA B C 1
ATOM 2827 O O . ALA B 1 91 ? 12.672 -25.922 9.406 1 97 91 ALA B O 1
ATOM 2828 N N . ALA B 1 92 ? 13.297 -27.078 7.535 1 95.38 92 ALA B N 1
ATOM 2829 C CA . ALA B 1 92 ? 12.336 -28.156 7.785 1 95.38 92 ALA B CA 1
ATOM 2830 C C . ALA B 1 92 ? 12.797 -29.062 8.922 1 95.38 92 ALA B C 1
ATOM 2832 O O . ALA B 1 92 ? 13.992 -29.344 9.047 1 95.38 92 ALA B O 1
ATOM 2833 N N . GLY B 1 93 ? 12.125 -29.375 9.875 1 89.56 93 GLY B N 1
ATOM 2834 C CA . GLY B 1 93 ? 12.445 -30.344 10.906 1 89.56 93 GLY B CA 1
ATOM 2835 C C . GLY B 1 93 ? 12.555 -31.766 10.375 1 89.56 93 GLY B C 1
ATOM 2836 O O . GLY B 1 93 ? 12.203 -32.031 9.227 1 89.56 93 GLY B O 1
ATOM 2837 N N . ASP B 1 94 ? 12.945 -32.688 11.242 1 92.38 94 ASP B N 1
ATOM 2838 C CA . ASP B 1 94 ? 13.219 -34.094 10.891 1 92.38 94 ASP B CA 1
ATOM 2839 C C . ASP B 1 94 ? 11.938 -34.812 10.492 1 92.38 94 ASP B C 1
ATOM 2841 O O . ASP B 1 94 ? 11.984 -35.875 9.852 1 92.38 94 ASP B O 1
ATOM 2845 N N . LYS B 1 95 ? 10.867 -34.219 10.852 1 94.06 95 LYS B N 1
ATOM 2846 C CA . LYS B 1 95 ? 9.586 -34.875 10.602 1 94.06 95 LYS B CA 1
ATOM 2847 C C . LYS B 1 95 ? 9.023 -34.469 9.242 1 94.06 95 LYS B C 1
ATOM 2849 O O . LYS B 1 95 ? 8.008 -35.031 8.797 1 94.06 95 LYS B O 1
ATOM 2854 N N . SER B 1 96 ? 9.641 -33.531 8.547 1 96.25 96 SER B N 1
ATOM 2855 C CA . SER B 1 96 ? 9.117 -33 7.289 1 96.25 96 SER B CA 1
ATOM 2856 C C . SER B 1 96 ? 9.859 -33.594 6.094 1 96.25 96 SER B C 1
ATOM 2858 O O . SER B 1 96 ? 11.031 -33.969 6.203 1 96.25 96 SER B O 1
ATOM 2860 N N . THR B 1 97 ? 9.141 -33.688 4.984 1 97.69 97 THR B N 1
ATOM 2861 C CA . THR B 1 97 ? 9.75 -34.031 3.703 1 97.69 97 THR B CA 1
ATOM 2862 C C . THR B 1 97 ? 9.648 -32.875 2.727 1 97.69 97 THR B C 1
ATOM 2864 O O . THR B 1 97 ? 8.625 -32.188 2.672 1 97.69 97 THR B O 1
ATOM 2867 N N . VAL B 1 98 ? 10.703 -32.625 2.027 1 98.44 98 VAL B N 1
ATOM 2868 C CA . VAL B 1 98 ? 10.75 -31.578 1.012 1 98.44 98 VAL B CA 1
ATOM 2869 C C . VAL B 1 98 ? 11.07 -32.188 -0.349 1 98.44 98 VAL B C 1
ATOM 2871 O O . VAL B 1 98 ? 12.102 -32.844 -0.52 1 98.44 98 VAL B O 1
ATOM 2874 N N . GLU B 1 99 ? 10.188 -32 -1.261 1 98.19 99 GLU B N 1
ATOM 2875 C CA . GLU B 1 99 ? 10.336 -32.531 -2.617 1 98.19 99 GLU B CA 1
ATOM 2876 C C . GLU B 1 99 ? 10.336 -31.406 -3.645 1 98.19 99 GLU B C 1
ATOM 2878 O O . GLU B 1 99 ? 9.781 -30.328 -3.396 1 98.19 99 GLU B O 1
ATOM 2883 N N . THR B 1 100 ? 11.008 -31.672 -4.738 1 97.88 100 THR B N 1
ATOM 2884 C CA . THR B 1 100 ? 11.016 -30.703 -5.828 1 97.88 100 THR B CA 1
ATOM 2885 C C . THR B 1 100 ? 10.484 -31.328 -7.113 1 97.88 100 THR B C 1
ATOM 2887 O O . THR B 1 100 ? 10.758 -32.5 -7.395 1 97.88 100 THR B O 1
ATOM 2890 N N . ILE B 1 101 ? 9.734 -30.578 -7.805 1 97.31 101 ILE B N 1
ATOM 2891 C CA . ILE B 1 101 ? 9.258 -30.953 -9.133 1 97.31 101 ILE B CA 1
ATOM 2892 C C . ILE B 1 101 ? 9.57 -29.844 -10.125 1 97.31 101 ILE B C 1
ATOM 2894 O O . ILE B 1 101 ? 9.055 -28.734 -10.008 1 97.31 101 ILE B O 1
ATOM 2898 N N . HIS B 1 102 ? 10.43 -30.141 -11.102 1 96.38 102 HIS B N 1
ATOM 2899 C CA . HIS B 1 102 ? 10.727 -29.219 -12.188 1 96.38 102 HIS B CA 1
ATOM 2900 C C . HIS B 1 102 ? 9.641 -29.266 -13.258 1 96.38 102 HIS B C 1
ATOM 2902 O O . HIS B 1 102 ? 9.539 -30.234 -14.016 1 96.38 102 HIS B O 1
ATOM 2908 N N . ALA B 1 103 ? 8.781 -28.234 -13.266 1 94.62 103 ALA B N 1
ATOM 2909 C CA . ALA B 1 103 ? 7.633 -28.266 -14.164 1 94.62 103 ALA B CA 1
ATOM 2910 C C . ALA B 1 103 ? 7.188 -26.859 -14.523 1 94.62 103 ALA B C 1
ATOM 2912 O O . ALA B 1 103 ? 7.461 -25.906 -13.789 1 94.62 103 ALA B O 1
ATOM 2913 N N . ASP B 1 104 ? 6.59 -26.797 -15.703 1 92.88 104 ASP B N 1
ATOM 2914 C CA . ASP B 1 104 ? 5.867 -25.594 -16.125 1 92.88 104 ASP B CA 1
ATOM 2915 C C . ASP B 1 104 ? 4.5 -25.516 -15.453 1 92.88 104 ASP B C 1
ATOM 2917 O O . ASP B 1 104 ? 3.668 -26.422 -15.617 1 92.88 104 ASP B O 1
ATOM 2921 N N . VAL B 1 105 ? 4.285 -24.453 -14.797 1 89.12 105 VAL B N 1
ATOM 2922 C CA . VAL B 1 105 ? 3.055 -24.266 -14.031 1 89.12 105 VAL B CA 1
ATOM 2923 C C . VAL B 1 105 ? 1.858 -24.234 -14.984 1 89.12 105 VAL B C 1
ATOM 2925 O O . VAL B 1 105 ? 0.733 -24.547 -14.586 1 89.12 105 VAL B O 1
ATOM 2928 N N . ALA B 1 106 ? 2.086 -23.859 -16.219 1 91.25 106 ALA B N 1
ATOM 2929 C CA . ALA B 1 106 ? 1.004 -23.75 -17.203 1 91.25 106 ALA B CA 1
ATOM 2930 C C . ALA B 1 106 ? 0.757 -25.094 -17.891 1 91.25 106 ALA B C 1
ATOM 2932 O O . ALA B 1 106 ? -0.156 -25.219 -18.703 1 91.25 106 ALA B O 1
ATOM 2933 N N . ASP B 1 107 ? 1.527 -26.078 -17.516 1 90.12 107 ASP B N 1
ATOM 2934 C CA . ASP B 1 107 ? 1.373 -27.391 -18.125 1 90.12 107 ASP B CA 1
ATOM 2935 C C . ASP B 1 107 ? 0.057 -28.031 -17.703 1 90.12 107 ASP B C 1
ATOM 2937 O O . ASP B 1 107 ? -0.171 -28.281 -16.516 1 90.12 107 ASP B O 1
ATOM 2941 N N . ASP B 1 108 ? -0.683 -28.453 -18.656 1 87.62 108 ASP B N 1
ATOM 2942 C CA . ASP B 1 108 ? -1.987 -29.047 -18.406 1 87.62 108 ASP B CA 1
ATOM 2943 C C . ASP B 1 108 ? -1.841 -30.375 -17.672 1 87.62 108 ASP B C 1
ATOM 2945 O O . ASP B 1 108 ? -2.773 -30.828 -17 1 87.62 108 ASP B O 1
ATOM 2949 N N . GLY B 1 109 ? -0.737 -30.984 -17.797 1 90.62 109 GLY B N 1
ATOM 2950 C CA . GLY B 1 109 ? -0.507 -32.281 -17.156 1 90.62 109 GLY B CA 1
ATOM 2951 C C . GLY B 1 109 ? 0.033 -32.156 -15.75 1 90.62 109 GLY B C 1
ATOM 2952 O O . GLY B 1 109 ? 0.311 -33.156 -15.102 1 90.62 109 GLY B O 1
ATOM 2953 N N . LEU B 1 110 ? 0.121 -30.953 -15.273 1 91.88 110 LEU B N 1
ATOM 2954 C CA . LEU B 1 110 ? 0.729 -30.719 -13.977 1 91.88 110 LEU B CA 1
ATOM 2955 C C . LEU B 1 110 ? -0.003 -31.484 -12.883 1 91.88 110 LEU B C 1
ATOM 2957 O O . LEU B 1 110 ? 0.628 -32.125 -12.031 1 91.88 110 LEU B O 1
ATOM 2961 N N . PRO B 1 111 ? -1.311 -31.562 -12.898 1 93.5 111 PRO B N 1
ATOM 2962 C CA . PRO B 1 111 ? -2.02 -32.25 -11.82 1 93.5 111 PRO B CA 1
ATOM 2963 C C . PRO B 1 111 ? -1.636 -33.719 -11.719 1 93.5 111 PRO B C 1
ATOM 2965 O O . PRO B 1 111 ? -1.668 -34.312 -10.633 1 93.5 111 PRO B O 1
ATOM 2968 N N . LYS B 1 112 ? -1.281 -34.25 -12.82 1 93.88 112 LYS B N 1
ATOM 2969 C CA . LYS B 1 112 ? -0.922 -35.688 -12.82 1 93.88 112 LYS B CA 1
ATOM 2970 C C . LYS B 1 112 ? 0.452 -35.906 -12.195 1 93.88 112 LYS B C 1
ATOM 2972 O O . LYS B 1 112 ? 0.792 -37 -11.805 1 93.88 112 LYS B O 1
ATOM 2977 N N . LYS B 1 113 ? 1.165 -34.906 -12.086 1 94 113 LYS B N 1
ATOM 2978 C CA . LYS B 1 113 ? 2.539 -35 -11.609 1 94 113 LYS B CA 1
ATOM 2979 C C . LYS B 1 113 ? 2.623 -34.688 -10.117 1 94 113 LYS B C 1
ATOM 2981 O O . LYS B 1 113 ? 3.67 -34.875 -9.492 1 94 113 LYS B O 1
ATOM 2986 N N . LEU B 1 114 ? 1.566 -34.188 -9.555 1 97.19 114 LEU B N 1
ATOM 2987 C CA . LEU B 1 114 ? 1.614 -33.656 -8.195 1 97.19 114 LEU B CA 1
ATOM 2988 C C . LEU B 1 114 ? 0.609 -34.375 -7.305 1 97.19 114 LEU B C 1
ATOM 2990 O O . LEU B 1 114 ? -0.434 -34.844 -7.781 1 97.19 114 LEU B O 1
ATOM 2994 N N . PRO B 1 115 ? 0.904 -34.531 -6.086 1 97.06 115 PRO B N 1
ATOM 2995 C CA . PRO B 1 115 ? -0.094 -35.062 -5.152 1 97.06 115 PRO B CA 1
ATOM 2996 C C . PRO B 1 115 ? -1.202 -34.062 -4.844 1 97.06 115 PRO B C 1
ATOM 2998 O O . PRO B 1 115 ? -1.018 -32.844 -5.031 1 97.06 115 PRO B O 1
ATOM 3001 N N . SER B 1 116 ? -2.344 -34.625 -4.344 1 97.31 116 SER B N 1
ATOM 3002 C CA . SER B 1 116 ? -3.34 -33.719 -3.773 1 97.31 116 SER B CA 1
ATOM 3003 C C . SER B 1 116 ? -2.809 -33.031 -2.52 1 97.31 116 SER B C 1
ATOM 3005 O O . SER B 1 116 ? -2.016 -33.625 -1.775 1 97.31 116 SER B O 1
ATOM 3007 N N . ALA B 1 117 ? -3.299 -31.859 -2.275 1 98.56 117 ALA B N 1
ATOM 3008 C CA . ALA B 1 117 ? -2.668 -31.062 -1.224 1 98.56 117 ALA B CA 1
ATOM 3009 C C . ALA B 1 117 ? -3.713 -30.469 -0.285 1 98.56 117 ALA B C 1
ATOM 3011 O O . ALA B 1 117 ? -4.867 -30.281 -0.673 1 98.56 117 ALA B O 1
ATOM 3012 N N . ASP B 1 118 ? -3.266 -30.203 0.965 1 98.81 118 ASP B N 1
ATOM 3013 C CA . ASP B 1 118 ? -4.07 -29.484 1.944 1 98.81 118 ASP B CA 1
ATOM 3014 C C . ASP B 1 118 ? -3.99 -27.984 1.715 1 98.81 118 ASP B C 1
ATOM 3016 O O . ASP B 1 118 ? -4.926 -27.25 2.037 1 98.81 118 ASP B O 1
ATOM 3020 N N . LEU B 1 119 ? -2.9 -27.547 1.203 1 98.88 119 LEU B N 1
ATOM 3021 C CA . LEU B 1 119 ? -2.658 -26.156 0.841 1 98.88 119 LEU B CA 1
ATOM 3022 C C . LEU B 1 119 ? -1.934 -26.062 -0.498 1 98.88 119 LEU B C 1
ATOM 3024 O O . LEU B 1 119 ? -0.866 -26.641 -0.674 1 98.88 119 LEU B O 1
ATOM 3028 N N . VAL B 1 120 ? -2.521 -25.375 -1.446 1 98.88 120 VAL B N 1
ATOM 3029 C CA . VAL B 1 120 ? -1.875 -24.969 -2.691 1 98.88 120 VAL B CA 1
ATOM 3030 C C . VAL B 1 120 ? -1.554 -23.484 -2.652 1 98.88 120 VAL B C 1
ATOM 3032 O O . VAL B 1 120 ? -2.455 -22.656 -2.521 1 98.88 120 VAL B O 1
ATOM 3035 N N . TRP B 1 121 ? -0.295 -23.219 -2.756 1 98.88 121 TRP B N 1
ATOM 3036 C CA . TRP B 1 121 ? 0.198 -21.844 -2.668 1 98.88 121 TRP B CA 1
ATOM 3037 C C . TRP B 1 121 ? 0.881 -21.438 -3.967 1 98.88 121 TRP B C 1
ATOM 3039 O O . TRP B 1 121 ? 1.644 -22.203 -4.551 1 98.88 121 TRP B O 1
ATOM 3049 N N . ALA B 1 122 ? 0.593 -20.25 -4.43 1 98.69 122 ALA B N 1
ATOM 3050 C CA . ALA B 1 122 ? 1.293 -19.625 -5.543 1 98.69 122 ALA B CA 1
ATOM 3051 C C . ALA B 1 122 ? 1.398 -18.109 -5.34 1 98.69 122 ALA B C 1
ATOM 3053 O O . ALA B 1 122 ? 0.394 -17.438 -5.09 1 98.69 122 ALA B O 1
ATOM 3054 N N . SER B 1 123 ? 2.557 -17.578 -5.438 1 98.25 123 SER B N 1
ATOM 3055 C CA . SER B 1 123 ? 2.768 -16.156 -5.211 1 98.25 123 SER B CA 1
ATOM 3056 C C . SER B 1 123 ? 3.582 -15.531 -6.34 1 98.25 123 SER B C 1
ATOM 3058 O O . SER B 1 123 ? 4.707 -15.953 -6.609 1 98.25 123 SER B O 1
ATOM 3060 N N . ARG B 1 124 ? 2.99 -14.477 -6.926 1 96.5 124 ARG B N 1
ATOM 3061 C CA . ARG B 1 124 ? 3.652 -13.703 -7.969 1 96.5 124 ARG B CA 1
ATOM 3062 C C . ARG B 1 124 ? 4.105 -14.594 -9.117 1 96.5 124 ARG B C 1
ATOM 3064 O O . ARG B 1 124 ? 5.238 -14.484 -9.586 1 96.5 124 ARG B O 1
ATOM 3071 N N . VAL B 1 125 ? 3.186 -15.469 -9.539 1 95.94 125 VAL B N 1
ATOM 3072 C CA . VAL B 1 125 ? 3.473 -16.438 -10.602 1 95.94 125 VAL B CA 1
ATOM 3073 C C . VAL B 1 125 ? 2.357 -16.391 -11.641 1 95.94 125 VAL B C 1
ATOM 3075 O O . VAL B 1 125 ? 2.627 -16.391 -12.844 1 95.94 125 VAL B O 1
ATOM 3078 N N . VAL B 1 126 ? 1.143 -16.297 -11.25 1 97.12 126 VAL B N 1
ATOM 3079 C CA . VAL B 1 126 ? -0.021 -16.531 -12.102 1 97.12 126 VAL B CA 1
ATOM 3080 C C . VAL B 1 126 ? -0.094 -15.438 -13.172 1 97.12 126 VAL B C 1
ATOM 3082 O O . VAL B 1 126 ? -0.428 -15.711 -14.328 1 97.12 126 VAL B O 1
ATOM 3085 N N . HIS B 1 127 ? 0.279 -14.195 -12.773 1 96.25 127 HIS B N 1
ATOM 3086 C CA . HIS B 1 127 ? 0.17 -13.086 -13.711 1 96.25 127 HIS B CA 1
ATOM 3087 C C . HIS B 1 127 ? 1.209 -13.203 -14.82 1 96.25 127 HIS B C 1
ATOM 3089 O O . HIS B 1 127 ? 1.163 -12.453 -15.805 1 96.25 127 HIS B O 1
ATOM 3095 N N . HIS B 1 128 ? 2.111 -14.148 -14.781 1 95.25 128 HIS B N 1
ATOM 3096 C CA . HIS B 1 128 ? 3.096 -14.391 -15.828 1 95.25 128 HIS B CA 1
ATOM 3097 C C . HIS B 1 128 ? 2.662 -15.531 -16.75 1 95.25 128 HIS B C 1
ATOM 3099 O O . HIS B 1 128 ? 3.369 -15.883 -17.688 1 95.25 128 HIS B O 1
ATOM 3105 N N . LEU B 1 129 ? 1.578 -16.156 -16.5 1 96.44 129 LEU B N 1
ATOM 3106 C CA . LEU B 1 129 ? 1.109 -17.312 -17.266 1 96.44 129 LEU B CA 1
ATOM 3107 C C . LEU B 1 129 ? 0.183 -16.875 -18.391 1 96.44 129 LEU B C 1
ATOM 3109 O O . LEU B 1 129 ? -0.536 -15.883 -18.266 1 96.44 129 LEU B O 1
ATOM 3113 N N . PRO B 1 130 ? 0.185 -17.625 -19.469 1 95.88 130 PRO B N 1
ATOM 3114 C CA . PRO B 1 130 ? -0.656 -17.234 -20.609 1 95.88 130 PRO B CA 1
ATOM 3115 C C . PRO B 1 130 ? -2.143 -17.203 -20.266 1 95.88 130 PRO B C 1
ATOM 3117 O O . PRO B 1 130 ? -2.842 -16.25 -20.594 1 95.88 130 PRO B O 1
ATOM 3120 N N . ASP B 1 131 ? -2.635 -18.234 -19.641 1 97.31 131 ASP B N 1
ATOM 3121 C CA . ASP B 1 131 ? -4.031 -18.359 -19.234 1 97.31 131 ASP B CA 1
ATOM 3122 C C . ASP B 1 131 ? -4.152 -18.438 -17.719 1 97.31 131 ASP B C 1
ATOM 3124 O O . ASP B 1 131 ? -4.02 -19.516 -17.125 1 97.31 131 ASP B O 1
ATOM 3128 N N . GLN B 1 132 ? -4.441 -17.297 -17.109 1 97.94 132 GLN B N 1
ATOM 3129 C CA . GLN B 1 132 ? -4.469 -17.172 -15.656 1 97.94 132 GLN B CA 1
ATOM 3130 C C . GLN B 1 132 ? -5.609 -17.984 -15.055 1 97.94 132 GLN B C 1
ATOM 3132 O O . GLN B 1 132 ? -5.426 -18.672 -14.047 1 97.94 132 GLN B O 1
ATOM 3137 N N . GLN B 1 133 ? -6.797 -17.938 -15.664 1 98.44 133 GLN B N 1
ATOM 3138 C CA . GLN B 1 133 ? -7.934 -18.703 -15.164 1 98.44 133 GLN B CA 1
ATOM 3139 C C . GLN B 1 133 ? -7.645 -20.203 -15.211 1 98.44 133 GLN B C 1
ATOM 3141 O O . GLN B 1 133 ? -7.984 -20.922 -14.273 1 98.44 133 GLN B O 1
ATOM 3146 N N . ALA B 1 134 ? -7.051 -20.656 -16.25 1 98 134 ALA B N 1
ATOM 3147 C CA . ALA B 1 134 ? -6.703 -22.062 -16.359 1 98 134 ALA B CA 1
ATOM 3148 C C . ALA B 1 134 ? -5.77 -22.5 -15.234 1 98 134 ALA B C 1
ATOM 3150 O O . ALA B 1 134 ? -5.898 -23.594 -14.695 1 98 134 ALA B O 1
ATOM 3151 N N . ALA B 1 135 ? -4.797 -21.656 -14.938 1 97.75 135 ALA B N 1
ATOM 3152 C CA . ALA B 1 135 ? -3.893 -21.953 -13.828 1 97.75 135 ALA B CA 1
ATOM 3153 C C . ALA B 1 135 ? -4.66 -22.094 -12.516 1 97.75 135 ALA B C 1
ATOM 3155 O O . ALA B 1 135 ? -4.426 -23.031 -11.75 1 97.75 135 ALA B O 1
ATOM 3156 N N . ILE B 1 136 ? -5.559 -21.172 -12.234 1 98.5 136 ILE B N 1
ATOM 3157 C CA . ILE B 1 136 ? -6.344 -21.219 -11 1 98.5 136 ILE B CA 1
ATOM 3158 C C . ILE B 1 136 ? -7.203 -22.469 -10.977 1 98.5 136 ILE B C 1
ATOM 3160 O O . ILE B 1 136 ? -7.344 -23.109 -9.93 1 98.5 136 ILE B O 1
ATOM 3164 N N . ASN B 1 137 ? -7.793 -22.828 -12.148 1 98.38 137 ASN B N 1
ATOM 3165 C CA . ASN B 1 137 ? -8.523 -24.078 -12.25 1 98.38 137 ASN B CA 1
ATOM 3166 C C . ASN B 1 137 ? -7.652 -25.281 -11.859 1 98.38 137 ASN B C 1
ATOM 3168 O O . ASN B 1 137 ? -8.102 -26.172 -11.133 1 98.38 137 ASN B O 1
ATOM 3172 N N . THR B 1 138 ? -6.465 -25.266 -12.375 1 97.94 138 THR B N 1
ATOM 3173 C CA . THR B 1 138 ? -5.52 -26.328 -12.07 1 97.94 138 THR B CA 1
ATOM 3174 C C . THR B 1 138 ? -5.23 -26.391 -10.57 1 97.94 138 THR B C 1
ATOM 3176 O O . THR B 1 138 ? -5.211 -27.469 -9.977 1 97.94 138 THR B O 1
ATOM 3179 N N . PHE B 1 139 ? -4.984 -25.234 -9.914 1 98.38 139 PHE B N 1
ATOM 3180 C CA . PHE B 1 139 ? -4.719 -25.188 -8.477 1 98.38 139 PHE B CA 1
ATOM 3181 C C . PHE B 1 139 ? -5.891 -25.75 -7.688 1 98.38 139 PHE B C 1
ATOM 3183 O O . PHE B 1 139 ? -5.688 -26.484 -6.715 1 98.38 139 PHE B O 1
ATOM 3190 N N . ALA B 1 140 ? -7.086 -25.406 -8.094 1 98.25 140 ALA B N 1
ATOM 3191 C CA . ALA B 1 140 ? -8.281 -25.938 -7.438 1 98.25 140 ALA B CA 1
ATOM 3192 C C . ALA B 1 140 ? -8.336 -27.453 -7.508 1 98.25 140 ALA B C 1
ATOM 3194 O O . ALA B 1 140 ? -8.711 -28.109 -6.539 1 98.25 140 ALA B O 1
ATOM 3195 N N . ARG B 1 141 ? -7.898 -28 -8.641 1 97.06 141 ARG B N 1
ATOM 3196 C CA . ARG B 1 141 ? -7.914 -29.438 -8.836 1 97.06 141 ARG B CA 1
ATOM 3197 C C . ARG B 1 141 ? -6.859 -30.125 -7.977 1 97.06 141 ARG B C 1
ATOM 3199 O O . ARG B 1 141 ? -7.012 -31.297 -7.605 1 97.06 141 ARG B O 1
ATOM 3206 N N . LEU B 1 142 ? -5.848 -29.422 -7.699 1 98.19 142 LEU B N 1
ATOM 3207 C CA . LEU B 1 142 ? -4.742 -29.969 -6.926 1 98.19 142 LEU B CA 1
ATOM 3208 C C . LEU B 1 142 ? -5.09 -30.047 -5.445 1 98.19 142 LEU B C 1
ATOM 3210 O O . LEU B 1 142 ? -4.449 -30.766 -4.684 1 98.19 142 LEU B O 1
ATOM 3214 N N . ALA B 1 143 ? -6.043 -29.188 -5.043 1 98.38 143 ALA B N 1
ATOM 3215 C CA . ALA B 1 143 ? -6.414 -29.141 -3.631 1 98.38 143 ALA B CA 1
ATOM 3216 C C . ALA B 1 143 ? -7.305 -30.328 -3.26 1 98.38 143 ALA B C 1
ATOM 3218 O O . ALA B 1 143 ? -8.188 -30.703 -4.031 1 98.38 143 ALA B O 1
ATOM 3219 N N . ARG B 1 144 ? -7.117 -30.906 -2.102 1 98 144 ARG B N 1
ATOM 3220 C CA . ARG B 1 144 ? -8.031 -31.891 -1.534 1 98 144 ARG B CA 1
ATOM 3221 C C . ARG B 1 144 ? -9.383 -31.25 -1.206 1 98 144 ARG B C 1
ATOM 3223 O O . ARG B 1 144 ? -9.477 -30.031 -1.042 1 98 144 ARG B O 1
ATOM 3230 N N . PRO B 1 145 ? -10.414 -32.156 -1.165 1 97.69 145 PRO B N 1
ATOM 3231 C CA . PRO B 1 145 ? -11.648 -31.609 -0.605 1 97.69 145 PRO B CA 1
ATOM 3232 C C . PRO B 1 145 ? -11.43 -30.922 0.744 1 97.69 145 PRO B C 1
ATOM 3234 O O . PRO B 1 145 ? -10.812 -31.516 1.639 1 97.69 145 PRO B O 1
ATOM 3237 N N . GLY B 1 146 ? -11.867 -29.734 0.867 1 97.62 146 GLY B N 1
ATOM 3238 C CA . GLY B 1 146 ? -11.641 -28.953 2.078 1 97.62 146 GLY B CA 1
ATOM 3239 C C . GLY B 1 146 ? -10.305 -28.25 2.088 1 97.62 146 GLY B C 1
ATOM 3240 O O . GLY B 1 146 ? -10.047 -27.406 2.957 1 97.62 146 GLY B O 1
ATOM 3241 N N . GLY B 1 147 ? -9.453 -28.562 1.134 1 98.56 147 GLY B N 1
ATOM 3242 C CA . GLY B 1 147 ? -8.133 -27.953 1.05 1 98.56 147 GLY B CA 1
ATOM 3243 C C . GLY B 1 147 ? -8.18 -26.484 0.676 1 98.56 147 GLY B C 1
ATOM 3244 O O . GLY B 1 147 ? -9.164 -26 0.117 1 98.56 147 GLY B O 1
ATOM 3245 N N . LEU B 1 148 ? -7.137 -25.797 1.025 1 98.88 148 LEU B N 1
ATOM 3246 C CA . LEU B 1 148 ? -7.035 -24.359 0.797 1 98.88 148 LEU B CA 1
ATOM 3247 C C . LEU B 1 148 ? -6.199 -24.062 -0.445 1 98.88 148 LEU B C 1
ATOM 3249 O O . LEU B 1 148 ? -5.133 -24.656 -0.634 1 98.88 148 LEU B O 1
ATOM 3253 N N . VAL B 1 149 ? -6.746 -23.234 -1.312 1 98.88 149 VAL B N 1
ATOM 3254 C CA . VAL B 1 149 ? -5.988 -22.625 -2.391 1 98.88 149 VAL B CA 1
ATOM 3255 C C . VAL B 1 149 ? -5.727 -21.156 -2.061 1 98.88 149 VAL B C 1
ATOM 3257 O O . VAL B 1 149 ? -6.66 -20.406 -1.77 1 98.88 149 VAL B O 1
ATOM 3260 N N . ALA B 1 150 ? -4.484 -20.75 -2.033 1 98.94 150 ALA B N 1
ATOM 3261 C CA . ALA B 1 150 ? -4.098 -19.375 -1.736 1 98.94 150 ALA B CA 1
ATOM 3262 C C . ALA B 1 150 ? -3.107 -18.844 -2.773 1 98.94 150 ALA B C 1
ATOM 3264 O O . ALA B 1 150 ? -2.119 -19.516 -3.094 1 98.94 150 ALA B O 1
ATOM 3265 N N . ILE B 1 151 ? -3.412 -17.672 -3.301 1 98.88 151 ILE B N 1
ATOM 3266 C CA . ILE B 1 151 ? -2.506 -17.031 -4.246 1 98.88 151 ILE B CA 1
ATOM 3267 C C . ILE B 1 151 ? -2.197 -15.609 -3.775 1 98.88 151 ILE B C 1
ATOM 3269 O O . ILE B 1 151 ? -3.062 -14.93 -3.219 1 98.88 151 ILE B O 1
ATOM 3273 N N . SER B 1 152 ? -0.976 -15.203 -3.873 1 98.69 152 SER B N 1
ATOM 3274 C CA . SER B 1 152 ? -0.583 -13.812 -3.658 1 98.69 152 SER B CA 1
ATOM 3275 C C . SER B 1 152 ? -0.362 -13.094 -4.984 1 98.69 152 SER B C 1
ATOM 3277 O O . SER B 1 152 ? 0.681 -13.258 -5.621 1 98.69 152 SER B O 1
ATOM 3279 N N . GLU B 1 153 ? -1.3 -12.336 -5.391 1 98.25 153 GLU B N 1
ATOM 3280 C CA . GLU B 1 153 ? -1.306 -11.57 -6.629 1 98.25 153 GLU B CA 1
ATOM 3281 C C . GLU B 1 153 ? -1.789 -10.141 -6.391 1 98.25 153 GLU B C 1
ATOM 3283 O O . GLU B 1 153 ? -2.691 -9.914 -5.582 1 98.25 153 GLU B O 1
ATOM 3288 N N . GLY B 1 154 ? -1.239 -9.273 -7.125 1 95.38 154 GLY B N 1
ATOM 3289 C CA . GLY B 1 154 ? -1.611 -7.879 -6.949 1 95.38 154 GLY B CA 1
ATOM 3290 C C . GLY B 1 154 ? -1.003 -7.25 -5.711 1 95.38 154 GLY B C 1
ATOM 3291 O O . GLY B 1 154 ? 0.156 -7.512 -5.383 1 95.38 154 GLY B O 1
ATOM 3292 N N . GLY B 1 155 ? -1.777 -6.406 -5.043 1 96.38 155 GLY B N 1
ATOM 3293 C CA . GLY B 1 155 ? -1.273 -5.629 -3.922 1 96.38 155 GLY B CA 1
ATOM 3294 C C . GLY B 1 155 ? -0.854 -4.223 -4.312 1 96.38 155 GLY B C 1
ATOM 3295 O O . GLY B 1 155 ? -1.331 -3.684 -5.312 1 96.38 155 GLY B O 1
ATOM 3296 N N . LEU B 1 156 ? -0.148 -3.607 -3.393 1 97.38 156 LEU B N 1
ATOM 3297 C CA . LEU B 1 156 ? 0.347 -2.252 -3.609 1 97.38 156 LEU B CA 1
ATOM 3298 C C . LEU B 1 156 ? 1.847 -2.26 -3.891 1 97.38 156 LEU B C 1
ATOM 3300 O O . LEU B 1 156 ? 2.609 -2.93 -3.191 1 97.38 156 LEU B O 1
ATOM 3304 N N . ASP B 1 157 ? 2.229 -1.507 -4.938 1 95.38 157 ASP B N 1
ATOM 3305 C CA . ASP B 1 157 ? 3.65 -1.405 -5.262 1 95.38 157 ASP B CA 1
ATOM 3306 C C . ASP B 1 157 ? 4.434 -0.803 -4.098 1 95.38 157 ASP B C 1
ATOM 3308 O O . ASP B 1 157 ? 3.893 -0.014 -3.318 1 95.38 157 ASP B O 1
ATOM 3312 N N . PHE B 1 158 ? 5.621 -1.143 -4.051 1 95.88 158 PHE B N 1
ATOM 3313 C CA . PHE B 1 158 ? 6.492 -0.595 -3.02 1 95.88 158 PHE B CA 1
ATOM 3314 C C . PHE B 1 158 ? 6.816 0.867 -3.303 1 95.88 158 PHE B C 1
ATOM 3316 O O . PHE B 1 158 ? 7.02 1.25 -4.457 1 95.88 158 PHE B O 1
ATOM 3323 N N . ASN B 1 159 ? 6.859 1.665 -2.295 1 97.31 159 ASN B N 1
ATOM 3324 C CA . ASN B 1 159 ? 7.477 2.984 -2.246 1 97.31 159 ASN B CA 1
ATOM 3325 C C . ASN B 1 159 ? 8.672 3.006 -1.298 1 97.31 159 ASN B C 1
ATOM 3327 O O . ASN B 1 159 ? 8.633 2.398 -0.226 1 97.31 159 ASN B O 1
ATOM 3331 N N . CYS B 1 160 ? 9.742 3.674 -1.75 1 98.12 160 CYS B N 1
ATOM 3332 C CA . CYS B 1 160 ? 10.938 3.604 -0.912 1 98.12 160 CYS B CA 1
ATOM 3333 C C . CYS B 1 160 ? 11.727 4.906 -0.976 1 98.12 160 CYS B C 1
ATOM 3335 O O . CYS B 1 160 ? 12.82 5.004 -0.414 1 98.12 160 CYS B O 1
ATOM 3337 N N . LEU B 1 161 ? 11.258 5.914 -1.698 1 98.31 161 LEU B N 1
ATOM 3338 C CA . LEU B 1 161 ? 11.969 7.172 -1.895 1 98.31 161 LEU B CA 1
ATOM 3339 C C . LEU B 1 161 ? 11.156 8.344 -1.361 1 98.31 161 LEU B C 1
ATOM 3341 O O . LEU B 1 161 ? 9.922 8.352 -1.457 1 98.31 161 LEU B O 1
ATOM 3345 N N . PRO B 1 162 ? 11.852 9.375 -0.833 1 97.44 162 PRO B N 1
ATOM 3346 C CA . PRO B 1 162 ? 11.141 10.648 -0.65 1 97.44 162 PRO B CA 1
ATOM 3347 C C . PRO B 1 162 ? 10.609 11.219 -1.963 1 97.44 162 PRO B C 1
ATOM 3349 O O . PRO B 1 162 ? 11.156 10.93 -3.031 1 97.44 162 PRO B O 1
ATOM 3352 N N . TRP B 1 163 ? 9.578 12 -1.811 1 97.19 163 TRP B N 1
ATOM 3353 C CA . TRP B 1 163 ? 8.938 12.555 -3 1 97.19 163 TRP B CA 1
ATOM 3354 C C . TRP B 1 163 ? 9.883 13.484 -3.746 1 97.19 163 TRP B C 1
ATOM 3356 O O . TRP B 1 163 ? 9.922 13.492 -4.977 1 97.19 163 TRP B O 1
ATOM 3366 N N . ASP B 1 164 ? 10.609 14.297 -3.061 1 97.81 164 ASP B N 1
ATOM 3367 C CA . ASP B 1 164 ? 11.641 15.18 -3.594 1 97.81 164 ASP B CA 1
ATOM 3368 C C . ASP B 1 164 ? 13.039 14.688 -3.205 1 97.81 164 ASP B C 1
ATOM 3370 O O . ASP B 1 164 ? 13.352 14.57 -2.02 1 97.81 164 ASP B O 1
ATOM 3374 N N . LEU B 1 165 ? 13.867 14.438 -4.203 1 97.94 165 LEU B N 1
ATOM 3375 C CA . LEU B 1 165 ? 15.172 13.828 -3.977 1 97.94 165 LEU B CA 1
ATOM 3376 C C . LEU B 1 165 ? 16.281 14.867 -4.031 1 97.94 165 LEU B C 1
ATOM 3378 O O . LEU B 1 165 ? 17.453 14.555 -3.783 1 97.94 165 LEU B O 1
ATOM 3382 N N . GLY B 1 166 ? 15.906 16.047 -4.371 1 97.31 166 GLY B N 1
ATOM 3383 C CA . GLY B 1 166 ? 16.891 17.109 -4.453 1 97.31 166 GLY B CA 1
ATOM 3384 C C . GLY B 1 166 ? 17.641 17.141 -5.77 1 97.31 166 GLY B C 1
ATOM 3385 O O . GLY B 1 166 ? 18.5 18 -5.992 1 97.31 166 GLY B O 1
ATOM 3386 N N . VAL B 1 167 ? 17.422 16.141 -6.59 1 97.75 167 VAL B N 1
ATOM 3387 C CA . VAL B 1 167 ? 17.938 16.047 -7.949 1 97.75 167 VAL B CA 1
ATOM 3388 C C . VAL B 1 167 ? 16.812 15.695 -8.914 1 97.75 167 VAL B C 1
ATOM 3390 O O . VAL B 1 167 ? 15.922 14.906 -8.578 1 97.75 167 VAL B O 1
ATOM 3393 N N . GLY B 1 168 ? 16.859 16.312 -10.102 1 96.75 168 GLY B N 1
ATOM 3394 C CA . GLY B 1 168 ? 15.758 16.109 -11.023 1 96.75 168 GLY B CA 1
ATOM 3395 C C . GLY B 1 168 ? 14.445 16.672 -10.516 1 96.75 168 GLY B C 1
ATOM 3396 O O . GLY B 1 168 ? 14.43 17.5 -9.594 1 96.75 168 GLY B O 1
ATOM 3397 N N . ARG B 1 169 ? 13.391 16.344 -11.148 1 95.19 169 ARG B N 1
ATOM 3398 C CA . ARG B 1 169 ? 12.07 16.812 -10.711 1 95.19 169 ARG B CA 1
ATOM 3399 C C . ARG B 1 169 ? 11.469 15.852 -9.688 1 95.19 169 ARG B C 1
ATOM 3401 O O . ARG B 1 169 ? 11.688 14.641 -9.75 1 95.19 169 ARG B O 1
ATOM 3408 N N . PRO B 1 170 ? 10.719 16.328 -8.734 1 97.06 170 PRO B N 1
ATOM 3409 C CA . PRO B 1 170 ? 10.086 15.477 -7.73 1 97.06 170 PRO B CA 1
ATOM 3410 C C . PRO B 1 170 ? 9.164 14.422 -8.352 1 97.06 170 PRO B C 1
ATOM 3412 O O . PRO B 1 170 ? 8.688 14.594 -9.477 1 97.06 170 PRO B O 1
ATOM 3415 N N . GLY B 1 171 ? 9 13.344 -7.656 1 97 171 GLY B N 1
ATOM 3416 C CA . GLY B 1 171 ? 8.055 12.32 -8.078 1 97 171 GLY B CA 1
ATOM 3417 C C . GLY B 1 171 ? 8.672 11.281 -9 1 97 171 GLY B C 1
ATOM 3418 O O . GLY B 1 171 ? 7.961 10.625 -9.766 1 97 171 GLY B O 1
ATOM 3419 N N . LEU B 1 172 ? 9.984 11.125 -9.008 1 98.06 172 LEU B N 1
ATOM 3420 C CA . LEU B 1 172 ? 10.672 10.211 -9.914 1 98.06 172 LEU B CA 1
ATOM 3421 C C . LEU B 1 172 ? 10.164 8.789 -9.734 1 98.06 172 LEU B C 1
ATOM 3423 O O . LEU B 1 172 ? 9.961 8.07 -10.719 1 98.06 172 LEU B O 1
ATOM 3427 N N . GLU B 1 173 ? 10.016 8.312 -8.492 1 98.12 173 GLU B N 1
ATOM 3428 C CA . GLU B 1 173 ? 9.602 6.934 -8.242 1 98.12 173 GLU B CA 1
ATOM 3429 C C . GLU B 1 173 ? 8.258 6.633 -8.891 1 98.12 173 GLU B C 1
ATOM 3431 O O . GLU B 1 173 ? 8.055 5.547 -9.438 1 98.12 173 GLU B O 1
ATOM 3436 N N . GLU B 1 174 ? 7.328 7.566 -8.805 1 97.06 174 GLU B N 1
ATOM 3437 C CA . GLU B 1 174 ? 6.023 7.391 -9.438 1 97.06 174 GLU B CA 1
ATOM 3438 C C . GLU B 1 174 ? 6.164 7.223 -10.953 1 97.06 174 GLU B C 1
ATOM 3440 O O . GLU B 1 174 ? 5.465 6.41 -11.555 1 97.06 174 GLU B O 1
ATOM 3445 N N . ARG B 1 175 ? 7.02 8.039 -11.531 1 97.5 175 ARG B N 1
ATOM 3446 C CA . ARG B 1 175 ? 7.23 7.934 -12.969 1 97.5 175 ARG B CA 1
ATOM 3447 C C . ARG B 1 175 ? 7.887 6.605 -13.336 1 97.5 175 ARG B C 1
ATOM 3449 O O . ARG B 1 175 ? 7.551 6 -14.352 1 97.5 175 ARG B O 1
ATOM 3456 N N . LEU B 1 176 ? 8.844 6.152 -12.508 1 98.31 176 LEU B N 1
ATOM 3457 C CA . LEU B 1 176 ? 9.469 4.844 -12.711 1 98.31 176 LEU B CA 1
ATOM 3458 C C . LEU B 1 176 ? 8.422 3.732 -12.633 1 98.31 176 LEU B C 1
ATOM 3460 O O . LEU B 1 176 ? 8.414 2.828 -13.469 1 98.31 176 LEU B O 1
ATOM 3464 N N . LEU B 1 177 ? 7.547 3.793 -11.68 1 97.88 177 LEU B N 1
ATOM 3465 C CA . LEU B 1 177 ? 6.52 2.775 -11.484 1 97.88 177 LEU B CA 1
ATOM 3466 C C . LEU B 1 177 ? 5.512 2.797 -12.633 1 97.88 177 LEU B C 1
ATOM 3468 O O . LEU B 1 177 ? 5.047 1.744 -13.078 1 97.88 177 LEU B O 1
ATOM 3472 N N . ALA B 1 178 ? 5.191 3.977 -13.086 1 96.62 178 ALA B N 1
ATOM 3473 C CA . ALA B 1 178 ? 4.301 4.094 -14.234 1 96.62 178 ALA B CA 1
ATOM 3474 C C . ALA B 1 178 ? 4.906 3.434 -15.469 1 96.62 178 ALA B C 1
ATOM 3476 O O . ALA B 1 178 ? 4.227 2.695 -16.188 1 96.62 178 ALA B O 1
ATOM 3477 N N . ALA B 1 179 ? 6.156 3.732 -15.695 1 97.56 179 ALA B N 1
ATOM 3478 C CA . ALA B 1 179 ? 6.855 3.131 -16.828 1 97.56 179 ALA B CA 1
ATOM 3479 C C . ALA B 1 179 ? 6.887 1.609 -16.703 1 97.56 179 ALA B C 1
ATOM 3481 O O . ALA B 1 179 ? 6.684 0.898 -17.703 1 97.56 179 ALA B O 1
ATOM 3482 N N .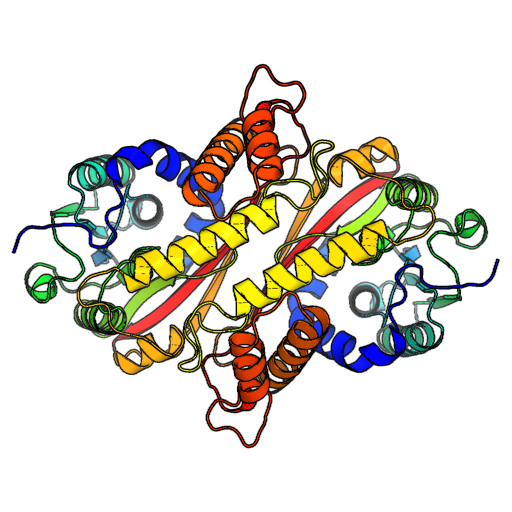 ARG B 1 180 ? 7.156 1.14 -15.547 1 97.19 180 ARG B N 1
ATOM 3483 C CA . ARG B 1 180 ? 7.156 -0.3 -15.312 1 97.19 180 ARG B CA 1
ATOM 3484 C C . ARG B 1 180 ? 5.781 -0.902 -15.578 1 97.19 180 ARG B C 1
ATOM 3486 O O . ARG B 1 180 ? 5.676 -2.016 -16.094 1 97.19 180 ARG B O 1
ATOM 3493 N N . GLY B 1 181 ? 4.684 -0.213 -15.117 1 96.44 181 GLY B N 1
ATOM 3494 C CA . GLY B 1 181 ? 3.334 -0.668 -15.414 1 96.44 181 GLY B CA 1
ATOM 3495 C C . GLY B 1 181 ? 3.07 -0.831 -16.891 1 96.44 181 GLY B C 1
ATOM 3496 O O . GLY B 1 181 ? 2.455 -1.812 -17.312 1 96.44 181 GLY B O 1
ATOM 3497 N N . GLU B 1 182 ? 3.574 0.08 -17.703 1 95.75 182 GLU B N 1
ATOM 3498 C CA . GLU B 1 182 ? 3.428 -0 -19.156 1 95.75 182 GLU B CA 1
ATOM 3499 C C . GLU B 1 182 ? 4.223 -1.17 -19.719 1 95.75 182 GLU B C 1
ATOM 3501 O O . GLU B 1 182 ? 3.744 -1.88 -20.609 1 95.75 182 GLU B O 1
ATOM 3506 N N . TRP B 1 183 ? 5.387 -1.229 -19.234 1 96.25 183 TRP B N 1
ATOM 3507 C CA . TRP B 1 183 ? 6.215 -2.359 -19.641 1 96.25 183 TRP B CA 1
ATOM 3508 C C . TRP B 1 183 ? 5.504 -3.68 -19.375 1 96.25 183 TRP B C 1
ATOM 3510 O O . TRP B 1 183 ? 5.48 -4.566 -20.234 1 96.25 183 TRP B O 1
ATOM 3520 N N . PHE B 1 184 ? 4.961 -3.83 -18.234 1 95.69 184 PHE B N 1
ATOM 3521 C CA . PHE B 1 184 ? 4.273 -5.055 -17.844 1 95.69 184 PHE B CA 1
ATOM 3522 C C . PHE B 1 184 ? 3.105 -5.34 -18.781 1 95.69 184 PHE B C 1
ATOM 3524 O O . PHE B 1 184 ? 2.879 -6.488 -19.172 1 95.69 184 PHE B O 1
ATOM 3531 N N . ALA B 1 185 ? 2.35 -4.359 -19.062 1 94.5 185 ALA B N 1
ATOM 3532 C CA . ALA B 1 185 ? 1.223 -4.52 -19.984 1 94.5 185 ALA B CA 1
ATOM 3533 C C . ALA B 1 185 ? 1.686 -5.055 -21.328 1 94.5 185 ALA B C 1
ATOM 3535 O O . ALA B 1 185 ? 1.057 -5.953 -21.891 1 94.5 185 ALA B O 1
ATOM 3536 N N . GLU B 1 186 ? 2.734 -4.461 -21.812 1 93.94 186 GLU B N 1
ATOM 3537 C CA . GLU B 1 186 ? 3.289 -4.91 -23.094 1 93.94 186 GLU B CA 1
ATOM 3538 C C . GLU B 1 186 ? 3.814 -6.34 -23 1 93.94 186 GLU B C 1
ATOM 3540 O O . GLU B 1 186 ? 3.578 -7.156 -23.891 1 93.94 186 GLU B O 1
ATOM 3545 N N . MET B 1 187 ? 4.539 -6.566 -21.938 1 93.31 187 MET B N 1
ATOM 3546 C CA . MET B 1 187 ? 5.078 -7.906 -21.688 1 93.31 187 MET B CA 1
ATOM 3547 C C . MET B 1 187 ? 3.961 -8.945 -21.656 1 93.31 187 MET B C 1
ATOM 3549 O O . MET B 1 187 ? 4.043 -9.969 -22.344 1 93.31 187 MET B O 1
ATOM 3553 N N . ARG B 1 188 ? 2.924 -8.711 -20.906 1 94.12 188 ARG B N 1
ATOM 3554 C CA . ARG B 1 188 ? 1.805 -9.633 -20.781 1 94.12 188 ARG B CA 1
ATOM 3555 C C . ARG B 1 188 ? 1.115 -9.859 -22.125 1 94.12 188 ARG B C 1
ATOM 3557 O O . ARG B 1 188 ? 0.755 -10.984 -22.469 1 94.12 188 ARG B O 1
ATOM 3564 N N . ALA B 1 189 ? 0.911 -8.797 -22.875 1 92.31 189 ALA B N 1
ATOM 3565 C CA . ALA B 1 189 ? 0.275 -8.891 -24.188 1 92.31 189 ALA B CA 1
ATOM 3566 C C . ALA B 1 189 ? 1.114 -9.727 -25.156 1 92.31 189 ALA B C 1
ATOM 3568 O O . ALA B 1 189 ? 0.583 -10.328 -26.094 1 92.31 189 ALA B O 1
ATOM 3569 N N . GLY B 1 190 ? 2.387 -9.75 -24.906 1 93.69 190 GLY B N 1
ATOM 3570 C CA . GLY B 1 190 ? 3.307 -10.438 -25.781 1 93.69 190 GLY B CA 1
ATOM 3571 C C . GLY B 1 190 ? 3.463 -11.906 -25.453 1 93.69 190 GLY B C 1
ATOM 3572 O O . GLY B 1 190 ? 4.102 -12.656 -26.203 1 93.69 190 GLY B O 1
ATOM 3573 N N . ILE B 1 191 ? 2.883 -12.375 -24.359 1 94.06 191 ILE B N 1
ATOM 3574 C CA . ILE B 1 191 ? 2.945 -13.789 -24 1 94.06 191 ILE B CA 1
ATOM 3575 C C . ILE B 1 191 ? 2.145 -14.609 -25.016 1 94.06 191 ILE B C 1
ATOM 3577 O O . ILE B 1 191 ? 0.943 -14.391 -25.188 1 94.06 191 ILE B O 1
ATOM 3581 N N . PRO B 1 192 ? 2.805 -15.555 -25.688 1 93.5 192 PRO B N 1
ATOM 3582 C CA . PRO B 1 192 ? 2.061 -16.391 -26.641 1 93.5 192 PRO B CA 1
ATOM 3583 C C . PRO B 1 192 ? 0.908 -17.141 -25.969 1 93.5 192 PRO B C 1
ATOM 3585 O O . PRO B 1 192 ? 1.102 -17.797 -24.938 1 93.5 192 PRO B O 1
ATOM 3588 N N . GLY B 1 193 ? -0.223 -17.016 -26.562 1 93.94 193 GLY B N 1
ATOM 3589 C CA . GLY B 1 193 ? -1.378 -17.75 -26.047 1 93.94 193 GLY B CA 1
ATOM 3590 C C . GLY B 1 193 ? -2.037 -17.062 -24.859 1 93.94 193 GLY B C 1
ATOM 3591 O O . GLY B 1 193 ? -2.865 -17.656 -24.172 1 93.94 193 GLY B O 1
ATOM 3592 N N . SER B 1 194 ? -1.625 -15.82 -24.641 1 94.69 194 SER B N 1
ATOM 3593 C CA . SER B 1 194 ? -2.211 -15.086 -23.531 1 94.69 194 SER B CA 1
ATOM 3594 C C . SER B 1 194 ? -3.725 -14.977 -23.672 1 94.69 194 SER B C 1
ATOM 3596 O O . SER B 1 194 ? -4.234 -14.727 -24.766 1 94.69 194 SER B O 1
ATOM 3598 N N . VAL B 1 195 ? -4.43 -15.273 -22.578 1 96.44 195 VAL B N 1
ATOM 3599 C CA . VAL B 1 195 ? -5.883 -15.18 -22.5 1 96.44 195 VAL B CA 1
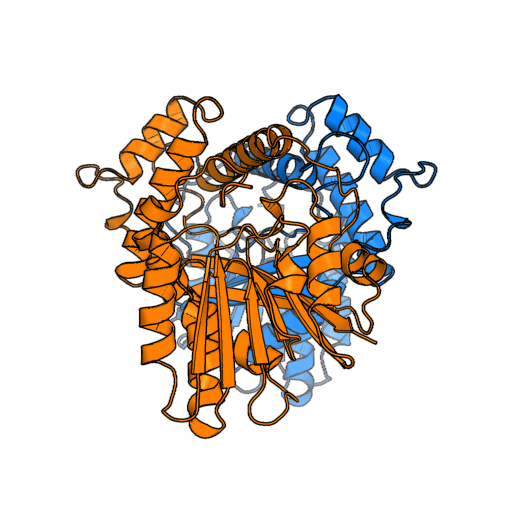ATOM 3600 C C . VAL B 1 195 ? -6.281 -14.07 -21.531 1 96.44 195 VAL B C 1
ATOM 3602 O O . VAL B 1 195 ? -5.758 -13.992 -20.406 1 96.44 195 VAL B O 1
ATOM 3605 N N . ALA B 1 196 ? -7.207 -13.219 -21.969 1 96.19 196 ALA B N 1
ATOM 3606 C CA . ALA B 1 196 ? -7.676 -12.117 -21.125 1 96.19 196 ALA B CA 1
ATOM 3607 C C . ALA B 1 196 ? -8.461 -12.648 -19.938 1 96.19 196 ALA B C 1
ATOM 3609 O O . ALA B 1 196 ? -9.195 -13.625 -20.047 1 96.19 196 ALA B O 1
ATOM 3610 N N . MET B 1 197 ? -8.305 -12.031 -18.844 1 97.62 197 MET B N 1
ATOM 3611 C CA . MET B 1 197 ? -9.109 -12.258 -17.656 1 97.62 197 MET B CA 1
ATOM 3612 C C . MET B 1 197 ? -9.742 -10.961 -17.172 1 97.62 197 MET B C 1
ATOM 3614 O O . MET B 1 197 ? -9.219 -10.305 -16.266 1 97.62 197 MET B O 1
ATOM 3618 N N . PRO B 1 198 ? -10.875 -10.625 -17.703 1 97.88 198 PRO B N 1
ATOM 3619 C CA . PRO B 1 198 ? -11.5 -9.32 -17.453 1 97.88 198 PRO B CA 1
ATOM 3620 C C . PRO B 1 198 ? -12.305 -9.281 -16.156 1 97.88 198 PRO B C 1
ATOM 3622 O O . PRO B 1 198 ? -13.406 -8.727 -16.125 1 97.88 198 PRO B O 1
ATOM 3625 N N . TYR B 1 199 ? -11.836 -9.922 -15.141 1 98.19 199 TYR B N 1
ATOM 3626 C CA . TYR B 1 199 ? -12.445 -9.93 -13.812 1 98.19 199 TYR B CA 1
ATOM 3627 C C . TYR B 1 199 ? -11.383 -10.125 -12.734 1 98.19 199 TYR B C 1
ATOM 3629 O O . TYR B 1 199 ? -10.227 -10.438 -13.039 1 98.19 199 TYR B O 1
ATOM 3637 N N . GLY B 1 200 ? -11.688 -9.883 -11.492 1 98.44 200 GLY B N 1
ATOM 3638 C CA . GLY B 1 200 ? -10.75 -9.922 -10.375 1 98.44 200 GLY B CA 1
ATOM 3639 C C . GLY B 1 200 ? -10.461 -11.328 -9.891 1 98.44 200 GLY B C 1
ATOM 3640 O O . GLY B 1 200 ? -11.117 -12.281 -10.312 1 98.44 200 GLY B O 1
ATOM 3641 N N . TRP B 1 201 ? -9.516 -11.406 -9.023 1 98.62 201 TRP B N 1
ATOM 3642 C CA . TRP B 1 201 ? -9.039 -12.688 -8.508 1 98.62 201 TRP B CA 1
ATOM 3643 C C . TRP B 1 201 ? -10.141 -13.398 -7.723 1 98.62 201 TRP B C 1
ATOM 3645 O O . TRP B 1 201 ? -10.203 -14.633 -7.707 1 98.62 201 TRP B O 1
ATOM 3655 N N . ASN B 1 202 ? -11.023 -12.609 -7.02 1 98.56 202 ASN B N 1
ATOM 3656 C CA . ASN B 1 202 ? -12.125 -13.242 -6.297 1 98.56 202 ASN B CA 1
ATOM 3657 C C . ASN B 1 202 ? -13.039 -14.008 -7.242 1 98.56 202 ASN B C 1
ATOM 3659 O O . ASN B 1 202 ? -13.453 -15.133 -6.934 1 98.56 202 ASN B O 1
ATOM 3663 N N . ILE B 1 203 ? -13.297 -13.414 -8.406 1 98.75 203 ILE B N 1
ATOM 3664 C CA . ILE B 1 203 ? -14.148 -14.062 -9.398 1 98.75 203 ILE B CA 1
ATOM 3665 C C . ILE B 1 203 ? -13.422 -15.258 -10.008 1 98.75 203 ILE B C 1
ATOM 3667 O O . ILE B 1 203 ? -14.031 -16.297 -10.25 1 98.75 203 ILE B O 1
ATOM 3671 N N . ALA B 1 204 ? -12.141 -15.133 -10.25 1 98.81 204 ALA B N 1
ATOM 3672 C CA . ALA B 1 204 ? -11.344 -16.234 -10.781 1 98.81 204 ALA B CA 1
ATOM 3673 C C . ALA B 1 204 ? -11.414 -17.453 -9.859 1 98.81 204 ALA B C 1
ATOM 3675 O O . ALA B 1 204 ? -11.57 -18.578 -10.32 1 98.81 204 ALA B O 1
ATOM 3676 N N . LEU B 1 205 ? -11.258 -17.219 -8.57 1 98.88 205 LEU B N 1
ATOM 3677 C CA . LEU B 1 205 ? -11.312 -18.297 -7.598 1 98.88 205 LEU B CA 1
ATOM 3678 C C . LEU B 1 205 ? -12.703 -18.922 -7.566 1 98.88 205 LEU B C 1
ATOM 3680 O O . LEU B 1 205 ? -12.836 -20.156 -7.492 1 98.88 205 LEU B O 1
ATOM 3684 N N . GLN B 1 206 ? -13.734 -18.094 -7.641 1 98.81 206 GLN B N 1
ATOM 3685 C CA . GLN B 1 206 ? -15.109 -18.594 -7.66 1 98.81 206 GLN B CA 1
ATOM 3686 C C . GLN B 1 206 ? -15.367 -19.438 -8.906 1 98.81 206 GLN B C 1
ATOM 3688 O O . GLN B 1 206 ? -15.977 -20.5 -8.82 1 98.81 206 GLN B O 1
ATOM 3693 N N . ARG B 1 207 ? -14.906 -18.953 -10.031 1 98.75 207 ARG B N 1
ATOM 3694 C CA . ARG B 1 207 ? -15.094 -19.656 -11.305 1 98.75 207 ARG B CA 1
ATOM 3695 C C . ARG B 1 207 ? -14.383 -21 -11.297 1 98.75 207 ARG B C 1
ATOM 3697 O O . ARG B 1 207 ? -14.773 -21.922 -12.016 1 98.75 207 ARG B O 1
ATOM 3704 N N . ALA B 1 208 ? -13.344 -21.109 -10.508 1 98.75 208 ALA B N 1
ATOM 3705 C CA . ALA B 1 208 ? -12.617 -22.359 -10.375 1 98.75 208 ALA B CA 1
ATOM 3706 C C . ALA B 1 208 ? -13.352 -23.328 -9.453 1 98.75 208 ALA B C 1
ATOM 3708 O O . ALA B 1 208 ? -12.891 -24.453 -9.219 1 98.75 208 ALA B O 1
ATOM 3709 N N . GLY B 1 209 ? -14.43 -22.922 -8.883 1 98.69 209 GLY B N 1
ATOM 3710 C CA . GLY B 1 209 ? -15.273 -23.781 -8.078 1 98.69 209 GLY B CA 1
ATOM 3711 C C . GLY B 1 209 ? -14.914 -23.766 -6.602 1 98.69 209 GLY B C 1
ATOM 3712 O O . GLY B 1 209 ? -15.336 -24.641 -5.844 1 98.69 209 GLY B O 1
ATOM 3713 N N . LEU B 1 210 ? -14.156 -22.766 -6.188 1 98.81 210 LEU B N 1
ATOM 3714 C CA . LEU B 1 210 ? -13.75 -22.703 -4.785 1 98.81 210 LEU B CA 1
ATOM 3715 C C . LEU B 1 210 ? -14.82 -22.016 -3.939 1 98.81 210 LEU B C 1
ATOM 3717 O O . LEU B 1 210 ? -15.492 -21.094 -4.406 1 98.81 210 LEU B O 1
ATOM 3721 N N . ASP B 1 211 ? -14.938 -22.469 -2.686 1 98.31 211 ASP B N 1
ATOM 3722 C CA . ASP B 1 211 ? -15.852 -21.891 -1.7 1 98.31 211 ASP B CA 1
ATOM 3723 C C . ASP B 1 211 ? -15.109 -20.953 -0.746 1 98.31 211 ASP B C 1
ATOM 3725 O O . ASP B 1 211 ? -13.875 -20.922 -0.739 1 98.31 211 ASP B O 1
ATOM 3729 N N . ASP B 1 212 ? -15.883 -20.156 -0.002 1 97.88 212 ASP B N 1
ATOM 3730 C CA . ASP B 1 212 ? -15.367 -19.297 1.057 1 97.88 212 ASP B CA 1
ATOM 3731 C C . ASP B 1 212 ? -14.242 -18.406 0.538 1 97.88 212 ASP B C 1
ATOM 3733 O O . ASP B 1 212 ? -13.188 -18.297 1.173 1 97.88 212 ASP B O 1
ATOM 3737 N N . VAL B 1 213 ? -14.453 -17.844 -0.651 1 98.56 213 VAL B N 1
ATOM 3738 C CA . VAL B 1 213 ? -13.453 -16.984 -1.28 1 98.56 213 VAL B CA 1
ATOM 3739 C C . VAL B 1 213 ? -13.312 -15.695 -0.49 1 98.56 213 VAL B C 1
ATOM 3741 O O . VAL B 1 213 ? -14.312 -15.055 -0.149 1 98.56 213 VAL B O 1
ATOM 3744 N N . ASP B 1 214 ? -12.039 -15.32 -0.161 1 97.88 214 ASP B N 1
ATOM 3745 C CA . ASP B 1 214 ? -11.711 -14.117 0.593 1 97.88 214 ASP B CA 1
ATOM 3746 C C . ASP B 1 214 ? -10.289 -13.648 0.285 1 97.88 214 ASP B C 1
ATOM 3748 O O . ASP B 1 214 ? -9.602 -14.242 -0.548 1 97.88 214 ASP B O 1
ATOM 3752 N N . SER B 1 215 ? -9.898 -12.586 0.822 1 98.44 215 SER B N 1
ATOM 3753 C CA . SER B 1 215 ? -8.523 -12.109 0.708 1 98.44 215 SER B CA 1
ATOM 3754 C C . SER B 1 215 ? -8.109 -11.305 1.936 1 98.44 215 SER B C 1
ATOM 3756 O O . SER B 1 215 ? -8.961 -10.828 2.684 1 98.44 215 SER B O 1
ATOM 3758 N N . PHE B 1 216 ? -6.809 -11.195 2.156 1 98.31 216 PHE B N 1
ATOM 3759 C CA . PHE B 1 216 ? -6.277 -10.328 3.199 1 98.31 216 PHE B CA 1
ATOM 3760 C C . PHE B 1 216 ? -4.977 -9.672 2.75 1 98.31 216 PHE B C 1
ATOM 3762 O O . PHE B 1 216 ? -4.297 -10.18 1.855 1 98.31 216 PHE B O 1
ATOM 3769 N N . GLY B 1 217 ? -4.699 -8.539 3.352 1 98.19 217 GLY B N 1
ATOM 3770 C CA . GLY B 1 217 ? -3.504 -7.785 3.014 1 98.19 217 GLY B CA 1
ATOM 3771 C C . GLY B 1 217 ? -2.34 -8.062 3.945 1 98.19 217 GLY B C 1
ATOM 3772 O O . GLY B 1 217 ? -2.539 -8.344 5.129 1 98.19 217 GLY B O 1
ATOM 3773 N N . VAL B 1 218 ? -1.161 -7.984 3.428 1 98.38 218 VAL B N 1
ATOM 3774 C CA . VAL B 1 218 ? 0.091 -8.094 4.168 1 98.38 218 VAL B CA 1
ATOM 3775 C C . VAL B 1 218 ? 0.921 -6.828 3.971 1 98.38 218 VAL B C 1
ATOM 3777 O O . VAL B 1 218 ? 1.506 -6.621 2.906 1 98.38 218 VAL B O 1
ATOM 3780 N N . LEU B 1 219 ? 1 -6.012 4.996 1 98.31 219 LEU B N 1
ATOM 3781 C CA . LEU B 1 219 ? 1.736 -4.754 4.914 1 98.31 219 LEU B CA 1
ATOM 3782 C C . LEU B 1 219 ? 3.223 -4.977 5.18 1 98.31 219 LEU B C 1
ATOM 3784 O O . LEU B 1 219 ? 3.592 -5.633 6.156 1 98.31 219 LEU B O 1
ATOM 3788 N N . ILE B 1 220 ? 4.023 -4.523 4.305 1 97.81 220 ILE B N 1
ATOM 3789 C CA . ILE B 1 220 ? 5.469 -4.445 4.488 1 97.81 220 ILE B CA 1
ATOM 3790 C C . ILE B 1 220 ? 5.871 -3.008 4.805 1 97.81 220 ILE B C 1
ATOM 3792 O O . ILE B 1 220 ? 5.645 -2.102 4 1 97.81 220 ILE B O 1
ATOM 3796 N N . HIS B 1 221 ? 6.434 -2.809 5.965 1 97.5 221 HIS B N 1
ATOM 3797 C CA . HIS B 1 221 ? 6.781 -1.453 6.375 1 97.5 221 HIS B CA 1
ATOM 3798 C C . HIS B 1 221 ? 8.117 -1.428 7.117 1 97.5 221 HIS B C 1
ATOM 3800 O O . HIS B 1 221 ? 8.258 -2.061 8.164 1 97.5 221 HIS B O 1
ATOM 3806 N N . HIS B 1 222 ? 9.078 -0.76 6.605 1 97.94 222 HIS B N 1
ATOM 3807 C CA . HIS B 1 222 ? 10.352 -0.412 7.227 1 97.94 222 HIS B CA 1
ATOM 3808 C C . HIS B 1 222 ? 10.562 1.098 7.238 1 97.94 222 HIS B C 1
ATOM 3810 O O . HIS B 1 222 ? 10.781 1.709 6.188 1 97.94 222 HIS B O 1
ATOM 3816 N N . PRO B 1 223 ? 10.508 1.714 8.398 1 97.38 223 PRO B N 1
ATOM 3817 C CA . PRO B 1 223 ? 10.656 3.17 8.469 1 97.38 223 PRO B CA 1
ATOM 3818 C C . PRO B 1 223 ? 12.07 3.637 8.125 1 97.38 223 PRO B C 1
ATOM 3820 O O . PRO B 1 223 ? 13.016 2.844 8.172 1 97.38 223 PRO B O 1
ATOM 3823 N N . ALA B 1 224 ? 12.133 4.957 7.754 1 97 224 ALA B N 1
ATOM 3824 C CA . ALA B 1 224 ? 13.438 5.59 7.574 1 97 224 ALA B CA 1
ATOM 3825 C C . ALA B 1 224 ? 14.062 5.938 8.922 1 97 224 ALA B C 1
ATOM 3827 O O . ALA B 1 224 ? 13.375 6.375 9.844 1 97 224 ALA B O 1
ATOM 3828 N N . PRO B 1 225 ? 15.344 5.754 9.188 1 94.38 225 PRO B N 1
ATOM 3829 C CA . PRO B 1 225 ? 16.281 5.195 8.203 1 94.38 225 PRO B CA 1
ATOM 3830 C C . PRO B 1 225 ? 16.266 3.668 8.195 1 94.38 225 PRO B C 1
ATOM 3832 O O . PRO B 1 225 ? 16.266 3.039 9.258 1 94.38 225 PRO B O 1
ATOM 3835 N N . GLY B 1 226 ? 16.203 3.104 7.125 1 91.31 226 GLY B N 1
ATOM 3836 C CA . GLY B 1 226 ? 16.203 1.654 7.02 1 91.31 226 GLY B CA 1
ATOM 3837 C C . GLY B 1 226 ? 17.578 1.039 7.234 1 91.31 226 GLY B C 1
ATOM 3838 O O . GLY B 1 226 ? 18.594 1.747 7.25 1 91.31 226 GLY B O 1
ATOM 3839 N N . PRO B 1 227 ? 17.609 -0.273 7.492 1 92.5 227 PRO B N 1
ATOM 3840 C CA . PRO B 1 227 ? 18.906 -0.961 7.637 1 92.5 227 PRO B CA 1
ATOM 3841 C C . PRO B 1 227 ? 19.719 -0.967 6.344 1 92.5 227 PRO B C 1
ATOM 3843 O O . PRO B 1 227 ? 19.219 -0.544 5.297 1 92.5 227 PRO B O 1
ATOM 3846 N N . GLU B 1 228 ? 20.969 -1.394 6.449 1 95 228 GLU B N 1
ATOM 3847 C CA . GLU B 1 228 ? 21.875 -1.429 5.297 1 95 228 GLU B CA 1
ATOM 3848 C C . GLU B 1 228 ? 21.281 -2.254 4.156 1 95 228 GLU B C 1
ATOM 3850 O O . GLU B 1 228 ? 21.344 -1.854 2.994 1 95 228 GLU B O 1
ATOM 3855 N N . LEU B 1 229 ? 20.703 -3.377 4.477 1 96.5 229 LEU B N 1
ATOM 3856 C CA . LEU B 1 229 ? 20.094 -4.242 3.467 1 96.5 229 LEU B CA 1
ATOM 3857 C C . LEU B 1 229 ? 19.031 -3.498 2.68 1 96.5 229 LEU B C 1
ATOM 3859 O O . LEU B 1 229 ? 18.891 -3.686 1.468 1 96.5 229 LEU B O 1
ATOM 3863 N N . LEU B 1 230 ? 18.25 -2.713 3.404 1 97.12 230 LEU B N 1
ATOM 3864 C CA . LEU B 1 230 ? 17.203 -1.942 2.74 1 97.12 230 LEU B CA 1
ATOM 3865 C C . LEU B 1 230 ? 17.812 -0.961 1.739 1 97.12 230 LEU B C 1
ATOM 3867 O O . LEU B 1 230 ? 17.297 -0.816 0.624 1 97.12 230 LEU B O 1
ATOM 3871 N N . ARG B 1 231 ? 18.859 -0.315 2.113 1 96.62 231 ARG B N 1
ATOM 3872 C CA . ARG B 1 231 ? 19.516 0.614 1.205 1 96.62 231 ARG B CA 1
ATOM 3873 C C . ARG B 1 231 ? 20.016 -0.102 -0.048 1 96.62 231 ARG B C 1
ATOM 3875 O O . ARG B 1 231 ? 19.859 0.407 -1.16 1 96.62 231 ARG B O 1
ATOM 3882 N N . GLU B 1 232 ? 20.609 -1.259 0.17 1 96.94 232 GLU B N 1
ATOM 3883 C CA . GLU B 1 232 ? 21.062 -2.061 -0.96 1 96.94 232 GLU B CA 1
ATOM 3884 C C . GLU B 1 232 ? 19.906 -2.455 -1.862 1 96.94 232 GLU B C 1
ATOM 3886 O O . GLU B 1 232 ? 20 -2.367 -3.088 1 96.94 232 GLU B O 1
ATOM 3891 N N . PHE B 1 233 ? 18.859 -2.891 -1.263 1 97.69 233 PHE B N 1
ATOM 3892 C CA . PHE B 1 233 ? 17.656 -3.268 -2.002 1 97.69 233 PHE B CA 1
ATOM 3893 C C . PHE B 1 233 ? 17.141 -2.098 -2.834 1 97.69 233 PHE B C 1
ATOM 3895 O O . PHE B 1 233 ? 16.781 -2.27 -4 1 97.69 233 PHE B O 1
ATOM 3902 N N . VAL B 1 234 ? 17.094 -0.912 -2.236 1 98.12 234 VAL B N 1
ATOM 3903 C CA . VAL B 1 234 ? 16.547 0.268 -2.902 1 98.12 234 VAL B CA 1
ATOM 3904 C C . VAL B 1 234 ? 17.406 0.619 -4.113 1 98.12 234 VAL B C 1
ATOM 3906 O O . VAL B 1 234 ? 16.891 0.92 -5.191 1 98.12 234 VAL B O 1
ATOM 3909 N N . VAL B 1 235 ? 18.703 0.568 -3.977 1 98.25 235 VAL B N 1
ATOM 3910 C CA . VAL B 1 235 ? 19.594 0.862 -5.086 1 98.25 235 VAL B CA 1
ATOM 3911 C C . VAL B 1 235 ? 19.359 -0.126 -6.223 1 98.25 235 VAL B C 1
ATOM 3913 O O . VAL B 1 235 ? 19.219 0.273 -7.383 1 98.25 235 VAL B O 1
ATOM 3916 N N . GLU B 1 236 ? 19.234 -1.379 -5.918 1 97.31 236 GLU B N 1
ATOM 3917 C CA . GLU B 1 236 ? 18.984 -2.406 -6.922 1 97.31 236 GLU B CA 1
ATOM 3918 C C . GLU B 1 236 ? 17.625 -2.207 -7.586 1 97.31 236 GLU B C 1
ATOM 3920 O O . GLU B 1 236 ? 17.484 -2.377 -8.797 1 97.31 236 GLU B O 1
ATOM 3925 N N . ARG B 1 237 ? 16.672 -1.9 -6.793 1 97.31 237 ARG B N 1
ATOM 3926 C CA . ARG B 1 237 ? 15.32 -1.706 -7.289 1 97.31 237 ARG B CA 1
ATOM 3927 C C . ARG B 1 237 ? 15.25 -0.538 -8.266 1 97.31 237 ARG B C 1
ATOM 3929 O O . ARG B 1 237 ? 14.672 -0.657 -9.344 1 97.31 237 ARG B O 1
ATOM 3936 N N . VAL B 1 238 ? 15.852 0.568 -7.883 1 98.25 238 VAL B N 1
ATOM 3937 C CA . VAL B 1 238 ? 15.828 1.745 -8.742 1 98.25 238 VAL B CA 1
ATOM 3938 C C . VAL B 1 238 ? 16.594 1.459 -10.031 1 98.25 238 VAL B C 1
ATOM 3940 O O . VAL B 1 238 ? 16.188 1.874 -11.117 1 98.25 238 VAL B O 1
ATOM 3943 N N . THR B 1 239 ? 17.719 0.737 -9.906 1 97.69 239 THR B N 1
ATOM 3944 C CA . THR B 1 239 ? 18.453 0.322 -11.086 1 97.69 239 THR B CA 1
ATOM 3945 C C . THR B 1 239 ? 17.578 -0.489 -12.031 1 97.69 239 THR B C 1
ATOM 3947 O O . THR B 1 239 ? 17.5 -0.188 -13.227 1 97.69 239 THR B O 1
ATOM 3950 N N . TRP B 1 240 ? 16.906 -1.418 -11.508 1 96.5 240 TRP B N 1
ATOM 3951 C CA . TRP B 1 240 ? 16.047 -2.297 -12.297 1 96.5 240 TRP B CA 1
ATOM 3952 C C . TRP B 1 240 ? 14.898 -1.518 -12.922 1 96.5 240 TRP B C 1
ATOM 3954 O O . TRP B 1 240 ? 14.578 -1.711 -14.094 1 96.5 240 TRP B O 1
ATOM 3964 N N . LEU B 1 241 ? 14.266 -0.68 -12.141 1 97.69 241 LEU B N 1
ATOM 3965 C CA . LEU B 1 241 ? 13.141 0.102 -12.641 1 97.69 241 LEU B CA 1
ATOM 3966 C C . LEU B 1 241 ? 13.562 0.993 -13.805 1 97.69 241 LEU B C 1
ATOM 3968 O O . LEU B 1 241 ? 12.836 1.131 -14.789 1 97.69 241 LEU B O 1
ATOM 3972 N N . ALA B 1 242 ? 14.727 1.562 -13.648 1 97.94 242 ALA B N 1
ATOM 3973 C CA . ALA B 1 242 ? 15.227 2.416 -14.719 1 97.94 242 ALA B CA 1
ATOM 3974 C C . ALA B 1 242 ? 15.492 1.607 -15.984 1 97.94 242 ALA B C 1
ATOM 3976 O O . ALA B 1 242 ? 15.203 2.062 -17.094 1 97.94 242 ALA B O 1
ATOM 3977 N N . GLU B 1 243 ? 16.016 0.456 -15.828 1 96.44 243 GLU B N 1
ATOM 3978 C CA . GLU B 1 243 ? 16.281 -0.427 -16.953 1 96.44 243 GLU B CA 1
ATOM 3979 C C . GLU B 1 243 ? 14.977 -0.836 -17.656 1 96.44 243 GLU B C 1
ATOM 3981 O O . GLU B 1 243 ? 14.875 -0.759 -18.875 1 96.44 243 GLU B O 1
ATOM 3986 N N . VAL B 1 244 ? 14.039 -1.23 -16.906 1 95.69 244 VAL B N 1
ATOM 3987 C CA . VAL B 1 244 ? 12.758 -1.713 -17.406 1 95.69 244 VAL B CA 1
ATOM 3988 C C . VAL B 1 244 ? 12.008 -0.57 -18.094 1 95.69 244 VAL B C 1
ATOM 3990 O O . VAL B 1 244 ? 11.305 -0.782 -19.078 1 95.69 244 VAL B O 1
ATOM 3993 N N . ALA B 1 245 ? 12.102 0.637 -17.547 1 96.94 245 ALA B N 1
ATOM 3994 C CA . ALA B 1 245 ? 11.406 1.804 -18.094 1 96.94 245 ALA B CA 1
ATOM 3995 C C . ALA B 1 245 ? 11.82 2.082 -19.531 1 96.94 245 ALA B C 1
ATOM 3997 O O . ALA B 1 245 ? 11 2.479 -20.359 1 96.94 245 ALA B O 1
ATOM 3998 N N . GLY B 1 246 ? 13.133 1.917 -19.812 1 95.81 246 GLY B N 1
ATOM 3999 C CA . GLY B 1 246 ? 13.633 2.15 -21.156 1 95.81 246 GLY B CA 1
ATOM 4000 C C . GLY B 1 246 ? 13.219 3.496 -21.719 1 95.81 246 GLY B C 1
ATOM 4001 O O . GLY B 1 246 ? 13.391 4.527 -21.062 1 95.81 246 GLY B O 1
ATOM 4002 N N . ASP B 1 247 ? 12.562 3.467 -22.922 1 95.69 247 ASP B N 1
ATOM 4003 C CA . ASP B 1 247 ? 12.258 4.699 -23.641 1 95.69 247 ASP B CA 1
ATOM 4004 C C . ASP B 1 247 ? 10.992 5.359 -23.094 1 95.69 247 ASP B C 1
ATOM 4006 O O . ASP B 1 247 ? 10.641 6.465 -23.5 1 95.69 247 ASP B O 1
ATOM 4010 N N . ARG B 1 248 ? 10.398 4.715 -22.109 1 95.56 248 ARG B N 1
ATOM 4011 C CA . ARG B 1 248 ? 9.195 5.273 -21.5 1 95.56 248 ARG B CA 1
ATOM 4012 C C . ARG B 1 248 ? 9.555 6.348 -20.484 1 95.56 248 ARG B C 1
ATOM 4014 O O . ARG B 1 248 ? 8.695 7.117 -20.047 1 95.56 248 ARG B O 1
ATOM 4021 N N . LEU B 1 249 ? 10.742 6.316 -20.078 1 96.31 249 LEU B N 1
ATOM 4022 C CA . LEU B 1 249 ? 11.266 7.312 -19.141 1 96.31 249 LEU B CA 1
ATOM 4023 C C . LEU B 1 249 ? 11.984 8.43 -19.891 1 96.31 249 LEU B C 1
ATOM 4025 O O . LEU B 1 249 ? 12.727 8.164 -20.844 1 96.31 249 LEU B O 1
ATOM 4029 N N . SER B 1 250 ? 11.781 9.727 -19.531 1 96.94 250 SER B N 1
ATOM 4030 C CA . SER B 1 250 ? 12.453 10.844 -20.188 1 96.94 250 SER B CA 1
ATOM 4031 C C . SER B 1 250 ? 13.961 10.781 -20 1 96.94 250 SER B C 1
ATOM 4033 O O . SER B 1 250 ? 14.445 10.156 -19.047 1 96.94 250 SER B O 1
ATOM 4035 N N . GLY B 1 251 ? 14.68 11.461 -20.891 1 97.75 251 GLY B N 1
ATOM 4036 C CA . GLY B 1 251 ? 16.125 11.547 -20.75 1 97.75 251 GLY B CA 1
ATOM 4037 C C . GLY B 1 251 ? 16.562 12.141 -19.422 1 97.75 251 GLY B C 1
ATOM 4038 O O . GLY B 1 251 ? 17.484 11.641 -18.797 1 97.75 251 GLY B O 1
ATOM 4039 N N . ASP B 1 252 ? 15.891 13.141 -18.984 1 97.75 252 ASP B N 1
ATOM 4040 C CA . ASP B 1 252 ? 16.203 13.781 -17.719 1 97.75 252 ASP B CA 1
ATOM 4041 C C . ASP B 1 252 ? 15.984 12.828 -16.547 1 97.75 252 ASP B C 1
ATOM 4043 O O . ASP B 1 252 ? 16.766 12.805 -15.594 1 97.75 252 ASP B O 1
ATOM 4047 N N . ASP B 1 253 ? 14.93 12.07 -16.609 1 98.19 253 ASP B N 1
ATOM 4048 C CA . ASP B 1 253 ? 14.656 11.102 -15.555 1 98.19 253 ASP B CA 1
ATOM 4049 C C . ASP B 1 253 ? 15.703 9.992 -15.547 1 98.19 253 ASP B C 1
ATOM 4051 O O . ASP B 1 253 ? 16.109 9.516 -14.484 1 98.19 253 ASP B O 1
ATOM 4055 N N . HIS B 1 254 ? 16.109 9.578 -16.766 1 98.25 254 HIS B N 1
ATOM 4056 C CA . HIS B 1 254 ? 17.172 8.578 -16.844 1 98.25 254 HIS B CA 1
ATOM 4057 C C . HIS B 1 254 ? 18.469 9.102 -16.219 1 98.25 254 HIS B C 1
ATOM 4059 O O . HIS B 1 254 ? 19.141 8.367 -15.484 1 98.25 254 HIS B O 1
ATOM 4065 N N . LYS B 1 255 ? 18.797 10.312 -16.547 1 98.25 255 LYS B N 1
ATOM 4066 C CA . LYS B 1 255 ? 19.984 10.922 -15.969 1 98.25 255 LYS B CA 1
ATOM 4067 C C . LYS B 1 255 ? 19.891 10.984 -14.453 1 98.25 255 LYS B C 1
ATOM 4069 O O . LYS B 1 255 ? 20.859 10.695 -13.75 1 98.25 255 LYS B O 1
ATOM 4074 N N . THR B 1 256 ? 18.719 11.383 -13.945 1 98.69 256 THR B N 1
ATOM 4075 C CA . THR B 1 256 ? 18.5 11.445 -12.5 1 98.69 256 THR B CA 1
ATOM 4076 C C . THR B 1 256 ? 18.656 10.062 -11.875 1 98.69 256 THR B C 1
ATOM 4078 O O . THR B 1 256 ? 19.359 9.898 -10.875 1 98.69 256 THR B O 1
ATOM 4081 N N . ALA B 1 257 ? 17.984 9.039 -12.445 1 98.69 257 ALA B N 1
ATOM 4082 C CA . ALA B 1 257 ? 18.062 7.676 -11.93 1 98.69 257 ALA B CA 1
ATOM 4083 C C . ALA B 1 257 ? 19.516 7.188 -11.914 1 98.69 257 ALA B C 1
ATOM 4085 O O . ALA B 1 257 ? 19.953 6.559 -10.953 1 98.69 257 ALA B O 1
ATOM 4086 N N . ALA B 1 258 ? 20.25 7.48 -12.992 1 98.56 258 ALA B N 1
ATOM 4087 C CA . ALA B 1 258 ? 21.656 7.074 -13.086 1 98.56 258 ALA B CA 1
ATOM 4088 C C . ALA B 1 258 ? 22.484 7.691 -11.953 1 98.56 258 ALA B C 1
ATOM 4090 O O . ALA B 1 258 ? 23.312 7.02 -11.359 1 98.56 258 ALA B O 1
ATOM 4091 N N . ALA B 1 259 ? 22.234 8.938 -11.68 1 98.69 259 ALA B N 1
ATOM 4092 C CA . ALA B 1 259 ? 22.953 9.625 -10.609 1 98.69 259 ALA B CA 1
ATOM 4093 C C . ALA B 1 259 ? 22.625 9.008 -9.25 1 98.69 259 ALA B C 1
ATOM 4095 O O . ALA B 1 259 ? 23.5 8.883 -8.391 1 98.69 259 ALA B O 1
ATOM 4096 N N . LEU B 1 260 ? 21.406 8.602 -9.055 1 98.69 260 LEU B N 1
ATOM 4097 C CA . LEU B 1 260 ? 20.922 8.094 -7.773 1 98.69 260 LEU B CA 1
ATOM 4098 C C . LEU B 1 260 ? 21.547 6.742 -7.453 1 98.69 260 LEU B C 1
ATOM 4100 O O . LEU B 1 260 ? 21.688 6.375 -6.285 1 98.69 260 LEU B O 1
ATOM 4104 N N . VAL B 1 261 ? 21.938 5.973 -8.492 1 98.44 261 VAL B N 1
ATOM 4105 C CA . VAL B 1 261 ? 22.438 4.625 -8.219 1 98.44 261 VAL B CA 1
ATOM 4106 C C . VAL B 1 261 ? 23.953 4.578 -8.406 1 98.44 261 VAL B C 1
ATOM 4108 O O . VAL B 1 261 ? 24.562 3.512 -8.305 1 98.44 261 VAL B O 1
ATOM 4111 N N . ASP B 1 262 ? 24.594 5.695 -8.695 1 98.25 262 ASP B N 1
ATOM 4112 C CA . ASP B 1 262 ? 26.047 5.816 -8.828 1 98.25 262 ASP B CA 1
ATOM 4113 C C . ASP B 1 262 ? 26.688 6.172 -7.492 1 98.25 262 ASP B C 1
ATOM 4115 O O . ASP B 1 262 ? 26.531 7.293 -7 1 98.25 262 ASP B O 1
ATOM 4119 N N . PRO B 1 263 ? 27.516 5.285 -6.934 1 97.19 263 PRO B N 1
ATOM 4120 C CA . PRO B 1 263 ? 28.125 5.555 -5.629 1 97.19 263 PRO B CA 1
ATOM 4121 C C . PRO B 1 263 ? 29.031 6.789 -5.645 1 97.19 263 PRO B C 1
ATOM 4123 O O . PRO B 1 263 ? 29.344 7.34 -4.586 1 97.19 263 PRO B O 1
ATOM 4126 N N . ALA B 1 264 ? 29.422 7.234 -6.762 1 97.88 264 ALA B N 1
ATOM 4127 C CA . ALA B 1 264 ? 30.297 8.398 -6.867 1 97.88 264 ALA B CA 1
ATOM 4128 C C . ALA B 1 264 ? 29.484 9.688 -6.898 1 97.88 264 ALA B C 1
ATOM 4130 O O . ALA B 1 264 ? 30.047 10.781 -6.738 1 97.88 264 ALA B O 1
ATOM 4131 N N . SER B 1 265 ? 28.25 9.578 -7.102 1 97.94 265 SER B N 1
ATOM 4132 C CA . SER B 1 265 ? 27.391 10.75 -7.191 1 97.94 265 SER B CA 1
ATOM 4133 C C . SER B 1 265 ? 27.031 11.281 -5.805 1 97.94 265 SER B C 1
ATOM 4135 O O . SER B 1 265 ? 26.781 10.5 -4.883 1 97.94 265 SER B O 1
ATOM 4137 N N . PRO B 1 266 ? 27 12.594 -5.625 1 97.19 266 PRO B N 1
ATOM 4138 C CA . PRO B 1 266 ? 26.531 13.164 -4.363 1 97.19 266 PRO B CA 1
ATOM 4139 C C . PRO B 1 266 ? 25.062 12.828 -4.09 1 97.19 266 PRO B C 1
ATOM 4141 O O . PRO B 1 266 ? 24.594 12.961 -2.951 1 97.19 266 PRO B O 1
ATOM 4144 N N . ALA B 1 267 ? 24.312 12.398 -5.074 1 97.56 267 ALA B N 1
ATOM 4145 C CA . ALA B 1 267 ? 22.906 12.086 -4.938 1 97.56 267 ALA B CA 1
ATOM 4146 C C . ALA B 1 267 ? 22.688 10.602 -4.648 1 97.56 267 ALA B C 1
ATOM 4148 O O . ALA B 1 267 ? 21.562 10.133 -4.57 1 97.56 267 ALA B O 1
ATOM 4149 N N . PHE B 1 268 ? 23.797 9.867 -4.43 1 98.44 268 PHE B N 1
ATOM 4150 C CA . PHE B 1 268 ? 23.75 8.414 -4.293 1 98.44 268 PHE B CA 1
ATOM 4151 C C . PHE B 1 268 ? 22.766 8.008 -3.203 1 98.44 268 PHE B C 1
ATOM 4153 O O . PHE B 1 268 ? 22.875 8.461 -2.061 1 98.44 268 PHE B O 1
ATOM 4160 N N . LEU B 1 269 ? 21.844 7.121 -3.551 1 98.12 269 LEU B N 1
ATOM 4161 C CA . LEU B 1 269 ? 20.812 6.656 -2.635 1 98.12 269 LEU B CA 1
ATOM 4162 C C . LEU B 1 269 ? 21.422 5.961 -1.427 1 98.12 269 LEU B C 1
ATOM 4164 O O . LEU B 1 269 ? 20.906 6.051 -0.316 1 98.12 269 LEU B O 1
ATOM 4168 N N . GLY B 1 270 ? 22.5 5.23 -1.663 1 96.62 270 GLY B N 1
ATOM 4169 C CA . GLY B 1 270 ? 23.109 4.453 -0.599 1 96.62 270 GLY B CA 1
ATOM 4170 C C . GLY B 1 270 ? 23.578 5.305 0.563 1 96.62 270 GLY B C 1
ATOM 4171 O O . GLY B 1 270 ? 23.844 4.789 1.652 1 96.62 270 GLY B O 1
ATOM 4172 N N . ALA B 1 271 ? 23.688 6.621 0.39 1 95.69 271 ALA B N 1
ATOM 4173 C CA . ALA B 1 271 ? 24.188 7.523 1.423 1 95.69 271 ALA B CA 1
ATOM 4174 C C . ALA B 1 271 ? 23.047 8.242 2.131 1 95.69 271 ALA B C 1
ATOM 4176 O O . ALA B 1 271 ? 23.266 8.961 3.105 1 95.69 271 ALA B O 1
ATOM 4177 N N . ARG B 1 272 ? 21.891 8.016 1.716 1 97 272 ARG B N 1
ATOM 4178 C CA . ARG B 1 272 ? 20.75 8.75 2.266 1 97 272 ARG B CA 1
ATOM 4179 C C . ARG B 1 272 ? 20.25 8.102 3.555 1 97 272 ARG B C 1
ATOM 4181 O O . ARG B 1 272 ? 20.375 6.891 3.73 1 97 272 ARG B O 1
ATOM 4188 N N . GLN B 1 273 ? 19.656 8.922 4.363 1 97.06 273 GLN B N 1
ATOM 4189 C CA . GLN B 1 273 ? 19.125 8.453 5.637 1 97.06 273 GLN B CA 1
ATOM 4190 C C . GLN B 1 273 ? 17.594 8.516 5.652 1 97.06 273 GLN B C 1
ATOM 4192 O O . GLN B 1 273 ? 16.984 8.336 6.703 1 97.06 273 GLN B O 1
ATOM 4197 N N . ASP B 1 274 ? 17.016 8.805 4.531 1 98.19 274 ASP B N 1
ATOM 4198 C CA . ASP B 1 274 ? 15.562 8.977 4.492 1 98.19 274 ASP B CA 1
ATOM 4199 C C . ASP B 1 274 ? 14.914 7.957 3.561 1 98.19 274 ASP B C 1
ATOM 4201 O O . ASP B 1 274 ? 13.828 8.203 3.023 1 98.19 274 ASP B O 1
ATOM 4205 N N . LEU B 1 275 ? 15.617 6.852 3.311 1 98.25 275 LEU B N 1
ATOM 4206 C CA . LEU B 1 275 ? 15.023 5.738 2.578 1 98.25 275 LEU B CA 1
ATOM 4207 C C . LEU B 1 275 ? 14.18 4.863 3.504 1 98.25 275 LEU B C 1
ATOM 4209 O O . LEU B 1 275 ? 14.523 4.684 4.676 1 98.25 275 LEU B O 1
ATOM 4213 N N . PHE B 1 276 ? 13.102 4.383 3.041 1 98.06 276 PHE B N 1
ATOM 4214 C CA . PHE B 1 276 ? 12.156 3.512 3.727 1 98.06 276 PHE B CA 1
ATOM 4215 C C . PHE B 1 276 ? 11.641 2.426 2.789 1 98.06 276 PHE B C 1
ATOM 4217 O O . PHE B 1 276 ? 12.031 2.373 1.62 1 98.06 276 PHE B O 1
ATOM 4224 N N . LEU B 1 277 ? 10.914 1.523 3.205 1 97.75 277 LEU B N 1
ATOM 4225 C CA . LEU B 1 277 ? 10.203 0.553 2.381 1 97.75 277 LEU B CA 1
ATOM 4226 C C . LEU B 1 277 ? 8.758 0.407 2.84 1 97.75 277 LEU B C 1
ATOM 4228 O O . LEU B 1 277 ? 8.5 0.141 4.016 1 97.75 277 LEU B O 1
ATOM 4232 N N . GLN B 1 278 ? 7.902 0.669 1.991 1 97.88 278 GLN B N 1
ATOM 4233 C CA . GLN B 1 278 ? 6.488 0.425 2.258 1 97.88 278 GLN B CA 1
ATOM 4234 C C . GLN B 1 278 ? 5.809 -0.23 1.06 1 97.88 278 GLN B C 1
ATOM 4236 O O . GLN B 1 278 ? 5.988 0.209 -0.079 1 97.88 278 GLN B O 1
ATOM 4241 N N . GLY B 1 279 ? 5.105 -1.263 1.222 1 97.88 279 GLY B N 1
ATOM 4242 C CA . GLY B 1 279 ? 4.328 -2.002 0.242 1 97.88 279 GLY B CA 1
ATOM 4243 C C . GLY B 1 279 ? 3.291 -2.914 0.87 1 97.88 279 GLY B C 1
ATOM 4244 O O . GLY B 1 279 ? 3.205 -3.014 2.096 1 97.88 279 GLY B O 1
ATOM 4245 N N . ALA B 1 280 ? 2.451 -3.492 0.044 1 98.06 280 ALA B N 1
ATOM 4246 C CA . ALA B 1 280 ? 1.465 -4.441 0.553 1 98.06 280 ALA B CA 1
ATOM 4247 C C . ALA B 1 280 ? 1.196 -5.551 -0.461 1 98.06 280 ALA B C 1
ATOM 4249 O O . ALA B 1 280 ? 1.041 -5.285 -1.654 1 98.06 280 ALA B O 1
ATOM 4250 N N . LYS B 1 281 ? 1.201 -6.766 0.028 1 97.94 281 LYS B N 1
ATOM 4251 C CA . LYS B 1 281 ? 0.76 -7.918 -0.754 1 97.94 281 LYS B CA 1
ATOM 4252 C C . LYS B 1 281 ? -0.7 -8.258 -0.462 1 97.94 281 LYS B C 1
ATOM 4254 O O . LYS B 1 281 ? -1.198 -7.984 0.633 1 97.94 281 LYS B O 1
ATOM 4259 N N . THR B 1 282 ? -1.365 -8.75 -1.409 1 98.44 282 THR B N 1
ATOM 4260 C CA . THR B 1 282 ? -2.699 -9.297 -1.196 1 98.44 282 THR B CA 1
ATOM 4261 C C . THR B 1 282 ? -2.703 -10.812 -1.408 1 98.44 282 THR B C 1
ATOM 4263 O O . THR B 1 282 ? -2.193 -11.297 -2.418 1 98.44 282 THR B O 1
ATOM 4266 N N . ILE B 1 283 ? -3.195 -11.484 -0.46 1 98.88 283 ILE B N 1
ATOM 4267 C CA . ILE B 1 283 ? -3.354 -12.93 -0.562 1 98.88 283 ILE B CA 1
ATOM 4268 C C . ILE B 1 283 ? -4.832 -13.273 -0.718 1 98.88 283 ILE B C 1
ATOM 4270 O O . ILE B 1 283 ? -5.656 -12.914 0.126 1 98.88 283 ILE B O 1
ATOM 4274 N N . HIS B 1 284 ? -5.176 -13.898 -1.829 1 98.81 284 HIS B N 1
ATOM 4275 C CA . HIS B 1 284 ? -6.512 -14.406 -2.119 1 98.81 284 HIS B CA 1
ATOM 4276 C C . HIS B 1 284 ? -6.613 -15.898 -1.84 1 98.81 284 HIS B C 1
ATOM 4278 O O . HIS B 1 284 ? -5.684 -16.656 -2.135 1 98.81 284 HIS B O 1
ATOM 4284 N N . CYS B 1 285 ? -7.742 -16.297 -1.269 1 98.69 285 CYS B N 1
ATOM 4285 C CA . CYS B 1 285 ? -7.82 -17.719 -0.924 1 98.69 285 CYS B CA 1
ATOM 4286 C C . CYS B 1 285 ? -9.242 -18.234 -1.066 1 98.69 285 CYS B C 1
ATOM 4288 O O . CYS B 1 285 ? -10.195 -17.438 -1.114 1 98.69 285 CYS B O 1
ATOM 4290 N N . GLY B 1 286 ? -9.406 -19.422 -1.262 1 98.69 286 GLY B N 1
ATOM 4291 C CA . GLY B 1 286 ? -10.641 -20.188 -1.302 1 98.69 286 GLY B CA 1
ATOM 4292 C C . GLY B 1 286 ? -10.445 -21.656 -0.99 1 98.69 286 GLY B C 1
ATOM 4293 O O . GLY B 1 286 ? -9.312 -22.156 -1.01 1 98.69 286 GLY B O 1
ATOM 4294 N N . ARG B 1 287 ? -11.539 -22.359 -0.692 1 98.62 287 ARG B N 1
ATOM 4295 C CA . ARG B 1 287 ? -11.461 -23.781 -0.316 1 98.62 287 ARG B CA 1
ATOM 4296 C C . ARG B 1 287 ? -12.156 -24.656 -1.347 1 98.62 287 ARG B C 1
ATOM 4298 O O . ARG B 1 287 ? -13.211 -24.297 -1.874 1 98.62 287 ARG B O 1
ATOM 4305 N N . ARG B 1 288 ? -11.523 -25.734 -1.588 1 98.38 288 ARG B N 1
ATOM 4306 C CA . ARG B 1 288 ? -12.172 -26.734 -2.428 1 98.38 288 ARG B CA 1
ATOM 4307 C C . ARG B 1 288 ? -13.359 -27.375 -1.709 1 98.38 288 ARG B C 1
ATOM 4309 O O . ARG B 1 288 ? -13.227 -27.844 -0.58 1 98.38 288 ARG B O 1
ATOM 4316 N N . PRO B 1 289 ? -14.516 -27.328 -2.342 1 97.31 289 PRO B N 1
ATOM 4317 C CA . PRO B 1 289 ? -15.672 -27.938 -1.678 1 97.31 289 PRO B CA 1
ATOM 4318 C C . PRO B 1 289 ? -15.523 -29.438 -1.506 1 97.31 289 PRO B C 1
ATOM 4320 O O . PRO B 1 289 ? -14.836 -30.094 -2.297 1 97.31 289 PRO B O 1
#

InterPro domains:
  IPR013217 Methyltransferase type 12 [PF08242] (47-148)
  IPR029063 S-adenosyl-L-methionine-dependent methyltransferase superfamily [G3DSA:3.40.50.150] (15-249)
  IPR029063 S-adenosyl-L-methionine-dependent methyltransferase superfamily [SSF53335] (22-241)

Radius of gyration: 24.84 Å; Cα contacts (8 Å, |Δi|>4): 1213; chains: 2; bounding box: 56×74×58 Å

Nearest PDB structures (foldseek):
  5m58-assembly1_B  TM=6.508E-01  e=5.571E-09  Streptomyces rishiriensis
  4gek-assembly1_A  TM=6.146E-01  e=8.862E-09  Escherichia coli str. K-12 substr. MG1655
  6d6y-assembly1_A  TM=5.912E-01  e=1.884E-08  Moorena bouillonii
  8k1f-assembly1_A  TM=8.283E-01  e=5.242E-06  Fusobacterium nucleatum subsp. nucleatum ATCC 25586
  3bwb-assembly1_B  TM=5.524E-01  e=7.137E-05  Trypanosoma cruzi strain CL Brener

Foldseek 3Di:
DQQDFQLPDDLLVCLVLVVLVLVLQVVLLLVVLVVQCPPPDQAWEEEEAQCFLPSSLLSVQQVNQPREYEYEYEHQDPNSQVNNQVSNVVSHHPRYHYHYDNHHLLDPCVLVVAAAGLEYEYEPRLLRDQESLSSLLSSLSSHDAQHKYKYWDDWWDKDWDDQDLVAFDGNLVVLLVVLLVVLSVVSQVPRPNHDDDPDDPQVSNVVSVFAPKDKDKGKRWFFWPGDLSQLVSVLVVLVVSLVSSPPVDDPRSNVRSVLCNDPVHPSDSSPDRGTIIIIMIMMIMGGRD/DQQDFQLPDDLLVCLVLVVLVLVLQVVLLLVVLVVQCPPPDQAWEEEEAQCFLNSSLLSVQQVNQPREYEYEYEHQDPNSQVNNQVSNVVSHHPRYHYHYDNHHLQDPCVLVVAAAGLEYEYEPRLLRDQESLSSLLSSLSSHDAQHKYKYWDDWWDKDWDDQDLVAFDGNLVVLLVVLLVVLSVVSQVPRPNHDDDPDDPQVSNVVSVFAPKDKDKGKRWFFWPGDLSQLVSVLVVLVVSLVSSPPVDDPRSNVRSVLCNDPVHPSDSSPDRGTIIIIMIMMIMGGRD